Protein AF-0000000073455934 (afdb_homodimer)

Foldseek 3Di:
DDWDKAFFFPRDIDTPVRLVVCLVVLVPDALLVLLVVCVVPDDQEAAEDLFALLSLLSLVSQQVVPVPLQAATHAYEYQCLQQFDPLSVVVQVVSCVPRPVSNVHHHHYFFFPPDPHPVRVCVVQNPPCCVVPVLVSLCRRPAVRVLVCCRVSRHAEYEYSQELQLDDPLVPPTQWDDDRLSRHIYGHSCRHDHQVRSVVSCVVVVGDGRCVVVVQQQDGDGPVQADHDDPPDRSQCRGNPPDPDRDRCNVVVVVCSVVVVVVD/DDWDKAFFFPRDIDTPVRLVVCLVVLVPDALLVLLVVCVVPDDQEAAEDLFALLSLLSLVSQQVVPVPLQAATHAYEYQCLQQFDPLSVVVQVVSCVPRPVSNVHHHHYFFFPPDPHPVRVCVVQNPPCCVVPVLVSLCRRPAVRVLVCCRVSRHAEYEYSQELQLDDPLVPPTQWDDDRLSRHIYGHSCRHDHQVRSVVSCVVVVGDGRCVVVVQQQDGDGPVQADHDDPPDRSQCRGNPPDPDRDRCNVVVVVCSVVVVVVD

InterPro domains:
  IPR002500 Phosphoadenosine phosphosulphate reductase domain [PF01507] (45-228)
  IPR004511 Phosphoadenosine phosphosulphate/adenosine 5'-phosphosulphate reductase [MF_00063] (7-252)
  IPR004511 Phosphoadenosine phosphosulphate/adenosine 5'-phosphosulphate reductase [NF002537] (13-253)
  IPR004511 Phosphoadenosine phosphosulphate/adenosine 5'-phosphosulphate reductase [PIRSF000857] (13-253)
  IPR004511 Phosphoadenosine phosphosulphate/adenosine 5'-phosphosulphate reductase [TIGR00434] (32-252)
  IPR011800 Phosphoadenosine phosphosulphate reductase CysH [TIGR02057] (19-251)
  IPR014729 Rossmann-like alpha/beta/alpha sandwich fold [G3DSA:3.40.50.620] (4-264)

Sequence (528 aa):
MSQQVFQLNNAVTVTQEEIDHWNEKLSELSPEEIIRWAIVTFPHLFQTTAFGLTGLATIDMLSKINQNETEPIVPLIFIDTLHHFPQTLELLKVVETRYYKPRGQNVNVYQPKDCGSEQEFAAKYGDFLWDTDDDKYDFLVKVEPAHRAYKELQVTAVFTGRRKSQGGARSNLKFIELDEFNHIIKINPLANWDFNQVQSYIRDNNVPYNELLDLGYRSIGDYHSTQPVQEGEDERSGRWKGKAKTECGIHETSRFAQYLKQREMSQQVFQLNNAVTVTQEEIDHWNEKLSELSPEEIIRWAIVTFPHLFQTTAFGLTGLATIDMLSKINQNETEPIVPLIFIDTLHHFPQTLELLKVVETRYYKPRGQNVNVYQPKDCGSEQEFAAKYGDFLWDTDDDKYDFLVKVEPAHRAYKELQVTAVFTGRRKSQGGARSNLKFIELDEFNHIIKINPLANWDFNQVQSYIRDNNVPYNELLDLGYRSIGDYHSTQPVQEGEDERSGRWKGKAKTECGIHETSRFAQYLKQRE

Nearest PDB structures (foldseek):
  2oq2-assembly2_C  TM=9.786E-01  e=4.965E-42  Saccharomyces cerevisiae
  2oq2-assembly1_A  TM=9.822E-01  e=1.444E-41  Saccharomyces cerevisiae
  2oq2-assembly1_B  TM=9.790E-01  e=3.946E-41  Saccharomyces cerevisiae
  2oq2-assembly2_D  TM=9.865E-01  e=4.294E-40  Saccharomyces cerevisiae
  4bwv-assembly1_B  TM=8.635E-01  e=5.143E-20  Physcomitrium patens

Structure (mmCIF, N/CA/C/O backbone):
data_AF-0000000073455934-model_v1
#
loop_
_entity.id
_entity.type
_entity.pdbx_description
1 polymer 'phosphoadenylyl-sulfate reductase (thioredoxin)'
#
loop_
_atom_site.group_PDB
_atom_site.id
_atom_site.type_symbol
_atom_site.label_atom_id
_atom_site.label_alt_id
_atom_site.label_comp_id
_atom_site.label_asym_id
_atom_site.label_entity_id
_atom_site.label_seq_id
_atom_site.pdbx_PDB_ins_code
_atom_site.Cartn_x
_atom_site.Cartn_y
_atom_site.Cartn_z
_atom_site.occupancy
_atom_site.B_iso_or_equiv
_atom_site.auth_seq_id
_atom_site.auth_comp_id
_atom_site.auth_asym_id
_atom_site.auth_atom_id
_atom_site.pdbx_PDB_model_num
ATOM 1 N N . MET A 1 1 ? 15.117 14.227 -13.891 1 48.91 1 MET A N 1
ATOM 2 C CA . MET A 1 1 ? 15.062 13.125 -14.852 1 48.91 1 MET A CA 1
ATOM 3 C C . MET A 1 1 ? 13.672 12.5 -14.883 1 48.91 1 MET A C 1
ATOM 5 O O . MET A 1 1 ? 12.969 12.477 -13.875 1 48.91 1 MET A O 1
ATOM 9 N N . SER A 1 2 ? 13.148 12.406 -16.016 1 65.19 2 SER A N 1
ATOM 10 C CA . SER A 1 2 ? 11.781 11.945 -16.219 1 65.19 2 SER A CA 1
ATOM 11 C C . SER A 1 2 ? 11.547 10.594 -15.555 1 65.19 2 SER A C 1
ATOM 13 O O . SER A 1 2 ? 12.359 9.68 -15.703 1 65.19 2 SER A O 1
ATOM 15 N N . GLN A 1 3 ? 10.688 10.5 -14.578 1 81 3 GLN A N 1
ATOM 16 C CA . GLN A 1 3 ? 10.367 9.289 -13.836 1 81 3 GLN A CA 1
ATOM 17 C C . GLN A 1 3 ? 9.781 8.219 -14.758 1 81 3 GLN A C 1
ATOM 19 O O . GLN A 1 3 ? 8.891 8.508 -15.555 1 81 3 GLN A O 1
ATOM 24 N N . GLN A 1 4 ? 10.453 7.023 -14.836 1 90.31 4 GLN A N 1
ATOM 25 C CA . GLN A 1 4 ? 9.922 5.914 -15.617 1 90.31 4 GLN A CA 1
ATOM 26 C C . GLN A 1 4 ? 8.57 5.453 -15.07 1 90.31 4 GLN A C 1
ATOM 28 O O . GLN A 1 4 ? 8.445 5.188 -13.875 1 90.31 4 GLN A O 1
ATOM 33 N N . VAL A 1 5 ? 7.617 5.512 -15.938 1 93.06 5 VAL A N 1
ATOM 34 C CA . VAL A 1 5 ? 6.266 5.102 -15.578 1 93.06 5 VAL A CA 1
ATOM 35 C C . VAL A 1 5 ? 5.883 3.846 -16.359 1 93.06 5 VAL A C 1
ATOM 37 O O . VAL A 1 5 ? 6.145 3.744 -17.562 1 93.06 5 VAL A O 1
ATOM 40 N N . PHE A 1 6 ? 5.297 2.881 -15.672 1 95.44 6 PHE A N 1
ATOM 41 C CA . PHE A 1 6 ? 4.902 1.609 -16.266 1 95.44 6 PHE A CA 1
ATOM 42 C C . PHE A 1 6 ? 3.391 1.424 -16.188 1 95.44 6 PHE A C 1
ATOM 44 O O . PHE A 1 6 ? 2.787 1.631 -15.133 1 95.44 6 PHE A O 1
ATOM 51 N N . GLN A 1 7 ? 2.85 1.037 -17.266 1 94.44 7 GLN A N 1
ATOM 52 C CA . GLN A 1 7 ? 1.412 0.798 -17.328 1 94.44 7 GLN A CA 1
ATOM 53 C C . GLN A 1 7 ? 1.079 -0.652 -17 1 94.44 7 GLN A C 1
ATOM 55 O O . GLN A 1 7 ? 1.661 -1.577 -17.562 1 94.44 7 GLN A O 1
ATOM 60 N N . LEU A 1 8 ? 0.195 -0.833 -16.047 1 95.94 8 LEU A N 1
ATOM 61 C CA . LEU A 1 8 ? -0.326 -2.148 -15.695 1 95.94 8 LEU A CA 1
ATOM 62 C C . LEU A 1 8 ? -1.749 -2.328 -16.219 1 95.94 8 LEU A C 1
ATOM 64 O O . LEU A 1 8 ? -2.295 -1.434 -16.859 1 95.94 8 LEU A O 1
ATOM 68 N N . ASN A 1 9 ? -2.303 -3.512 -15.992 1 93.38 9 ASN A N 1
ATOM 69 C CA . ASN A 1 9 ? -3.703 -3.752 -16.328 1 93.38 9 ASN A CA 1
ATOM 70 C C . ASN A 1 9 ? -4.637 -2.854 -15.523 1 93.38 9 ASN A C 1
ATOM 72 O O . ASN A 1 9 ? -4.258 -2.355 -14.461 1 93.38 9 ASN A O 1
ATOM 76 N N . ASN A 1 10 ? -5.867 -2.521 -16 1 91.75 10 ASN A N 1
ATOM 77 C CA . ASN A 1 10 ? -6.941 -1.788 -15.344 1 91.75 10 ASN A CA 1
ATOM 78 C C . ASN A 1 10 ? -6.559 -0.333 -15.094 1 91.75 10 ASN A C 1
ATOM 80 O O . ASN A 1 10 ? -6.875 0.226 -14.047 1 91.75 10 ASN A O 1
ATOM 84 N N . ALA A 1 11 ? -5.73 0.247 -15.906 1 91.19 11 ALA A N 1
ATOM 85 C CA . ALA A 1 11 ? -5.352 1.658 -15.93 1 91.19 11 ALA A CA 1
ATOM 86 C C . ALA A 1 11 ? -4.43 2.002 -14.766 1 91.19 11 ALA A C 1
ATOM 88 O O . ALA A 1 11 ? -4.195 3.178 -14.477 1 91.19 11 ALA A O 1
ATOM 89 N N . VAL A 1 12 ? -3.971 0.973 -14.109 1 93.62 12 VAL A N 1
ATOM 90 C CA . VAL A 1 12 ? -3.045 1.205 -13.008 1 93.62 12 VAL A CA 1
ATOM 91 C C . VAL A 1 12 ? -1.652 1.506 -13.555 1 93.62 12 VAL A C 1
ATOM 93 O O . VAL A 1 12 ? -1.222 0.901 -14.539 1 93.62 12 VAL A O 1
ATOM 96 N N . THR A 1 13 ? -0.99 2.439 -13.008 1 94.62 13 THR A N 1
ATOM 97 C CA . THR A 1 13 ? 0.393 2.742 -13.352 1 94.62 13 THR A CA 1
ATOM 98 C C . THR A 1 13 ? 1.278 2.74 -12.109 1 94.62 13 THR A C 1
ATOM 100 O O . THR A 1 13 ? 0.795 2.961 -11 1 94.62 13 THR A O 1
ATOM 103 N N . VAL A 1 14 ? 2.486 2.406 -12.312 1 96.62 14 VAL A N 1
ATOM 104 C CA . VAL A 1 14 ? 3.475 2.449 -11.242 1 96.62 14 VAL A CA 1
ATOM 105 C C . VAL A 1 14 ? 4.77 3.078 -11.75 1 96.62 14 VAL A C 1
ATOM 107 O O . VAL A 1 14 ? 5.113 2.934 -12.93 1 96.62 14 VAL A O 1
ATOM 110 N N . THR A 1 15 ? 5.445 3.807 -10.898 1 96.56 15 THR A N 1
ATOM 111 C CA . THR A 1 15 ? 6.727 4.414 -11.25 1 96.56 15 THR A CA 1
ATOM 112 C C . THR A 1 15 ? 7.887 3.58 -10.719 1 96.56 15 THR A C 1
ATOM 114 O O . THR A 1 15 ? 7.711 2.783 -9.797 1 96.56 15 THR A O 1
ATOM 117 N N . GLN A 1 16 ? 9.047 3.75 -11.367 1 96.81 16 GLN A N 1
ATOM 118 C CA . GLN A 1 16 ? 10.242 3.088 -10.844 1 96.81 16 GLN A CA 1
ATOM 119 C C . GLN A 1 16 ? 10.508 3.496 -9.398 1 96.81 16 GLN A C 1
ATOM 121 O O . GLN A 1 16 ? 10.953 2.68 -8.594 1 96.81 16 GLN A O 1
ATOM 126 N N . GLU A 1 17 ? 10.258 4.711 -9.086 1 96.75 17 GLU A N 1
ATOM 127 C CA . GLU A 1 17 ? 10.445 5.195 -7.719 1 96.75 17 GLU A CA 1
ATOM 128 C C . GLU A 1 17 ? 9.555 4.445 -6.734 1 96.75 17 GLU A C 1
ATOM 130 O O . GLU A 1 17 ? 9.992 4.09 -5.637 1 96.75 17 GLU A O 1
ATOM 135 N N . GLU A 1 18 ? 8.32 4.23 -7.086 1 97.44 18 GLU A N 1
ATOM 136 C CA . GLU A 1 18 ? 7.422 3.451 -6.242 1 97.44 18 GLU A CA 1
ATOM 137 C C . GLU A 1 18 ? 7.941 2.029 -6.051 1 97.44 18 GLU A C 1
ATOM 139 O O . GLU A 1 18 ? 7.961 1.517 -4.93 1 97.44 18 GLU A O 1
ATOM 144 N N . ILE A 1 19 ? 8.359 1.441 -7.09 1 98.12 19 ILE A N 1
ATOM 145 C CA . ILE A 1 19 ? 8.852 0.069 -7.047 1 98.12 19 ILE A CA 1
ATOM 146 C C . ILE A 1 19 ? 10.07 -0.013 -6.133 1 98.12 19 ILE A C 1
ATOM 148 O O . ILE A 1 19 ? 10.164 -0.915 -5.297 1 98.12 19 ILE A O 1
ATOM 152 N N . ASP A 1 20 ? 10.984 0.917 -6.324 1 98.12 20 ASP A N 1
ATOM 153 C CA . ASP A 1 20 ? 12.172 0.954 -5.477 1 98.12 20 ASP A CA 1
ATOM 154 C C . ASP A 1 20 ? 11.789 1.156 -4.012 1 98.12 20 ASP A C 1
ATOM 156 O O . ASP A 1 20 ? 12.344 0.5 -3.123 1 98.12 20 ASP A O 1
ATOM 160 N N . HIS A 1 21 ? 10.883 2.041 -3.783 1 97.94 21 HIS A N 1
ATOM 161 C CA . HIS A 1 21 ? 10.398 2.316 -2.436 1 97.94 21 HIS A CA 1
ATOM 162 C C . HIS A 1 21 ? 9.781 1.07 -1.808 1 97.94 21 HIS A C 1
ATOM 164 O O . HIS A 1 21 ? 10.102 0.721 -0.668 1 97.94 21 HIS A O 1
ATOM 170 N N . TRP A 1 22 ? 8.898 0.373 -2.543 1 98.62 22 TRP A N 1
ATOM 171 C CA . TRP A 1 22 ? 8.258 -0.838 -2.043 1 98.62 22 TRP A CA 1
ATOM 172 C C . TRP A 1 22 ? 9.297 -1.894 -1.679 1 98.62 22 TRP A C 1
ATOM 174 O O . TRP A 1 22 ? 9.234 -2.486 -0.598 1 98.62 22 TRP A O 1
ATOM 184 N N . ASN A 1 23 ? 10.227 -2.072 -2.566 1 98.69 23 ASN A N 1
ATOM 185 C CA . ASN A 1 23 ? 11.242 -3.088 -2.311 1 98.69 23 ASN A CA 1
ATOM 186 C C . ASN A 1 23 ? 12.055 -2.766 -1.06 1 98.69 23 ASN A C 1
ATOM 188 O O . ASN A 1 23 ? 12.398 -3.662 -0.288 1 98.69 23 ASN A O 1
ATOM 192 N N . GLU A 1 24 ? 12.398 -1.537 -0.876 1 97.75 24 GLU A N 1
ATOM 193 C CA . GLU A 1 24 ? 13.117 -1.126 0.327 1 97.75 24 GLU A CA 1
ATOM 194 C C . GLU A 1 24 ? 12.289 -1.396 1.581 1 97.75 24 GLU A C 1
ATOM 196 O O . GLU A 1 24 ? 12.773 -2.021 2.527 1 97.75 24 GLU A O 1
ATOM 201 N N . LYS A 1 25 ? 11.07 -1.012 1.615 1 97.5 25 LYS A N 1
ATOM 202 C CA . LYS A 1 25 ? 10.234 -1.114 2.809 1 97.5 25 LYS A CA 1
ATOM 203 C C . LYS A 1 25 ? 9.836 -2.562 3.082 1 97.5 25 LYS A C 1
ATOM 205 O O . LYS A 1 25 ? 9.836 -3.004 4.234 1 97.5 25 LYS A O 1
ATOM 210 N N . LEU A 1 26 ? 9.539 -3.344 2.066 1 98.38 26 LEU A N 1
ATOM 211 C CA . LEU A 1 26 ? 9.086 -4.723 2.227 1 98.38 26 LEU A CA 1
ATOM 212 C C . LEU A 1 26 ? 10.219 -5.602 2.758 1 98.38 26 LEU A C 1
ATOM 214 O O . LEU A 1 26 ? 9.961 -6.637 3.379 1 98.38 26 LEU A O 1
ATOM 218 N N . SER A 1 27 ? 11.438 -5.207 2.5 1 97.19 27 SER A N 1
ATOM 219 C CA . SER A 1 27 ? 12.578 -5.984 2.977 1 97.19 27 SER A CA 1
ATOM 220 C C . SER A 1 27 ? 12.602 -6.051 4.5 1 97.19 27 SER A C 1
ATOM 222 O O . SER A 1 27 ? 13.273 -6.91 5.078 1 97.19 27 SER A O 1
ATOM 224 N N . GLU A 1 28 ? 11.812 -5.188 5.172 1 95.25 28 GLU A N 1
ATOM 225 C CA . GLU A 1 28 ? 11.805 -5.109 6.629 1 95.25 28 GLU A CA 1
ATOM 226 C C . GLU A 1 28 ? 10.594 -5.832 7.211 1 95.25 28 GLU A C 1
ATOM 228 O O . GLU A 1 28 ? 10.406 -5.855 8.43 1 95.25 28 GLU A O 1
ATOM 233 N N . LEU A 1 29 ? 9.805 -6.43 6.402 1 97.62 29 LEU A N 1
ATOM 234 C CA . LEU A 1 29 ? 8.531 -6.992 6.836 1 97.62 29 LEU A CA 1
ATOM 235 C C . LEU A 1 29 ? 8.562 -8.516 6.777 1 97.62 29 LEU A C 1
ATOM 237 O O . LEU A 1 29 ? 9.344 -9.094 6.016 1 97.62 29 LEU A O 1
ATOM 241 N N . SER A 1 30 ? 7.746 -9.172 7.598 1 97.94 30 SER A N 1
ATOM 242 C CA . SER A 1 30 ? 7.516 -10.609 7.5 1 97.94 30 SER A CA 1
ATOM 243 C C . SER A 1 30 ? 6.668 -10.953 6.281 1 97.94 30 SER A C 1
ATOM 245 O O . SER A 1 30 ? 6.004 -10.086 5.719 1 97.94 30 SER A O 1
ATOM 247 N N . PRO A 1 31 ? 6.652 -12.242 5.879 1 98.5 31 PRO A N 1
ATOM 248 C CA . PRO A 1 31 ? 5.801 -12.648 4.762 1 98.5 31 PRO A CA 1
ATOM 249 C C . PRO A 1 31 ? 4.332 -12.289 4.98 1 98.5 31 PRO A C 1
ATOM 251 O O . PRO A 1 31 ? 3.67 -11.789 4.066 1 98.5 31 PRO A O 1
ATOM 254 N N . GLU A 1 32 ? 3.871 -12.531 6.188 1 98.06 32 GLU A N 1
ATOM 255 C CA . GLU A 1 32 ? 2.471 -12.242 6.477 1 98.06 32 GLU A CA 1
ATOM 256 C C . GLU A 1 32 ? 2.176 -10.75 6.348 1 98.06 32 GLU A C 1
ATOM 258 O O . GLU A 1 32 ? 1.114 -10.359 5.855 1 98.06 32 GLU A O 1
ATOM 263 N N . GLU A 1 33 ? 3.115 -9.93 6.809 1 98.12 33 GLU A N 1
ATOM 264 C CA . GLU A 1 33 ? 2.949 -8.484 6.699 1 98.12 33 GLU A CA 1
ATOM 265 C C . GLU A 1 33 ? 2.963 -8.031 5.242 1 98.12 33 GLU A C 1
ATOM 267 O O . GLU A 1 33 ? 2.211 -7.133 4.855 1 98.12 33 GLU A O 1
ATOM 272 N N . ILE A 1 34 ? 3.861 -8.672 4.422 1 98.81 34 ILE A N 1
ATOM 273 C CA . ILE A 1 34 ? 3.934 -8.359 2.998 1 98.81 34 ILE A CA 1
ATOM 274 C C . ILE A 1 34 ? 2.611 -8.719 2.324 1 98.81 34 ILE A C 1
ATOM 276 O O . ILE A 1 34 ? 2.082 -7.945 1.526 1 98.81 34 ILE A O 1
ATOM 280 N N . ILE A 1 35 ? 2.045 -9.844 2.672 1 98.75 35 ILE A N 1
ATOM 281 C CA . ILE A 1 35 ? 0.792 -10.32 2.098 1 98.75 35 ILE A CA 1
ATOM 282 C C . ILE A 1 35 ? -0.345 -9.383 2.486 1 98.75 35 ILE A C 1
ATOM 284 O O . ILE A 1 35 ? -1.146 -8.984 1.637 1 98.75 35 ILE A O 1
ATOM 288 N N . ARG A 1 36 ? -0.442 -8.977 3.74 1 98.12 36 ARG A N 1
ATOM 289 C CA . ARG A 1 36 ? -1.471 -8.047 4.195 1 98.12 36 ARG A CA 1
ATOM 290 C C . ARG A 1 36 ? -1.368 -6.715 3.465 1 98.12 36 ARG A C 1
ATOM 292 O O . ARG A 1 36 ? -2.381 -6.148 3.053 1 98.12 36 ARG A O 1
ATOM 299 N N . TRP A 1 37 ? -0.115 -6.215 3.334 1 98.62 37 TRP A N 1
ATOM 300 C CA . TRP A 1 37 ? 0.111 -4.969 2.611 1 98.62 37 TRP A CA 1
ATOM 301 C C . TRP A 1 37 ? -0.421 -5.062 1.185 1 98.62 37 TRP A C 1
ATOM 303 O O . TRP A 1 37 ? -1.104 -4.152 0.71 1 98.62 37 TRP A O 1
ATOM 313 N N . ALA A 1 38 ? -0.108 -6.168 0.51 1 98.81 38 ALA A N 1
ATOM 314 C CA . ALA A 1 38 ? -0.51 -6.348 -0.883 1 98.81 38 ALA A CA 1
ATOM 315 C C . ALA A 1 38 ? -2.029 -6.391 -1.015 1 98.81 38 ALA A C 1
ATOM 317 O O . ALA A 1 38 ? -2.594 -5.812 -1.948 1 98.81 38 ALA A O 1
ATOM 318 N N . ILE A 1 39 ? -2.713 -7.059 -0.08 1 98.19 39 ILE A N 1
ATOM 319 C CA . ILE A 1 39 ? -4.164 -7.191 -0.087 1 98.19 39 ILE A CA 1
ATOM 320 C C . ILE A 1 39 ? -4.809 -5.809 0.001 1 98.19 39 ILE A C 1
ATOM 322 O O . ILE A 1 39 ? -5.809 -5.539 -0.669 1 98.19 39 ILE A O 1
ATOM 326 N N . VAL A 1 40 ? -4.223 -4.934 0.793 1 98.25 40 VAL A N 1
ATOM 327 C CA . VAL A 1 40 ? -4.773 -3.594 0.979 1 98.25 40 VAL A CA 1
ATOM 328 C C . VAL A 1 40 ? -4.43 -2.723 -0.228 1 98.25 40 VAL A C 1
ATOM 330 O O . VAL A 1 40 ? -5.238 -1.893 -0.651 1 98.25 40 VAL A O 1
ATOM 333 N N . THR A 1 41 ? -3.318 -2.898 -0.853 1 98.44 41 THR A N 1
ATOM 334 C CA . THR A 1 41 ? -2.75 -1.975 -1.828 1 98.44 41 THR A CA 1
ATOM 335 C C . THR A 1 41 ? -3.344 -2.217 -3.213 1 98.44 41 THR A C 1
ATOM 337 O O . THR A 1 41 ? -3.646 -1.267 -3.939 1 98.44 41 THR A O 1
ATOM 340 N N . PHE A 1 42 ? -3.541 -3.514 -3.604 1 98.06 42 PHE A N 1
ATOM 341 C CA . PHE A 1 42 ? -3.838 -3.789 -5.004 1 98.06 42 PHE A CA 1
ATOM 342 C C . PHE A 1 42 ? -5.23 -4.387 -5.156 1 98.06 42 PHE A C 1
ATOM 344 O O . PHE A 1 42 ? -5.52 -5.453 -4.609 1 98.06 42 PHE A O 1
ATOM 351 N N . PRO A 1 43 ? -6.082 -3.666 -5.91 1 96.81 43 PRO A N 1
ATOM 352 C CA . PRO A 1 43 ? -7.219 -4.402 -6.469 1 96.81 43 PRO A CA 1
ATOM 353 C C . PRO A 1 43 ? -6.805 -5.434 -7.512 1 96.81 43 PRO A C 1
ATOM 355 O O . PRO A 1 43 ? -5.691 -5.367 -8.039 1 96.81 43 PRO A O 1
ATOM 358 N N . HIS A 1 44 ? -7.562 -6.465 -7.789 1 97.81 44 HIS A N 1
ATOM 359 C CA . HIS A 1 44 ? -7.285 -7.484 -8.797 1 97.81 44 HIS A CA 1
ATOM 360 C C . HIS A 1 44 ? -5.992 -8.227 -8.484 1 97.81 44 HIS A C 1
ATOM 362 O O . HIS A 1 44 ? -5.121 -8.359 -9.344 1 97.81 44 HIS A O 1
ATOM 368 N N . LEU A 1 45 ? -5.828 -8.508 -7.203 1 98.56 45 LEU A N 1
ATOM 369 C CA . LEU A 1 45 ? -4.723 -9.305 -6.688 1 98.56 45 LEU A CA 1
ATOM 370 C C . LEU A 1 45 ? -5.023 -10.797 -6.805 1 98.56 45 LEU A C 1
ATOM 372 O O . LEU A 1 45 ? -6.129 -11.242 -6.492 1 98.56 45 LEU A O 1
ATOM 376 N N . PHE A 1 46 ? -4.07 -11.609 -7.336 1 98.81 46 PHE A N 1
ATOM 377 C CA . PHE A 1 46 ? -4.188 -13.047 -7.496 1 98.81 46 PHE A CA 1
ATOM 378 C C . PHE A 1 46 ? -2.939 -13.758 -6.984 1 98.81 46 PHE A C 1
ATOM 380 O O . PHE A 1 46 ? -1.965 -13.102 -6.598 1 98.81 46 PHE A O 1
ATOM 387 N N . GLN A 1 47 ? -2.984 -15.008 -6.898 1 98.75 47 GLN A N 1
ATOM 388 C CA . GLN A 1 47 ? -1.803 -15.852 -6.781 1 98.75 47 GLN A CA 1
ATOM 389 C C . GLN A 1 47 ? -1.707 -16.828 -7.945 1 98.75 47 GLN A C 1
ATOM 391 O O . GLN A 1 47 ? -2.723 -17.359 -8.398 1 98.75 47 GLN A O 1
ATOM 396 N N . THR A 1 48 ? -0.541 -17 -8.422 1 98.25 48 THR A N 1
ATOM 397 C CA . THR A 1 48 ? -0.263 -18.078 -9.367 1 98.25 48 THR A CA 1
ATOM 398 C C . THR A 1 48 ? 0.672 -19.109 -8.742 1 98.25 48 THR A C 1
ATOM 400 O O . THR A 1 48 ? 1.684 -18.75 -8.133 1 98.25 48 THR A O 1
ATOM 403 N N . THR A 1 49 ? 0.31 -20.375 -8.844 1 97.56 49 THR A N 1
ATOM 404 C CA . THR A 1 49 ? 1.164 -21.406 -8.273 1 97.56 49 THR A CA 1
ATOM 405 C C . THR A 1 49 ? 0.93 -22.75 -8.977 1 97.56 49 THR A C 1
ATOM 407 O O . THR A 1 49 ? -0.186 -23.031 -9.414 1 97.56 49 THR A O 1
ATOM 410 N N . ALA A 1 50 ? 1.963 -23.453 -9.148 1 95.44 50 ALA A N 1
ATOM 411 C CA . ALA A 1 50 ? 1.868 -24.859 -9.531 1 95.44 50 ALA A CA 1
ATOM 412 C C . ALA A 1 50 ? 1.952 -25.766 -8.305 1 95.44 50 ALA A C 1
ATOM 414 O O . ALA A 1 50 ? 2.357 -26.938 -8.414 1 95.44 50 ALA A O 1
ATOM 415 N N . PHE A 1 51 ? 1.761 -25.219 -7.129 1 97.38 51 PHE A N 1
ATOM 416 C CA . PHE A 1 51 ? 1.618 -25.906 -5.848 1 97.38 51 PHE A CA 1
ATOM 417 C C . PHE A 1 51 ? 2.977 -26.344 -5.32 1 97.38 51 PHE A C 1
ATOM 419 O O . PHE A 1 51 ? 3.084 -27.406 -4.695 1 97.38 51 PHE A O 1
ATOM 426 N N . GLY A 1 52 ? 4.027 -25.594 -5.691 1 96.44 52 GLY A N 1
ATOM 427 C CA . GLY A 1 52 ? 5.227 -25.734 -4.879 1 96.44 52 GLY A CA 1
ATOM 428 C C . GLY A 1 52 ? 5.008 -25.375 -3.424 1 96.44 52 GLY A C 1
ATOM 429 O O . GLY A 1 52 ? 4.02 -24.719 -3.082 1 96.44 52 GLY A O 1
ATOM 430 N N . LEU A 1 53 ? 5.918 -25.75 -2.557 1 97.69 53 LEU A N 1
ATOM 431 C CA . LEU A 1 53 ? 5.746 -25.562 -1.122 1 97.69 53 LEU A CA 1
ATOM 432 C C . LEU A 1 53 ? 5.527 -24.094 -0.797 1 97.69 53 LEU A C 1
ATOM 434 O O . LEU A 1 53 ? 4.695 -23.75 0.049 1 97.69 53 LEU A O 1
ATOM 438 N N . THR A 1 54 ? 6.242 -23.266 -1.461 1 98.25 54 THR A N 1
ATOM 439 C CA . THR A 1 54 ? 6.16 -21.844 -1.184 1 98.25 54 THR A CA 1
ATOM 440 C C . THR A 1 54 ? 4.781 -21.297 -1.546 1 98.25 54 THR A C 1
ATOM 442 O O . THR A 1 54 ? 4.195 -20.531 -0.787 1 98.25 54 THR A O 1
ATOM 445 N N . GLY A 1 55 ? 4.289 -21.672 -2.762 1 98.44 55 GLY A N 1
ATOM 446 C CA . GLY A 1 55 ? 2.945 -21.266 -3.146 1 98.44 55 GLY A CA 1
ATOM 447 C C . GLY A 1 55 ? 1.876 -21.766 -2.193 1 98.44 55 GLY A C 1
ATOM 448 O O . GLY A 1 55 ? 0.92 -21.047 -1.891 1 98.44 55 GLY A O 1
ATOM 449 N N . LEU A 1 56 ? 2.059 -22.969 -1.686 1 98.81 56 LEU A N 1
ATOM 450 C CA . LEU A 1 56 ? 1.113 -23.562 -0.747 1 98.81 56 LEU A CA 1
ATOM 451 C C . LEU A 1 56 ? 1.137 -22.828 0.587 1 98.81 56 LEU A C 1
ATOM 453 O O . LEU A 1 56 ? 0.087 -22.609 1.195 1 98.81 56 LEU A O 1
ATOM 457 N N . ALA A 1 57 ? 2.316 -22.516 1.02 1 98.81 57 ALA A N 1
ATOM 458 C CA . ALA A 1 57 ? 2.428 -21.719 2.244 1 98.81 57 ALA A CA 1
ATOM 459 C C . ALA A 1 57 ? 1.684 -20.406 2.111 1 98.81 57 ALA A C 1
ATOM 461 O O . ALA A 1 57 ? 0.969 -19.984 3.027 1 98.81 57 ALA A O 1
ATOM 462 N N . THR A 1 58 ? 1.823 -19.75 0.986 1 98.81 58 THR A N 1
ATOM 463 C CA . THR A 1 58 ? 1.153 -18.484 0.74 1 98.81 58 THR A CA 1
ATOM 464 C C . THR A 1 58 ? -0.362 -18.656 0.766 1 98.81 58 THR A C 1
ATOM 466 O O . THR A 1 58 ? -1.074 -17.844 1.361 1 98.81 58 THR A O 1
ATOM 469 N N . ILE A 1 59 ? -0.877 -19.719 0.143 1 98.5 59 ILE A N 1
ATOM 470 C CA . ILE A 1 59 ? -2.309 -20 0.151 1 98.5 59 ILE A CA 1
ATOM 471 C C . ILE A 1 59 ? -2.801 -20.125 1.592 1 98.5 59 ILE A C 1
ATOM 473 O O . ILE A 1 59 ? -3.836 -19.562 1.953 1 98.5 59 ILE A O 1
ATOM 477 N N . ASP A 1 60 ? -2.055 -20.844 2.367 1 98.38 60 ASP A N 1
ATOM 478 C CA . ASP A 1 60 ? -2.443 -21.062 3.756 1 98.38 60 ASP A CA 1
ATOM 479 C C . ASP A 1 60 ? -2.432 -19.75 4.547 1 98.38 60 ASP A C 1
ATOM 481 O O . ASP A 1 60 ? -3.35 -19.484 5.328 1 98.38 60 ASP A O 1
ATOM 485 N N . MET A 1 61 ? -1.418 -18.953 4.367 1 98.25 61 MET A N 1
ATOM 486 C CA . MET A 1 61 ? -1.347 -17.656 5.031 1 98.25 61 MET A CA 1
ATOM 487 C C . MET A 1 61 ? -2.533 -16.781 4.641 1 98.25 61 MET A C 1
ATOM 489 O O . MET A 1 61 ? -3.139 -16.125 5.496 1 98.25 61 MET A O 1
ATOM 493 N N . LEU A 1 62 ? -2.859 -16.781 3.348 1 97.81 62 LEU A N 1
ATOM 494 C CA . LEU A 1 62 ? -3.988 -16.016 2.844 1 97.81 62 LEU A CA 1
ATOM 495 C C . LEU A 1 62 ? -5.289 -16.453 3.514 1 97.81 62 LEU A C 1
ATOM 497 O O . LEU A 1 62 ? -6.113 -15.609 3.885 1 97.81 62 LEU A O 1
ATOM 501 N N . SER A 1 63 ? -5.449 -17.703 3.668 1 96.06 63 SER A N 1
ATOM 502 C CA . SER A 1 63 ? -6.668 -18.234 4.27 1 96.06 63 SER A CA 1
ATOM 503 C C . SER A 1 63 ? -6.785 -17.828 5.734 1 96.06 63 SER A C 1
ATOM 505 O O . SER A 1 63 ? -7.891 -17.672 6.25 1 96.06 63 SER A O 1
ATOM 507 N N . LYS A 1 64 ? -5.672 -17.625 6.402 1 95.31 64 LYS A N 1
ATOM 508 C CA . LYS A 1 64 ? -5.652 -17.297 7.82 1 95.31 64 LYS A CA 1
ATOM 509 C C . LYS A 1 64 ? -5.84 -15.797 8.039 1 95.31 64 LYS A C 1
ATOM 511 O O . LYS A 1 64 ? -6.359 -15.375 9.07 1 95.31 64 LYS A O 1
ATOM 516 N N . ILE A 1 65 ? -5.371 -15.016 7.117 1 93 65 ILE A N 1
ATOM 517 C CA . ILE A 1 65 ? -5.52 -13.57 7.199 1 93 65 ILE A CA 1
ATOM 518 C C . ILE A 1 65 ? -6.996 -13.195 7.078 1 93 65 ILE A C 1
ATOM 520 O O . ILE A 1 65 ? -7.477 -12.305 7.781 1 93 65 ILE A O 1
ATOM 524 N N . ASN A 1 66 ? -7.68 -13.766 6.238 1 84.12 66 ASN A N 1
ATOM 525 C CA . ASN A 1 66 ? -9.125 -13.594 6.141 1 84.12 66 ASN A CA 1
ATOM 526 C C . ASN A 1 66 ? -9.867 -14.57 7.051 1 84.12 66 ASN A C 1
ATOM 528 O O . ASN A 1 66 ? -10.203 -15.688 6.633 1 84.12 66 ASN A O 1
ATOM 532 N N . GLN A 1 67 ? -10.242 -14.094 8.195 1 75.75 67 GLN A N 1
ATOM 533 C CA . GLN A 1 67 ? -10.75 -14.992 9.219 1 75.75 67 GLN A CA 1
ATOM 534 C C . GLN A 1 67 ? -12.227 -15.32 8.984 1 75.75 67 GLN A C 1
ATOM 536 O O . GLN A 1 67 ? -12.719 -16.344 9.453 1 75.75 67 GLN A O 1
ATOM 541 N N . ASN A 1 68 ? -12.789 -14.422 8.258 1 80 68 ASN A N 1
ATOM 542 C CA . ASN A 1 68 ? -14.172 -14.727 7.91 1 80 68 ASN A CA 1
ATOM 543 C C . ASN A 1 68 ? -14.258 -15.773 6.809 1 80 68 ASN A C 1
ATOM 545 O O . ASN A 1 68 ? -14.031 -15.469 5.637 1 80 68 ASN A O 1
ATOM 549 N N . GLU A 1 69 ? -14.68 -16.922 7.18 1 78.44 69 GLU A N 1
ATOM 550 C CA . GLU A 1 69 ? -14.625 -18.094 6.312 1 78.44 69 GLU A CA 1
ATOM 551 C C . GLU A 1 69 ? -15.617 -17.969 5.16 1 78.44 69 GLU A C 1
ATOM 553 O O . GLU A 1 69 ? -15.578 -18.766 4.207 1 78.44 69 GLU A O 1
ATOM 558 N N . THR A 1 70 ? -16.391 -16.984 5.273 1 82.56 70 THR A N 1
ATOM 559 C CA . THR A 1 70 ? -17.375 -16.844 4.207 1 82.56 70 THR A CA 1
ATOM 560 C C . THR A 1 70 ? -16.953 -15.773 3.217 1 82.56 70 THR A C 1
ATOM 562 O O . THR A 1 70 ? -17.531 -15.641 2.139 1 82.56 70 THR A O 1
ATOM 565 N N . GLU A 1 71 ? -15.883 -15.094 3.543 1 89.94 71 GLU A N 1
ATOM 566 C CA . GLU A 1 71 ? -15.406 -14.039 2.654 1 89.94 71 GLU A CA 1
ATOM 567 C C . GLU A 1 71 ? -14.359 -14.562 1.679 1 89.94 71 GLU A C 1
ATOM 569 O O . GLU A 1 71 ? -13.531 -15.406 2.043 1 89.94 71 GLU A O 1
ATOM 574 N N . PRO A 1 72 ? -14.445 -14.102 0.556 1 94.19 72 PRO A N 1
ATOM 575 C CA . PRO A 1 72 ? -13.477 -14.562 -0.445 1 94.19 72 PRO A CA 1
ATOM 576 C C . PRO A 1 72 ? -12.039 -14.234 -0.065 1 94.19 72 PRO A C 1
ATOM 578 O O . PRO A 1 72 ? -11.789 -13.25 0.63 1 94.19 72 PRO A O 1
ATOM 581 N N . ILE A 1 73 ? -11.188 -15.156 -0.427 1 95.88 73 ILE A N 1
ATOM 582 C CA . ILE A 1 73 ? -9.758 -14.883 -0.311 1 95.88 73 ILE A CA 1
ATOM 583 C C . ILE A 1 73 ? -9.172 -14.609 -1.693 1 95.88 73 ILE A C 1
ATOM 585 O O . ILE A 1 73 ? -9.875 -14.703 -2.703 1 95.88 73 ILE A O 1
ATOM 589 N N . VAL A 1 74 ? -7.918 -14.156 -1.762 1 98.12 74 VAL A N 1
ATOM 590 C CA . VAL A 1 74 ? -7.234 -13.859 -3.018 1 98.12 74 VAL A CA 1
ATOM 591 C C . VAL A 1 74 ? -7.383 -15.039 -3.977 1 98.12 74 VAL A C 1
ATOM 593 O O . VAL A 1 74 ? -7.039 -16.172 -3.633 1 98.12 74 VAL A O 1
ATOM 596 N N . PRO A 1 75 ? -7.926 -14.812 -5.164 1 98.56 75 PRO A N 1
ATOM 597 C CA . PRO A 1 75 ? -8.148 -15.914 -6.102 1 98.56 75 PRO A CA 1
ATOM 598 C C . PRO A 1 75 ? -6.852 -16.531 -6.613 1 98.56 75 PRO A C 1
ATOM 600 O O . PRO A 1 75 ? -5.805 -15.883 -6.586 1 98.56 75 PRO A O 1
ATOM 603 N N . LEU A 1 76 ? -7.031 -17.797 -7.031 1 98.75 76 LEU A N 1
ATOM 604 C CA . LEU A 1 76 ? -5.879 -18.594 -7.445 1 98.75 76 LEU A CA 1
ATOM 605 C C . LEU A 1 76 ? -5.941 -18.906 -8.938 1 98.75 76 LEU A C 1
ATOM 607 O O . LEU A 1 76 ? -7.004 -19.234 -9.469 1 98.75 76 LEU A O 1
ATOM 611 N N . ILE A 1 77 ? -4.809 -18.734 -9.617 1 98.88 77 ILE A N 1
ATOM 612 C CA . ILE A 1 77 ? -4.633 -19.141 -11 1 98.88 77 ILE A CA 1
ATOM 613 C C . ILE A 1 77 ? -3.703 -20.359 -11.062 1 98.88 77 ILE A C 1
ATOM 615 O O . ILE A 1 77 ? -2.619 -20.344 -10.477 1 98.88 77 ILE A O 1
ATOM 619 N N . PHE A 1 78 ? -4.16 -21.375 -11.648 1 98.81 78 PHE A N 1
ATOM 620 C CA . PHE A 1 78 ? -3.385 -22.578 -11.93 1 98.81 78 PHE A CA 1
ATOM 621 C C . PHE A 1 78 ? -3.254 -22.812 -13.43 1 98.81 78 PHE A C 1
ATOM 623 O O . PHE A 1 78 ? -4.258 -22.891 -14.141 1 98.81 78 PHE A O 1
ATOM 630 N N . ILE A 1 79 ? -2.016 -22.844 -13.906 1 98.31 79 ILE A N 1
ATOM 631 C CA . ILE A 1 79 ? -1.767 -23.156 -15.312 1 98.31 79 ILE A CA 1
ATOM 632 C C . ILE A 1 79 ? -1.593 -24.672 -15.484 1 98.31 79 ILE A C 1
ATOM 634 O O . ILE A 1 79 ? -0.57 -25.234 -15.086 1 98.31 79 ILE A O 1
ATOM 638 N N . ASP A 1 80 ? -2.533 -25.297 -16.031 1 98.38 80 ASP A N 1
ATOM 639 C CA . ASP A 1 80 ? -2.48 -26.719 -16.344 1 98.38 80 ASP A CA 1
ATOM 640 C C . ASP A 1 80 ? -1.809 -26.969 -17.688 1 98.38 80 ASP A C 1
ATOM 642 O O . ASP A 1 80 ? -2.455 -26.875 -18.734 1 98.38 80 ASP A O 1
ATOM 646 N N . THR A 1 81 ? -0.604 -27.359 -17.656 1 97.81 81 THR A N 1
ATOM 647 C CA . THR A 1 81 ? 0.185 -27.547 -18.875 1 97.81 81 THR A CA 1
ATOM 648 C C . THR A 1 81 ? -0.306 -28.766 -19.656 1 97.81 81 THR A C 1
ATOM 650 O O . THR A 1 81 ? 0.062 -28.953 -20.812 1 97.81 81 THR A O 1
ATOM 653 N N . LEU A 1 82 ? -1.098 -29.625 -18.984 1 98 82 LEU A N 1
ATOM 654 C CA . LEU A 1 82 ? -1.582 -30.906 -19.484 1 98 82 LEU A CA 1
ATOM 655 C C . LEU A 1 82 ? -0.502 -31.984 -19.359 1 98 82 LEU A C 1
ATOM 657 O O . LEU A 1 82 ? -0.698 -33.125 -19.797 1 98 82 LEU A O 1
ATOM 661 N N . HIS A 1 83 ? 0.594 -31.656 -18.719 1 97.75 83 HIS A N 1
ATOM 662 C CA . HIS A 1 83 ? 1.705 -32.594 -18.562 1 97.75 83 HIS A CA 1
ATOM 663 C C . HIS A 1 83 ? 2.174 -32.656 -17.109 1 97.75 83 HIS A C 1
ATOM 665 O O . HIS A 1 83 ? 3.336 -32.969 -16.844 1 97.75 83 HIS A O 1
ATOM 671 N N . HIS A 1 84 ? 1.29 -32.25 -16.25 1 97.69 84 HIS A N 1
ATOM 672 C CA . HIS A 1 84 ? 1.586 -32.344 -14.828 1 97.69 84 HIS A CA 1
ATOM 673 C C . HIS A 1 84 ? 1.583 -33.812 -14.367 1 97.69 84 HIS A C 1
ATOM 675 O O . HIS A 1 84 ? 0.943 -34.656 -14.992 1 97.69 84 HIS A O 1
ATOM 681 N N . PHE A 1 85 ? 2.307 -34.094 -13.25 1 97.56 85 PHE A N 1
ATOM 682 C CA . PHE A 1 85 ? 2.117 -35.344 -12.547 1 97.56 85 PHE A CA 1
ATOM 683 C C . PHE A 1 85 ? 0.677 -35.5 -12.07 1 97.56 85 PHE A C 1
ATOM 685 O O . PHE A 1 85 ? 0.042 -34.5 -11.688 1 97.56 85 PHE A O 1
ATOM 692 N N . PRO A 1 86 ? 0.128 -36.75 -12.07 1 97.81 86 PRO A N 1
ATOM 693 C CA . PRO A 1 86 ? -1.205 -36.938 -11.492 1 97.81 86 PRO A CA 1
ATOM 694 C C . PRO A 1 86 ? -1.301 -36.469 -10.055 1 97.81 86 PRO A C 1
ATOM 696 O O . PRO A 1 86 ? -2.355 -35.969 -9.633 1 97.81 86 PRO A O 1
ATOM 699 N N . GLN A 1 87 ? -0.216 -36.562 -9.297 1 98.12 87 GLN A N 1
ATOM 700 C CA . GLN A 1 87 ? -0.172 -36.125 -7.91 1 98.12 87 GLN A CA 1
ATOM 701 C C . GLN A 1 87 ? -0.422 -34.625 -7.805 1 98.12 87 GLN A C 1
ATOM 703 O O . GLN A 1 87 ? -1.04 -34.156 -6.844 1 98.12 87 GLN A O 1
ATOM 708 N N . THR A 1 88 ? 0.052 -33.844 -8.805 1 98.44 88 THR A N 1
ATOM 709 C CA . THR A 1 88 ? -0.177 -32.406 -8.828 1 98.44 88 THR A CA 1
ATOM 710 C C . THR A 1 88 ? -1.654 -32.094 -9.055 1 98.44 88 THR A C 1
ATOM 712 O O . THR A 1 88 ? -2.219 -31.219 -8.391 1 98.44 88 THR A O 1
ATOM 715 N N . LEU A 1 89 ? -2.283 -32.812 -9.945 1 98.44 89 LEU A N 1
ATOM 716 C CA . LEU A 1 89 ? -3.693 -32.594 -10.25 1 98.44 89 LEU A CA 1
ATOM 717 C C . LEU A 1 89 ? -4.574 -33 -9.078 1 98.44 89 LEU A C 1
ATOM 719 O O . LEU A 1 89 ? -5.613 -32.406 -8.828 1 98.44 89 LEU A O 1
ATOM 723 N N . GLU A 1 90 ? -4.148 -34.094 -8.422 1 98.31 90 GLU A N 1
ATOM 724 C CA . GLU A 1 90 ? -4.855 -34.438 -7.199 1 98.31 90 GLU A CA 1
ATOM 725 C C . GLU A 1 90 ? -4.738 -33.375 -6.141 1 98.31 90 GLU A C 1
ATOM 727 O O . GLU A 1 90 ? -5.711 -33.062 -5.449 1 98.31 90 GLU A O 1
ATOM 732 N N . LEU A 1 91 ? -3.559 -32.781 -5.977 1 98.75 91 LEU A N 1
ATOM 733 C CA . LEU A 1 91 ? -3.344 -31.703 -5.016 1 98.75 91 LEU A CA 1
ATOM 734 C C . LEU A 1 91 ? -4.195 -30.484 -5.363 1 98.75 91 LEU A C 1
ATOM 736 O O . LEU A 1 91 ? -4.688 -29.797 -4.469 1 98.75 91 LEU A O 1
ATOM 740 N N . LEU A 1 92 ? -4.371 -30.203 -6.656 1 98.69 92 LEU A N 1
ATOM 741 C CA . LEU A 1 92 ? -5.273 -29.141 -7.09 1 98.69 92 LEU A CA 1
ATOM 742 C C . LEU A 1 92 ? -6.66 -29.328 -6.477 1 98.69 92 LEU A C 1
ATOM 744 O O . LEU A 1 92 ? -7.223 -28.375 -5.922 1 98.69 92 LEU A O 1
ATOM 748 N N . LYS A 1 93 ? -7.156 -30.531 -6.539 1 98.5 93 LYS A N 1
ATOM 749 C CA . LYS A 1 93 ? -8.469 -30.828 -5.984 1 98.5 93 LYS A CA 1
ATOM 750 C C . LYS A 1 93 ? -8.484 -30.625 -4.469 1 98.5 93 LYS A C 1
ATOM 752 O O . LYS A 1 93 ? -9.438 -30.078 -3.92 1 98.5 93 LYS A O 1
ATOM 757 N N . VAL A 1 94 ? -7.484 -31.047 -3.803 1 98.69 94 VAL A N 1
ATOM 758 C CA . VAL A 1 94 ? -7.375 -30.938 -2.352 1 98.69 94 VAL A CA 1
ATOM 759 C C . VAL A 1 94 ? -7.336 -29.469 -1.937 1 98.69 94 VAL A C 1
ATOM 761 O O . VAL A 1 94 ? -8.055 -29.062 -1.026 1 98.69 94 VAL A O 1
ATOM 764 N N . VAL A 1 95 ? -6.508 -28.688 -2.602 1 98.62 95 VAL A N 1
ATOM 765 C CA . VAL A 1 95 ? -6.348 -27.281 -2.301 1 98.62 95 VAL A CA 1
ATOM 766 C C . VAL A 1 95 ? -7.668 -26.547 -2.539 1 98.62 95 VAL A C 1
ATOM 768 O O . VAL A 1 95 ? -8.094 -25.734 -1.715 1 98.62 95 VAL A O 1
ATOM 771 N N . GLU A 1 96 ? -8.289 -26.844 -3.658 1 98.5 96 GLU A N 1
ATOM 772 C CA . GLU A 1 96 ? -9.562 -26.219 -3.977 1 98.5 96 GLU A CA 1
ATOM 773 C C . GLU A 1 96 ? -10.609 -26.516 -2.91 1 98.5 96 GLU A C 1
ATOM 775 O O . GLU A 1 96 ? -11.336 -25.625 -2.463 1 98.5 96 GLU A O 1
ATOM 780 N N . THR A 1 97 ? -10.719 -27.734 -2.514 1 98.06 97 THR A N 1
ATOM 781 C CA . THR A 1 97 ? -11.711 -28.188 -1.546 1 98.06 97 THR A CA 1
ATOM 782 C C . THR A 1 97 ? -11.461 -27.562 -0.177 1 98.06 97 THR A C 1
ATOM 784 O O . THR A 1 97 ? -12.398 -27.188 0.521 1 98.06 97 THR A O 1
ATOM 787 N N . ARG A 1 98 ? -10.266 -27.406 0.142 1 96.94 98 ARG A N 1
ATOM 788 C CA . ARG A 1 98 ? -9.93 -26.953 1.486 1 96.94 98 ARG A CA 1
ATOM 789 C C . ARG A 1 98 ? -10.016 -25.438 1.582 1 96.94 98 ARG A C 1
ATOM 791 O O . ARG A 1 98 ? -10.5 -24.891 2.578 1 96.94 98 ARG A O 1
ATOM 798 N N . TYR A 1 99 ? -9.539 -24.781 0.586 1 97 99 TYR A N 1
ATOM 799 C CA . TYR A 1 99 ? -9.281 -23.359 0.779 1 97 99 TYR A CA 1
ATOM 800 C C . TYR A 1 99 ? -10.266 -22.516 -0.019 1 97 99 TYR A C 1
ATOM 802 O O . TYR A 1 99 ? -10.547 -21.359 0.345 1 97 99 TYR A O 1
ATOM 810 N N . TYR A 1 100 ? -10.852 -23 -1.092 1 97.44 100 TYR A N 1
ATOM 811 C CA . TYR A 1 100 ? -11.57 -22.109 -1.997 1 97.44 100 TYR A CA 1
ATOM 812 C C . TYR A 1 100 ? -13.047 -22.469 -2.055 1 97.44 100 TYR A C 1
ATOM 814 O O . TYR A 1 100 ? -13.914 -21.609 -1.931 1 97.44 100 TYR A O 1
ATOM 822 N N . LYS A 1 101 ? -13.398 -23.734 -2.086 1 96.62 101 LYS A N 1
ATOM 823 C CA . LYS A 1 101 ? -14.789 -24.156 -2.209 1 96.62 101 LYS A CA 1
ATOM 824 C C . LYS A 1 101 ? -15.609 -23.688 -1.011 1 96.62 101 LYS A C 1
ATOM 826 O O . LYS A 1 101 ? -16.75 -23.234 -1.171 1 96.62 101 LYS A O 1
ATOM 831 N N . PRO A 1 102 ? -15.078 -23.781 0.224 1 95 102 PRO A N 1
ATOM 832 C CA . PRO A 1 102 ? -15.852 -23.297 1.37 1 95 102 PRO A CA 1
ATOM 833 C C . PRO A 1 102 ? -16.203 -21.812 1.271 1 95 102 PRO A C 1
ATOM 835 O O . PRO A 1 102 ? -17.125 -21.359 1.941 1 95 102 PRO A O 1
ATOM 838 N N . ARG A 1 103 ? -15.516 -21.125 0.435 1 95 103 ARG A N 1
ATOM 839 C CA . ARG A 1 103 ? -15.734 -19.688 0.282 1 95 103 ARG A CA 1
ATOM 840 C C . ARG A 1 103 ? -16.484 -19.375 -1.005 1 95 103 ARG A C 1
ATOM 842 O O . ARG A 1 103 ? -16.562 -18.219 -1.432 1 95 103 ARG A O 1
ATOM 849 N N . GLY A 1 104 ? -16.953 -20.375 -1.612 1 95.56 104 GLY A N 1
ATOM 850 C CA . GLY A 1 104 ? -17.703 -20.219 -2.85 1 95.56 104 GLY A CA 1
ATOM 851 C C . GLY A 1 104 ? -16.828 -19.875 -4.039 1 95.56 104 GLY A C 1
ATOM 852 O O . GLY A 1 104 ? -17.281 -19.234 -4.988 1 95.56 104 GLY A O 1
ATOM 853 N N . GLN A 1 105 ? -15.578 -20.156 -3.955 1 97 105 GLN A N 1
ATOM 854 C CA . GLN A 1 105 ? -14.625 -19.828 -5.016 1 97 105 GLN A CA 1
ATOM 855 C C . GLN A 1 105 ? -14.094 -21.109 -5.68 1 97 105 GLN A C 1
ATOM 857 O O . GLN A 1 105 ? -14.07 -22.172 -5.059 1 97 105 GLN A O 1
ATOM 862 N N . ASN A 1 106 ? -13.734 -20.984 -6.945 1 97.5 106 ASN A N 1
ATOM 863 C CA . ASN A 1 106 ? -13 -22.016 -7.676 1 97.5 106 ASN A CA 1
ATOM 864 C C . ASN A 1 106 ? -11.602 -21.531 -8.062 1 97.5 106 ASN A C 1
ATOM 866 O O . ASN A 1 106 ? -11.359 -20.328 -8.141 1 97.5 106 ASN A O 1
ATOM 870 N N . VAL A 1 107 ? -10.766 -22.5 -8.227 1 98.5 107 VAL A N 1
ATOM 871 C CA . VAL A 1 107 ? -9.469 -22.172 -8.797 1 98.5 107 VAL A CA 1
ATOM 872 C C . VAL A 1 107 ? -9.617 -21.859 -10.281 1 98.5 107 VAL A C 1
ATOM 874 O O . VAL A 1 107 ? -10.359 -22.531 -11 1 98.5 107 VAL A O 1
ATOM 877 N N . ASN A 1 108 ? -8.992 -20.719 -10.758 1 98.81 108 ASN A N 1
ATOM 878 C CA . ASN A 1 108 ? -8.961 -20.422 -12.188 1 98.81 108 ASN A CA 1
ATOM 879 C C . ASN A 1 108 ? -7.926 -21.266 -12.914 1 98.81 108 ASN A C 1
ATOM 881 O O . ASN A 1 108 ? -6.727 -21.016 -12.812 1 98.81 108 ASN A O 1
ATOM 885 N N . VAL A 1 109 ? -8.414 -22.25 -13.68 1 98.69 109 VAL A N 1
ATOM 886 C CA . VAL A 1 109 ? -7.523 -23.156 -14.383 1 98.69 109 VAL A CA 1
ATOM 887 C C . VAL A 1 109 ? -7.441 -22.766 -15.859 1 98.69 109 VAL A C 1
ATOM 889 O O . VAL A 1 109 ? -8.469 -22.609 -16.516 1 98.69 109 VAL A O 1
ATOM 892 N N . TYR A 1 110 ? -6.281 -22.531 -16.344 1 98.56 110 TYR A N 1
ATOM 893 C CA . TYR A 1 110 ? -6.043 -22.234 -17.75 1 98.56 110 TYR A CA 1
ATOM 894 C C . TYR A 1 110 ? -5.18 -23.312 -18.391 1 98.56 110 TYR A C 1
ATOM 896 O O . TYR A 1 110 ? -4.211 -23.781 -17.797 1 98.56 110 TYR A O 1
ATOM 904 N N . GLN A 1 111 ? -5.477 -23.75 -19.562 1 98.31 111 GLN A N 1
ATOM 905 C CA . GLN A 1 111 ? -4.816 -24.797 -20.344 1 98.31 111 GLN A CA 1
ATOM 906 C C . GLN A 1 111 ? -4.355 -24.281 -21.688 1 98.31 111 GLN A C 1
ATOM 908 O O . GLN A 1 111 ? -4.703 -23.156 -22.078 1 98.31 111 GLN A O 1
ATOM 913 N N . PRO A 1 112 ? -3.475 -25.047 -22.375 1 97.75 112 PRO A N 1
ATOM 914 C CA . PRO A 1 112 ? -3.162 -24.641 -23.734 1 97.75 112 PRO A CA 1
ATOM 915 C C . PRO A 1 112 ? -4.414 -24.406 -24.578 1 97.75 112 PRO A C 1
ATOM 917 O O . PRO A 1 112 ? -5.387 -25.156 -24.453 1 97.75 112 PRO A O 1
ATOM 920 N N . LYS A 1 113 ? -4.328 -23.359 -25.422 1 95.69 113 LYS A N 1
ATOM 921 C CA . LYS A 1 113 ? -5.5 -22.969 -26.203 1 95.69 113 LYS A CA 1
ATOM 922 C C . LYS A 1 113 ? -6.02 -24.141 -27.031 1 95.69 113 LYS A C 1
ATOM 924 O O . LYS A 1 113 ? -5.254 -24.797 -27.75 1 95.69 113 LYS A O 1
ATOM 929 N N . ASP A 1 114 ? -7.254 -24.5 -26.938 1 95.19 114 ASP A N 1
ATOM 930 C CA . ASP A 1 114 ? -7.988 -25.469 -27.734 1 95.19 114 ASP A CA 1
ATOM 931 C C . ASP A 1 114 ? -7.465 -26.891 -27.484 1 95.19 114 ASP A C 1
ATOM 933 O O . ASP A 1 114 ? -7.453 -27.719 -28.391 1 95.19 114 ASP A O 1
ATOM 937 N N . CYS A 1 115 ? -6.84 -27.141 -26.391 1 96.31 115 CYS A N 1
ATOM 938 C CA . CYS A 1 115 ? -6.418 -28.469 -25.953 1 96.31 115 CYS A CA 1
ATOM 939 C C . CYS A 1 115 ? -6.961 -28.797 -24.578 1 96.31 115 CYS A C 1
ATOM 941 O O . CYS A 1 115 ? -6.742 -28.031 -23.625 1 96.31 115 CYS A O 1
ATOM 943 N N . GLY A 1 116 ? -7.672 -29.922 -24.453 1 95.81 116 GLY A N 1
ATOM 944 C CA . GLY A 1 116 ? -8.211 -30.297 -23.172 1 95.81 116 GLY A CA 1
ATOM 945 C C . GLY A 1 116 ? -7.512 -31.516 -22.562 1 95.81 116 GLY A C 1
ATOM 946 O O . GLY A 1 116 ? -7.828 -31.922 -21.453 1 95.81 116 GLY A O 1
ATOM 947 N N . SER A 1 117 ? -6.539 -32.062 -23.375 1 97.25 117 SER A N 1
ATOM 948 C CA . SER A 1 117 ? -5.801 -33.219 -22.922 1 97.25 117 SER A CA 1
ATOM 949 C C . SER A 1 117 ? -4.418 -33.281 -23.547 1 97.25 117 SER A C 1
ATOM 951 O O . SER A 1 117 ? -4.148 -32.594 -24.547 1 97.25 117 SER A O 1
ATOM 953 N N . GLU A 1 118 ? -3.584 -34.094 -22.906 1 96.81 118 GLU A N 1
ATOM 954 C CA . GLU A 1 118 ? -2.254 -34.312 -23.453 1 96.81 118 GLU A CA 1
ATOM 955 C C . GLU A 1 118 ? -2.338 -34.875 -24.875 1 96.81 118 GLU A C 1
ATOM 957 O O . GLU A 1 118 ? -1.546 -34.531 -25.734 1 96.81 118 GLU A O 1
ATOM 962 N N . GLN A 1 119 ? -3.277 -35.75 -25.109 1 96.94 119 GLN A N 1
ATOM 963 C CA . GLN A 1 119 ? -3.469 -36.375 -26.422 1 96.94 119 GLN A CA 1
ATOM 964 C C . GLN A 1 119 ? -3.852 -35.344 -27.469 1 96.94 119 GLN A C 1
ATOM 966 O O . GLN A 1 119 ? -3.32 -35.375 -28.578 1 96.94 119 GLN A O 1
ATOM 971 N N . GLU A 1 120 ? -4.746 -34.5 -27.078 1 97.56 120 GLU A N 1
ATOM 972 C CA . GLU A 1 120 ? -5.16 -33.438 -28 1 97.56 120 GLU A CA 1
ATOM 973 C C . GLU A 1 120 ? -3.992 -32.5 -28.344 1 97.56 120 GLU A C 1
ATOM 975 O O . GLU A 1 120 ? -3.834 -32.094 -29.484 1 97.56 120 GLU A O 1
ATOM 980 N N . PHE A 1 121 ? -3.219 -32.219 -27.359 1 97.81 121 PHE A N 1
ATOM 981 C CA . PHE A 1 121 ? -2.053 -31.375 -27.562 1 97.81 121 PHE A CA 1
ATOM 982 C C . PHE A 1 121 ? -1.066 -32.031 -28.531 1 97.81 121 PHE A C 1
ATOM 984 O O . PHE A 1 121 ? -0.595 -31.375 -29.469 1 97.81 121 PHE A O 1
ATOM 991 N N . ALA A 1 122 ? -0.826 -33.312 -28.266 1 96.62 122 ALA A N 1
ATOM 992 C CA . ALA A 1 122 ? 0.112 -34.031 -29.125 1 96.62 122 ALA A CA 1
ATOM 993 C C . ALA A 1 122 ? -0.406 -34.156 -30.547 1 96.62 122 ALA A C 1
ATOM 995 O O . ALA A 1 122 ? 0.372 -34.062 -31.5 1 96.62 122 ALA A O 1
ATOM 996 N N . ALA A 1 123 ? -1.669 -34.281 -30.703 1 96.94 123 ALA A N 1
ATOM 997 C CA . ALA A 1 123 ? -2.279 -34.375 -32.031 1 96.94 123 ALA A CA 1
ATOM 998 C C . ALA A 1 123 ? -2.102 -33.062 -32.812 1 96.94 123 ALA A C 1
ATOM 1000 O O . ALA A 1 123 ? -1.899 -33.094 -34.031 1 96.94 123 ALA A O 1
ATOM 1001 N N . LYS A 1 124 ? -2.143 -32.031 -32.062 1 96.19 124 LYS A N 1
ATOM 1002 C CA . LYS A 1 124 ? -2.104 -30.703 -32.688 1 96.19 124 LYS A CA 1
ATOM 1003 C C . LYS A 1 124 ? -0.666 -30.266 -32.969 1 96.19 124 LYS A C 1
ATOM 1005 O O . LYS A 1 124 ? -0.382 -29.641 -33.969 1 96.19 124 LYS A O 1
ATOM 1010 N N . TYR A 1 125 ? 0.252 -30.609 -32.062 1 96.06 125 TYR A N 1
ATOM 1011 C CA . TYR A 1 125 ? 1.561 -29.969 -32.125 1 96.06 125 TYR A CA 1
ATOM 1012 C C . TYR A 1 125 ? 2.67 -31.016 -32.25 1 96.06 125 TYR A C 1
ATOM 1014 O O . TYR A 1 125 ? 3.84 -30.656 -32.438 1 96.06 125 TYR A O 1
ATOM 1022 N N . GLY A 1 126 ? 2.318 -32.281 -32.188 1 94.69 126 GLY A N 1
ATOM 1023 C CA . GLY A 1 126 ? 3.293 -33.375 -32.281 1 94.69 126 GLY A CA 1
ATOM 1024 C C . GLY A 1 126 ? 3.666 -33.969 -30.953 1 94.69 126 GLY A C 1
ATOM 1025 O O . GLY A 1 126 ? 3.465 -33.344 -29.906 1 94.69 126 GLY A O 1
ATOM 1026 N N . ASP A 1 127 ? 4.168 -35.156 -31 1 93.25 127 ASP A N 1
ATOM 1027 C CA . ASP A 1 127 ? 4.594 -35.875 -29.797 1 93.25 127 ASP A CA 1
ATOM 1028 C C . ASP A 1 127 ? 5.879 -35.25 -29.234 1 93.25 127 ASP A C 1
ATOM 1030 O O . ASP A 1 127 ? 6.766 -34.875 -30 1 93.25 127 ASP A O 1
ATOM 1034 N N . PHE A 1 128 ? 5.957 -35.156 -27.922 1 93.75 128 PHE A N 1
ATOM 1035 C CA . PHE A 1 128 ? 7.156 -34.812 -27.188 1 93.75 128 PHE A CA 1
ATOM 1036 C C . PHE A 1 128 ? 7.715 -33.469 -27.688 1 93.75 128 PHE A C 1
ATOM 1038 O O . PHE A 1 128 ? 8.906 -33.375 -27.984 1 93.75 128 PHE A O 1
ATOM 1045 N N . LEU A 1 129 ? 6.77 -32.531 -27.828 1 94 129 LEU A N 1
ATOM 1046 C CA . LEU A 1 129 ? 7.176 -31.203 -28.312 1 94 129 LEU A CA 1
ATOM 1047 C C . LEU A 1 129 ? 8.242 -30.594 -27.406 1 94 129 LEU A C 1
ATOM 1049 O O . LEU A 1 129 ? 9.094 -29.844 -27.859 1 94 129 LEU A O 1
ATOM 1053 N N . TRP A 1 130 ? 8.289 -30.984 -26.109 1 92.62 130 TRP A N 1
ATOM 1054 C CA . TRP A 1 130 ? 9.266 -30.469 -25.172 1 92.62 130 TRP A CA 1
ATOM 1055 C C . TRP A 1 130 ? 10.672 -30.922 -25.531 1 92.62 130 TRP A C 1
ATOM 1057 O O . TRP A 1 130 ? 11.664 -30.344 -25.062 1 92.62 130 TRP A O 1
ATOM 1067 N N . ASP A 1 131 ? 10.773 -31.922 -26.297 1 90.88 131 ASP A N 1
ATOM 1068 C CA . ASP A 1 131 ? 12.07 -32.406 -26.766 1 90.88 131 ASP A CA 1
ATOM 1069 C C . ASP A 1 131 ? 12.438 -31.812 -28.109 1 90.88 131 ASP A C 1
ATOM 1071 O O . ASP A 1 131 ? 13.594 -31.453 -28.344 1 90.88 131 ASP A O 1
ATOM 1075 N N . THR A 1 132 ? 11.469 -31.609 -29 1 92.81 132 THR A N 1
ATOM 1076 C CA . THR A 1 132 ? 11.742 -31.219 -30.375 1 92.81 132 THR A CA 1
ATOM 1077 C C . THR A 1 132 ? 11.797 -29.703 -30.5 1 92.81 132 THR A C 1
ATOM 1079 O O . THR A 1 132 ? 12.492 -29.172 -31.375 1 92.81 132 THR A O 1
ATOM 1082 N N . ASP A 1 133 ? 11.008 -29.016 -29.719 1 91.94 133 ASP A N 1
ATOM 1083 C CA . ASP A 1 133 ? 10.953 -27.562 -29.703 1 91.94 133 ASP A CA 1
ATOM 1084 C C . ASP A 1 133 ? 10.562 -27.031 -28.328 1 91.94 133 ASP A C 1
ATOM 1086 O O . ASP A 1 133 ? 9.398 -26.672 -28.094 1 91.94 133 ASP A O 1
ATOM 1090 N N . ASP A 1 134 ? 11.461 -26.906 -27.5 1 90.38 134 ASP A N 1
ATOM 1091 C CA . ASP A 1 134 ? 11.273 -26.578 -26.094 1 90.38 134 ASP A CA 1
ATOM 1092 C C . ASP A 1 134 ? 10.672 -25.172 -25.922 1 90.38 134 ASP A C 1
ATOM 1094 O O . ASP A 1 134 ? 9.789 -24.969 -25.094 1 90.38 134 ASP A O 1
ATOM 1098 N N . ASP A 1 135 ? 11.125 -24.219 -26.703 1 89.75 135 ASP A N 1
ATOM 1099 C CA . ASP A 1 135 ? 10.617 -22.859 -26.609 1 89.75 135 ASP A CA 1
ATOM 1100 C C . ASP A 1 135 ? 9.141 -22.781 -27.016 1 89.75 135 ASP A C 1
ATOM 1102 O O . ASP A 1 135 ? 8.344 -22.125 -26.344 1 89.75 135 ASP A O 1
ATOM 1106 N N . LYS A 1 136 ? 8.852 -23.469 -28.094 1 92.38 136 LYS A N 1
ATOM 1107 C CA . LYS A 1 136 ? 7.461 -23.5 -28.531 1 92.38 136 LYS A CA 1
ATOM 1108 C C . LYS A 1 136 ? 6.582 -24.203 -27.5 1 92.38 136 LYS A C 1
ATOM 1110 O O . LYS A 1 136 ? 5.461 -23.766 -27.219 1 92.38 136 LYS A O 1
ATOM 1115 N N . TYR A 1 137 ? 7.102 -25.297 -26.938 1 94.19 137 TYR A N 1
ATOM 1116 C CA . TYR A 1 137 ? 6.379 -26 -25.891 1 94.19 137 TYR A CA 1
ATOM 1117 C C . TYR A 1 137 ? 6.078 -25.078 -24.719 1 94.19 137 TYR A C 1
ATOM 1119 O O . TYR A 1 137 ? 4.922 -24.922 -24.328 1 94.19 137 TYR A O 1
ATOM 1127 N N . ASP A 1 138 ? 7.066 -24.406 -24.219 1 93.81 138 ASP A N 1
ATOM 1128 C CA . ASP A 1 138 ? 6.902 -23.531 -23.062 1 93.81 138 ASP A CA 1
ATOM 1129 C C . ASP A 1 138 ? 5.914 -22.406 -23.375 1 93.81 138 ASP A C 1
ATOM 1131 O O . ASP A 1 138 ? 5.105 -22.031 -22.516 1 93.81 138 ASP A O 1
ATOM 1135 N N . PHE A 1 139 ? 6.039 -21.906 -24.516 1 94.31 139 PHE A N 1
ATOM 1136 C CA . PHE A 1 139 ? 5.141 -20.828 -24.922 1 94.31 139 PHE A CA 1
ATOM 1137 C C . PHE A 1 139 ? 3.691 -21.297 -24.891 1 94.31 139 PHE A C 1
ATOM 1139 O O . PHE A 1 139 ? 2.832 -20.641 -24.297 1 94.31 139 PHE A O 1
ATOM 1146 N N . LEU A 1 140 ? 3.424 -22.438 -25.453 1 95.5 140 LEU A N 1
ATOM 1147 C CA . LEU A 1 140 ? 2.059 -22.906 -25.656 1 95.5 140 LEU A CA 1
ATOM 1148 C C . LEU A 1 140 ? 1.435 -23.375 -24.344 1 95.5 140 LEU A C 1
ATOM 1150 O O . LEU A 1 140 ? 0.232 -23.203 -24.141 1 95.5 140 LEU A O 1
ATOM 1154 N N . VAL A 1 141 ? 2.26 -23.922 -23.5 1 96.06 141 VAL A N 1
ATOM 1155 C CA . VAL A 1 141 ? 1.662 -24.609 -22.359 1 96.06 141 VAL A CA 1
ATOM 1156 C C . VAL A 1 141 ? 1.751 -23.719 -21.109 1 96.06 141 VAL A C 1
ATOM 1158 O O . VAL A 1 141 ? 1.012 -23.922 -20.141 1 96.06 141 VAL A O 1
ATOM 1161 N N . LYS A 1 142 ? 2.594 -22.734 -21.109 1 95.69 142 LYS A N 1
ATOM 1162 C CA . LYS A 1 142 ? 2.797 -21.953 -19.891 1 95.69 142 LYS A CA 1
ATOM 1163 C C . LYS A 1 142 ? 2.602 -20.453 -20.156 1 95.69 142 LYS A C 1
ATOM 1165 O O . LYS A 1 142 ? 1.767 -19.812 -19.531 1 95.69 142 LYS A O 1
ATOM 1170 N N . VAL A 1 143 ? 3.326 -19.922 -21.109 1 95.62 143 VAL A N 1
ATOM 1171 C CA . VAL A 1 143 ? 3.416 -18.484 -21.281 1 95.62 143 VAL A CA 1
ATOM 1172 C C . VAL A 1 143 ? 2.088 -17.953 -21.812 1 95.62 143 VAL A C 1
ATOM 1174 O O . VAL A 1 143 ? 1.503 -17.031 -21.219 1 95.62 143 VAL A O 1
ATOM 1177 N N . GLU A 1 144 ? 1.623 -18.562 -22.922 1 96.19 144 GLU A N 1
ATOM 1178 C CA . GLU A 1 144 ? 0.379 -18.078 -23.516 1 96.19 144 GLU A CA 1
ATOM 1179 C C . GLU A 1 144 ? -0.791 -18.234 -22.547 1 96.19 144 GLU A C 1
ATOM 1181 O O . GLU A 1 144 ? -1.581 -17.297 -22.375 1 96.19 144 GLU A O 1
ATOM 1186 N N . PRO A 1 145 ? -0.957 -19.406 -21.906 1 97.56 145 PRO A N 1
ATOM 1187 C CA . PRO A 1 145 ? -2.078 -19.516 -20.969 1 97.56 145 PRO A CA 1
ATOM 1188 C C . PRO A 1 145 ? -1.982 -18.516 -19.812 1 97.56 145 PRO A C 1
ATOM 1190 O O . PRO A 1 145 ? -3.002 -17.984 -19.375 1 97.56 145 PRO A O 1
ATOM 1193 N N . ALA A 1 146 ? -0.838 -18.281 -19.312 1 97.31 146 ALA A N 1
ATOM 1194 C CA . ALA A 1 146 ? -0.666 -17.297 -18.25 1 97.31 146 ALA A CA 1
ATOM 1195 C C . ALA A 1 146 ? -1.051 -15.898 -18.719 1 97.31 146 ALA A C 1
ATOM 1197 O O . ALA A 1 146 ? -1.758 -15.164 -18.031 1 97.31 146 ALA A O 1
ATOM 1198 N N . HIS A 1 147 ? -0.528 -15.57 -19.891 1 96.38 147 HIS A N 1
ATOM 1199 C CA . HIS A 1 147 ? -0.855 -14.281 -20.484 1 96.38 147 HIS A CA 1
ATOM 1200 C C . HIS A 1 147 ? -2.363 -14.109 -20.641 1 96.38 147 HIS A C 1
ATOM 1202 O O . HIS A 1 147 ? -2.914 -13.07 -20.281 1 96.38 147 HIS A O 1
ATOM 1208 N N . ARG A 1 148 ? -2.984 -15.133 -21.156 1 97.06 148 ARG A N 1
ATOM 1209 C CA . ARG A 1 148 ? -4.434 -15.125 -21.344 1 97.06 148 ARG A CA 1
ATOM 1210 C C . ARG A 1 148 ? -5.148 -14.992 -20 1 97.06 148 ARG A C 1
ATOM 1212 O O . ARG A 1 148 ? -6.113 -14.234 -19.875 1 97.06 148 ARG A O 1
ATOM 1219 N N . ALA A 1 149 ? -4.723 -15.672 -18.984 1 98.19 149 ALA A N 1
ATOM 1220 C CA . ALA A 1 149 ? -5.297 -15.586 -17.641 1 98.19 149 ALA A CA 1
ATOM 1221 C C . ALA A 1 149 ? -5.211 -14.164 -17.109 1 98.19 149 ALA A C 1
ATOM 1223 O O . ALA A 1 149 ? -6.207 -13.617 -16.625 1 98.19 149 ALA A O 1
ATOM 1224 N N . TYR A 1 150 ? -4.02 -13.57 -17.219 1 97.94 150 TYR A N 1
ATOM 1225 C CA . TYR A 1 150 ? -3.789 -12.242 -16.672 1 97.94 150 TYR A CA 1
ATOM 1226 C C . TYR A 1 150 ? -4.684 -11.211 -17.344 1 97.94 150 TYR A C 1
ATOM 1228 O O . TYR A 1 150 ? -5.203 -10.305 -16.688 1 97.94 150 TYR A O 1
ATOM 1236 N N . LYS A 1 151 ? -4.871 -11.383 -18.609 1 96.38 151 LYS A N 1
ATOM 1237 C CA . LYS A 1 151 ? -5.707 -10.453 -19.359 1 96.38 151 LYS A CA 1
ATOM 1238 C C . LYS A 1 151 ? -7.184 -10.656 -19.047 1 96.38 151 LYS A C 1
ATOM 1240 O O . LYS A 1 151 ? -7.887 -9.711 -18.688 1 96.38 151 LYS A O 1
ATOM 1245 N N . GLU A 1 152 ? -7.637 -11.867 -19.156 1 97.81 152 GLU A N 1
ATOM 1246 C CA . GLU A 1 152 ? -9.055 -12.172 -18.984 1 97.81 152 GLU A CA 1
ATOM 1247 C C . GLU A 1 152 ? -9.523 -11.859 -17.562 1 97.81 152 GLU A C 1
ATOM 1249 O O . GLU A 1 152 ? -10.648 -11.398 -17.359 1 97.81 152 GLU A O 1
ATOM 1254 N N . LEU A 1 153 ? -8.68 -12.102 -16.641 1 98.31 153 LEU A N 1
ATOM 1255 C CA . LEU A 1 153 ? -9.055 -11.898 -15.242 1 98.31 153 LEU A CA 1
ATOM 1256 C C . LEU A 1 153 ? -8.695 -10.492 -14.789 1 98.31 153 LEU A C 1
ATOM 1258 O O . LEU A 1 153 ? -8.93 -10.125 -13.633 1 98.31 153 LEU A O 1
ATOM 1262 N N . GLN A 1 154 ? -8.047 -9.727 -15.648 1 97.25 154 GLN A N 1
ATOM 1263 C CA . GLN A 1 154 ? -7.672 -8.344 -15.367 1 97.25 154 GLN A CA 1
ATOM 1264 C C . GLN A 1 154 ? -6.777 -8.258 -14.141 1 97.25 154 GLN A C 1
ATOM 1266 O O . GLN A 1 154 ? -7.031 -7.457 -13.234 1 97.25 154 GLN A O 1
ATOM 1271 N N . VAL A 1 155 ? -5.758 -9.047 -14.18 1 98.38 155 VAL A N 1
ATOM 1272 C CA . VAL A 1 155 ? -4.832 -9.125 -13.055 1 98.38 155 VAL A CA 1
ATOM 1273 C C . VAL A 1 155 ? -3.961 -7.875 -13.008 1 98.38 155 VAL A C 1
ATOM 1275 O O . VAL A 1 155 ? -3.406 -7.461 -14.031 1 98.38 155 VAL A O 1
ATOM 1278 N N . THR A 1 156 ? -3.848 -7.246 -11.812 1 98.06 156 THR A N 1
ATOM 1279 C CA . THR A 1 156 ? -2.934 -6.129 -11.602 1 98.06 156 THR A CA 1
ATOM 1280 C C . THR A 1 156 ? -1.645 -6.605 -10.938 1 98.06 156 THR A C 1
ATOM 1282 O O . THR A 1 156 ? -0.552 -6.172 -11.305 1 98.06 156 THR A O 1
ATOM 1285 N N . ALA A 1 157 ? -1.791 -7.484 -9.953 1 98.62 157 ALA A N 1
ATOM 1286 C CA . ALA A 1 157 ? -0.662 -8.008 -9.195 1 98.62 157 ALA A CA 1
ATOM 1287 C C . ALA A 1 157 ? -0.861 -9.492 -8.867 1 98.62 157 ALA A C 1
ATOM 1289 O O . ALA A 1 157 ? -1.994 -9.945 -8.703 1 98.62 157 ALA A O 1
ATOM 1290 N N . VAL A 1 158 ? 0.264 -10.219 -8.781 1 98.69 158 VAL A N 1
ATOM 1291 C CA . VAL A 1 158 ? 0.159 -11.648 -8.508 1 98.69 158 VAL A CA 1
ATOM 1292 C C . VAL A 1 158 ? 1.244 -12.07 -7.516 1 98.69 158 VAL A C 1
ATOM 1294 O O . VAL A 1 158 ? 2.387 -11.609 -7.609 1 98.69 158 VAL A O 1
ATOM 1297 N N . PHE A 1 159 ? 0.808 -12.867 -6.516 1 98.81 159 PHE A N 1
ATOM 1298 C CA . PHE A 1 159 ? 1.784 -13.539 -5.668 1 98.81 159 PHE A CA 1
ATOM 1299 C C . PHE A 1 159 ? 2.432 -14.703 -6.406 1 98.81 159 PHE A C 1
ATOM 1301 O O . PHE A 1 159 ? 1.753 -15.453 -7.117 1 98.81 159 PHE A O 1
ATOM 1308 N N . THR A 1 160 ? 3.73 -14.797 -6.266 1 97.94 160 THR A N 1
ATOM 1309 C CA . THR A 1 160 ? 4.449 -15.969 -6.77 1 97.94 160 THR A CA 1
ATOM 1310 C C . THR A 1 160 ? 5.074 -16.75 -5.621 1 97.94 160 THR A C 1
ATOM 1312 O O . THR A 1 160 ? 5.105 -16.281 -4.484 1 97.94 160 THR A O 1
ATOM 1315 N N . GLY A 1 161 ? 5.555 -17.969 -5.945 1 97.12 161 GLY A N 1
ATOM 1316 C CA . GLY A 1 161 ? 6.199 -18.797 -4.941 1 97.12 161 GLY A CA 1
ATOM 1317 C C . GLY A 1 161 ? 7.711 -18.797 -5.051 1 97.12 161 GLY A C 1
ATOM 1318 O O . GLY A 1 161 ? 8.367 -19.75 -4.617 1 97.12 161 GLY A O 1
ATOM 1319 N N . ARG A 1 162 ? 8.266 -17.719 -5.613 1 96.38 162 ARG A N 1
ATOM 1320 C CA . ARG A 1 162 ? 9.703 -17.703 -5.867 1 96.38 162 ARG A CA 1
ATOM 1321 C C . ARG A 1 162 ? 10.469 -17.234 -4.633 1 96.38 162 ARG A C 1
ATOM 1323 O O . ARG A 1 162 ? 9.984 -16.391 -3.871 1 96.38 162 ARG A O 1
ATOM 1330 N N . ARG A 1 163 ? 11.641 -17.859 -4.445 1 97.06 163 ARG A N 1
ATOM 1331 C CA . ARG A 1 163 ? 12.539 -17.516 -3.35 1 97.06 163 ARG A CA 1
ATOM 1332 C C . ARG A 1 163 ? 13.961 -17.312 -3.855 1 97.06 163 ARG A C 1
ATOM 1334 O O . ARG A 1 163 ? 14.391 -17.969 -4.809 1 97.06 163 ARG A O 1
ATOM 1341 N N . LYS A 1 164 ? 14.695 -16.484 -3.186 1 95.88 164 LYS A N 1
ATOM 1342 C CA . LYS A 1 164 ? 16.094 -16.266 -3.506 1 95.88 164 LYS A CA 1
ATOM 1343 C C . LYS A 1 164 ? 16.906 -17.547 -3.344 1 95.88 164 LYS A C 1
ATOM 1345 O O . LYS A 1 164 ? 17.812 -17.828 -4.133 1 95.88 164 LYS A O 1
ATOM 1350 N N . SER A 1 165 ? 16.578 -18.359 -2.393 1 94.25 165 SER A N 1
ATOM 1351 C CA . SER A 1 165 ? 17.328 -19.562 -2.031 1 94.25 165 SER A CA 1
ATOM 1352 C C . SER A 1 165 ? 17.234 -20.625 -3.119 1 94.25 165 SER A C 1
ATOM 1354 O O . SER A 1 165 ? 17.984 -21.609 -3.105 1 94.25 165 SER A O 1
ATOM 1356 N N . GLN A 1 166 ? 16.359 -20.453 -4.121 1 89.94 166 GLN A N 1
ATOM 1357 C CA . GLN A 1 166 ? 16.172 -21.438 -5.188 1 89.94 166 GLN A CA 1
ATOM 1358 C C . GLN A 1 166 ? 17.266 -21.297 -6.25 1 89.94 166 GLN A C 1
ATOM 1360 O O . GLN A 1 166 ? 17.359 -22.125 -7.16 1 89.94 166 GLN A O 1
ATOM 1365 N N . GLY A 1 167 ? 18.094 -20.25 -6.199 1 85.25 167 GLY A N 1
ATOM 1366 C CA . GLY A 1 167 ? 19.312 -20.125 -6.988 1 85.25 167 GLY A CA 1
ATOM 1367 C C . GLY A 1 167 ? 19.047 -19.672 -8.414 1 85.25 167 GLY A C 1
ATOM 1368 O O . GLY A 1 167 ? 17.984 -19.141 -8.719 1 85.25 167 GLY A O 1
ATOM 1369 N N . GLY A 1 168 ? 20.125 -19.719 -9.172 1 82.5 168 GLY A N 1
ATOM 1370 C CA . GLY A 1 168 ? 20.047 -19.297 -10.562 1 82.5 168 GLY A CA 1
ATOM 1371 C C . GLY A 1 168 ? 19.641 -17.844 -10.734 1 82.5 168 GLY A C 1
ATOM 1372 O O . GLY A 1 168 ? 20.234 -16.969 -10.109 1 82.5 168 GLY A O 1
ATOM 1373 N N . ALA A 1 169 ? 18.625 -17.688 -11.648 1 80.38 169 ALA A N 1
ATOM 1374 C CA . ALA A 1 169 ? 18.156 -16.344 -11.961 1 80.38 169 ALA A CA 1
ATOM 1375 C C . ALA A 1 169 ? 17.391 -15.75 -10.781 1 80.38 169 ALA A C 1
ATOM 1377 O O . ALA A 1 169 ? 17.156 -14.539 -10.734 1 80.38 169 ALA A O 1
ATOM 1378 N N . ARG A 1 170 ? 17.062 -16.578 -9.766 1 86.75 170 ARG A N 1
ATOM 1379 C CA . ARG A 1 170 ? 16.234 -16.125 -8.656 1 86.75 170 ARG A CA 1
ATOM 1380 C C . ARG A 1 170 ? 17.094 -15.562 -7.527 1 86.75 170 ARG A C 1
ATOM 1382 O O . ARG A 1 170 ? 16.578 -14.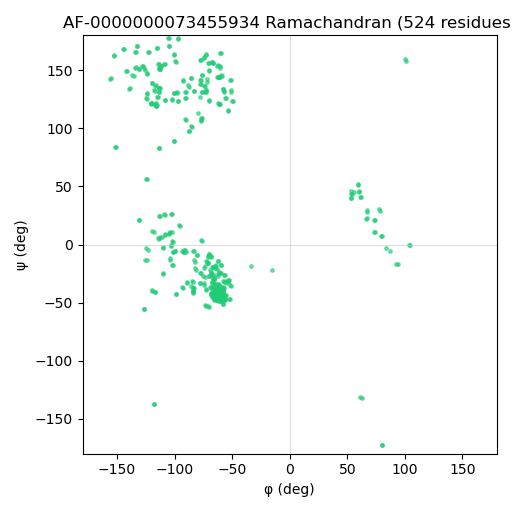977 -6.574 1 86.75 170 ARG A O 1
ATOM 1389 N N . SER A 1 171 ? 18.391 -15.641 -7.578 1 88.94 171 SER A N 1
ATOM 1390 C CA . SER A 1 171 ? 19.281 -15.211 -6.504 1 88.94 171 SER A CA 1
ATOM 1391 C C . SER A 1 171 ? 19.125 -13.719 -6.234 1 88.94 171 SER A C 1
ATOM 1393 O O . SER A 1 171 ? 19.359 -13.258 -5.113 1 88.94 171 SER A O 1
ATOM 1395 N N . ASN A 1 172 ? 18.672 -12.984 -7.23 1 91.75 172 ASN A N 1
ATOM 1396 C CA . ASN A 1 172 ? 18.531 -11.539 -7.082 1 91.75 172 ASN A CA 1
ATOM 1397 C C . ASN A 1 172 ? 17.062 -11.125 -7.113 1 91.75 172 ASN A C 1
ATOM 1399 O O . ASN A 1 172 ? 16.75 -9.977 -7.449 1 91.75 172 ASN A O 1
ATOM 1403 N N . LEU A 1 173 ? 16.344 -12.062 -6.766 1 94.5 173 LEU A N 1
ATOM 1404 C CA . LEU A 1 173 ? 14.891 -11.852 -6.738 1 94.5 173 LEU A CA 1
ATOM 1405 C C . LEU A 1 173 ? 14.531 -10.695 -5.816 1 94.5 173 LEU A C 1
ATOM 1407 O O . LEU A 1 173 ? 15.086 -10.57 -4.719 1 94.5 173 LEU A O 1
ATOM 1411 N N . LYS A 1 174 ? 13.656 -9.797 -6.277 1 97.62 174 LYS A N 1
ATOM 1412 C CA . LYS A 1 174 ? 13.125 -8.727 -5.438 1 97.62 174 LYS A CA 1
ATOM 1413 C C . LYS A 1 174 ? 11.719 -9.062 -4.938 1 97.62 174 LYS A C 1
ATOM 1415 O O . LYS A 1 174 ? 11.078 -9.984 -5.445 1 97.62 174 LYS A O 1
ATOM 1420 N N . PHE A 1 175 ? 11.297 -8.375 -3.953 1 98.69 175 PHE A N 1
ATOM 1421 C CA . PHE A 1 175 ? 9.953 -8.594 -3.432 1 98.69 175 PHE A CA 1
ATOM 1422 C C . PHE A 1 175 ? 8.906 -8.164 -4.449 1 98.69 175 PHE A C 1
ATOM 1424 O O . PHE A 1 175 ? 7.836 -8.766 -4.535 1 98.69 175 PHE A O 1
ATOM 1431 N N . ILE A 1 176 ? 9.211 -7.094 -5.156 1 98.69 176 ILE A N 1
ATOM 1432 C CA . ILE A 1 176 ? 8.344 -6.555 -6.199 1 98.69 176 ILE A CA 1
ATOM 1433 C C . ILE A 1 176 ? 9.086 -6.555 -7.531 1 98.69 176 ILE A C 1
ATOM 1435 O O . ILE A 1 176 ? 10.164 -5.957 -7.652 1 98.69 176 ILE A O 1
ATOM 1439 N N . GLU A 1 177 ? 8.492 -7.25 -8.516 1 97.44 177 GLU A N 1
ATOM 1440 C CA . GLU A 1 177 ? 9.031 -7.262 -9.875 1 97.44 177 GLU A CA 1
ATOM 1441 C C . GLU A 1 177 ? 7.977 -6.812 -10.883 1 97.44 177 GLU A C 1
ATOM 1443 O O . GLU A 1 177 ? 6.785 -7.074 -10.711 1 97.44 177 GLU A O 1
ATOM 1448 N N . LEU A 1 178 ? 8.5 -6.16 -11.922 1 96.06 178 LEU A N 1
ATOM 1449 C CA . LEU A 1 178 ? 7.629 -5.719 -13 1 96.06 178 LEU A CA 1
ATOM 1450 C C . LEU A 1 178 ? 7.656 -6.711 -14.156 1 96.06 178 LEU A C 1
ATOM 1452 O O . LEU A 1 178 ? 8.727 -7.121 -14.602 1 96.06 178 LEU A O 1
ATOM 1456 N N . ASP A 1 179 ? 6.543 -7.18 -14.508 1 95.62 179 ASP A N 1
ATOM 1457 C CA . ASP A 1 179 ? 6.352 -7.922 -15.75 1 95.62 179 ASP A CA 1
ATOM 1458 C C . ASP A 1 179 ? 5.73 -7.035 -16.828 1 95.62 179 ASP A C 1
ATOM 1460 O O . ASP A 1 179 ? 4.508 -6.973 -16.969 1 95.62 179 ASP A O 1
ATOM 1464 N N . GLU A 1 180 ? 6.535 -6.375 -17.562 1 92.19 180 GLU A N 1
ATOM 1465 C CA . GLU A 1 180 ? 6.094 -5.379 -18.531 1 92.19 180 GLU A CA 1
ATOM 1466 C C . GLU A 1 180 ? 5.309 -6.023 -19.672 1 92.19 180 GLU A C 1
ATOM 1468 O O . GLU A 1 180 ? 4.445 -5.391 -20.281 1 92.19 180 GLU A O 1
ATOM 1473 N N . PHE A 1 181 ? 5.656 -7.23 -19.906 1 91.5 181 PHE A N 1
ATOM 1474 C CA . PHE A 1 181 ? 5 -7.938 -21 1 91.5 181 PHE A CA 1
ATOM 1475 C C . PHE A 1 181 ? 3.529 -8.18 -20.672 1 91.5 181 PHE A C 1
ATOM 1477 O O . PHE A 1 181 ? 2.66 -7.98 -21.531 1 91.5 181 PHE A O 1
ATOM 1484 N N . ASN A 1 182 ? 3.309 -8.609 -19.469 1 95.62 182 ASN A N 1
ATOM 1485 C CA . ASN A 1 182 ? 1.945 -8.93 -19.062 1 95.62 182 ASN A CA 1
ATOM 1486 C C . ASN A 1 182 ? 1.269 -7.75 -18.375 1 95.62 182 ASN A C 1
ATOM 1488 O O . ASN A 1 182 ? 0.084 -7.816 -18.047 1 95.62 182 ASN A O 1
ATOM 1492 N N . HIS A 1 183 ? 2.002 -6.664 -18.141 1 96.31 183 HIS A N 1
ATOM 1493 C CA . HIS A 1 183 ? 1.489 -5.461 -17.5 1 96.31 183 HIS A CA 1
ATOM 1494 C C . HIS A 1 183 ? 0.978 -5.762 -16.094 1 96.31 183 HIS A C 1
ATOM 1496 O O . HIS A 1 183 ? -0.12 -5.34 -15.727 1 96.31 183 HIS A O 1
ATOM 1502 N N . ILE A 1 184 ? 1.799 -6.535 -15.359 1 97.69 184 ILE A N 1
ATOM 1503 C CA . ILE A 1 184 ? 1.438 -6.863 -13.984 1 97.69 184 ILE A CA 1
ATOM 1504 C C . ILE A 1 184 ? 2.646 -6.664 -13.078 1 97.69 184 ILE A C 1
ATOM 1506 O O . ILE A 1 184 ? 3.783 -6.582 -13.547 1 97.69 184 ILE A O 1
ATOM 1510 N N . ILE A 1 185 ? 2.322 -6.648 -11.75 1 97.62 185 ILE A N 1
ATOM 1511 C CA . ILE A 1 185 ? 3.318 -6.723 -10.688 1 97.62 185 ILE A CA 1
ATOM 1512 C C . ILE A 1 185 ? 3.379 -8.141 -10.133 1 97.62 185 ILE A C 1
ATOM 1514 O O . ILE A 1 185 ? 2.344 -8.766 -9.883 1 97.62 185 ILE A O 1
ATOM 1518 N N . LYS A 1 186 ? 4.559 -8.664 -10.047 1 98.19 186 LYS A N 1
ATOM 1519 C CA . LYS A 1 186 ? 4.773 -9.914 -9.328 1 98.19 186 LYS A CA 1
ATOM 1520 C C . LYS A 1 186 ? 5.281 -9.656 -7.918 1 98.19 186 LYS A C 1
ATOM 1522 O O . LYS A 1 186 ? 6.203 -8.867 -7.719 1 98.19 186 LYS A O 1
ATOM 1527 N N . ILE A 1 187 ? 4.68 -10.281 -6.977 1 98.88 187 ILE A N 1
ATOM 1528 C CA . ILE A 1 187 ? 5.023 -10.133 -5.566 1 98.88 187 ILE A CA 1
ATOM 1529 C C . ILE A 1 187 ? 5.555 -11.453 -5.02 1 98.88 187 ILE A C 1
ATOM 1531 O O . ILE A 1 187 ? 4.906 -12.5 -5.156 1 98.88 187 ILE A O 1
ATOM 1535 N N . ASN A 1 188 ? 6.723 -11.406 -4.422 1 98.75 188 ASN A N 1
ATOM 1536 C CA . ASN A 1 188 ? 7.359 -12.578 -3.836 1 98.75 188 ASN A CA 1
ATOM 1537 C C . ASN A 1 188 ? 7.461 -12.461 -2.316 1 98.75 188 ASN A C 1
ATOM 1539 O O . ASN A 1 188 ? 8.531 -12.18 -1.779 1 98.75 188 ASN A O 1
ATOM 1543 N N . PRO A 1 189 ? 6.387 -12.812 -1.633 1 98.75 189 PRO A N 1
ATOM 1544 C CA . PRO A 1 189 ? 6.332 -12.531 -0.197 1 98.75 189 PRO A CA 1
ATOM 1545 C C . PRO A 1 189 ? 7.34 -13.352 0.605 1 98.75 189 PRO A C 1
ATOM 1547 O O . PRO A 1 189 ? 7.777 -12.922 1.676 1 98.75 189 PRO A O 1
ATOM 1550 N N . LEU A 1 190 ? 7.754 -14.5 0.118 1 98.62 190 LEU A N 1
ATOM 1551 C CA . LEU A 1 190 ? 8.656 -15.383 0.857 1 98.62 190 LEU A CA 1
ATOM 1552 C C . LEU A 1 190 ? 10.039 -15.391 0.225 1 98.62 190 LEU A C 1
ATOM 1554 O O . LEU A 1 190 ? 10.789 -16.359 0.375 1 98.62 190 LEU A O 1
ATOM 1558 N N . ALA A 1 191 ? 10.391 -14.305 -0.468 1 98.19 191 ALA A N 1
ATOM 1559 C CA . ALA A 1 191 ? 11.641 -14.219 -1.213 1 98.19 191 ALA A CA 1
ATOM 1560 C C . ALA A 1 191 ? 12.836 -14.555 -0.322 1 98.19 191 ALA A C 1
ATOM 1562 O O . ALA A 1 191 ? 13.82 -15.141 -0.784 1 98.19 191 ALA A O 1
ATOM 1563 N N . ASN A 1 192 ? 12.758 -14.273 0.962 1 97.75 192 ASN A N 1
ATOM 1564 C CA . ASN A 1 192 ? 13.922 -14.398 1.829 1 97.75 192 ASN A CA 1
ATOM 1565 C C . ASN A 1 192 ? 13.906 -15.703 2.615 1 97.75 192 ASN A C 1
ATOM 1567 O O . ASN A 1 192 ? 14.836 -16 3.363 1 97.75 192 ASN A O 1
ATOM 1571 N N . TRP A 1 193 ? 12.859 -16.5 2.533 1 98 193 TRP A N 1
ATOM 1572 C CA . TRP A 1 193 ? 12.82 -17.781 3.215 1 98 193 TRP A CA 1
ATOM 1573 C C . TRP A 1 193 ? 13.664 -18.812 2.477 1 98 193 TRP A C 1
ATOM 1575 O O . TRP A 1 193 ? 13.742 -18.797 1.246 1 98 193 TRP A O 1
ATOM 1585 N N . ASP A 1 194 ? 14.219 -19.625 3.191 1 96.44 194 ASP A N 1
ATOM 1586 C CA . ASP A 1 194 ? 14.875 -20.766 2.553 1 96.44 194 ASP A CA 1
ATOM 1587 C C . ASP A 1 194 ? 13.969 -22 2.57 1 96.44 194 ASP A C 1
ATOM 1589 O O . ASP A 1 194 ? 12.852 -21.953 3.092 1 96.44 194 ASP A O 1
ATOM 1593 N N . PHE A 1 195 ? 14.461 -23.047 1.969 1 94.88 195 PHE A N 1
ATOM 1594 C CA . PHE A 1 195 ? 13.664 -24.25 1.786 1 94.88 195 PHE A CA 1
ATOM 1595 C C . PHE A 1 195 ? 13.227 -24.812 3.131 1 94.88 195 PHE A C 1
ATOM 1597 O O . PHE A 1 195 ? 12.07 -25.219 3.297 1 94.88 195 PHE A O 1
ATOM 1604 N N . ASN A 1 196 ? 14.062 -24.844 4.105 1 95.88 196 ASN A N 1
ATOM 1605 C CA . ASN A 1 196 ? 13.766 -25.406 5.418 1 95.88 196 ASN A CA 1
ATOM 1606 C C . ASN A 1 196 ? 12.672 -24.609 6.129 1 95.88 196 ASN A C 1
ATOM 1608 O O . ASN A 1 196 ? 11.812 -25.188 6.793 1 95.88 196 ASN A O 1
ATOM 1612 N N . GLN A 1 197 ? 12.758 -23.328 5.984 1 98 197 GLN A N 1
ATOM 1613 C CA . GLN A 1 197 ? 11.742 -22.484 6.594 1 98 197 GLN A CA 1
ATOM 1614 C C . GLN A 1 197 ? 10.359 -22.766 6.008 1 98 197 GLN A C 1
ATOM 1616 O O . GLN A 1 197 ? 9.375 -22.844 6.746 1 98 197 GLN A O 1
ATOM 1621 N N . VAL A 1 198 ? 10.305 -22.922 4.738 1 98.19 198 VAL A N 1
ATOM 1622 C CA . VAL A 1 198 ? 9.031 -23.203 4.086 1 98.19 198 VAL A CA 1
ATOM 1623 C C . VAL A 1 198 ? 8.516 -24.578 4.5 1 98.19 198 VAL A C 1
ATOM 1625 O O . VAL A 1 198 ? 7.34 -24.734 4.828 1 98.19 198 VAL A O 1
ATOM 1628 N N . GLN A 1 199 ? 9.406 -25.531 4.527 1 96.88 199 GLN A N 1
ATOM 1629 C CA . GLN A 1 199 ? 9.023 -26.875 4.922 1 96.88 199 GLN A CA 1
ATOM 1630 C C . GLN A 1 199 ? 8.484 -26.906 6.352 1 96.88 199 GLN A C 1
ATOM 1632 O O . GLN A 1 199 ? 7.496 -27.578 6.633 1 96.88 199 GLN A O 1
ATOM 1637 N N . SER A 1 200 ? 9.172 -26.203 7.203 1 98.38 200 SER A N 1
ATOM 1638 C CA . SER A 1 200 ? 8.727 -26.125 8.594 1 98.38 200 SER A CA 1
ATOM 1639 C C . SER A 1 200 ? 7.324 -25.531 8.695 1 98.38 200 SER A C 1
ATOM 1641 O O . SER A 1 200 ? 6.484 -26.031 9.445 1 98.38 200 SER A O 1
ATOM 1643 N N . TYR A 1 201 ? 7.109 -24.516 7.953 1 98.69 201 TYR A N 1
ATOM 1644 C CA . TYR A 1 201 ? 5.781 -23.906 7.961 1 98.69 201 TYR A CA 1
ATOM 1645 C C . TYR A 1 201 ? 4.723 -24.906 7.516 1 98.69 201 TYR A C 1
ATOM 1647 O O . TYR A 1 201 ? 3.664 -25.016 8.141 1 98.69 201 TYR A O 1
ATOM 1655 N N . ILE A 1 202 ? 4.973 -25.578 6.438 1 98.62 202 ILE A N 1
ATOM 1656 C CA . ILE A 1 202 ? 4.047 -26.547 5.867 1 98.62 202 ILE A CA 1
ATOM 1657 C C . ILE A 1 202 ? 3.713 -27.609 6.91 1 98.62 202 ILE A C 1
ATOM 1659 O O . ILE A 1 202 ? 2.541 -27.922 7.133 1 98.62 202 ILE A O 1
ATOM 1663 N N . ARG A 1 203 ? 4.746 -28.109 7.523 1 97.94 203 ARG A N 1
ATOM 1664 C CA . ARG A 1 203 ? 4.578 -29.141 8.531 1 97.94 203 ARG A CA 1
ATOM 1665 C C . ARG A 1 203 ? 3.814 -28.625 9.742 1 97.94 203 ARG A C 1
ATOM 1667 O O . ARG A 1 203 ? 2.824 -29.219 10.164 1 97.94 203 ARG A O 1
ATOM 1674 N N . ASP A 1 204 ? 4.199 -27.469 10.227 1 98.5 204 ASP A N 1
ATOM 1675 C CA . ASP A 1 204 ? 3.654 -26.922 11.469 1 98.5 204 ASP A CA 1
ATOM 1676 C C . ASP A 1 204 ? 2.191 -26.516 11.289 1 98.5 204 ASP A C 1
ATOM 1678 O O . ASP A 1 204 ? 1.429 -26.5 12.258 1 98.5 204 ASP A O 1
ATOM 1682 N N . ASN A 1 205 ? 1.819 -26.297 10.086 1 98.44 205 ASN A N 1
ATOM 1683 C CA . ASN A 1 205 ? 0.458 -25.828 9.844 1 98.44 205 ASN A CA 1
ATOM 1684 C C . ASN A 1 205 ? -0.375 -26.875 9.117 1 98.44 205 ASN A C 1
ATOM 1686 O O . ASN A 1 205 ? -1.487 -26.594 8.672 1 98.44 205 ASN A O 1
ATOM 1690 N N . ASN A 1 206 ? 0.144 -28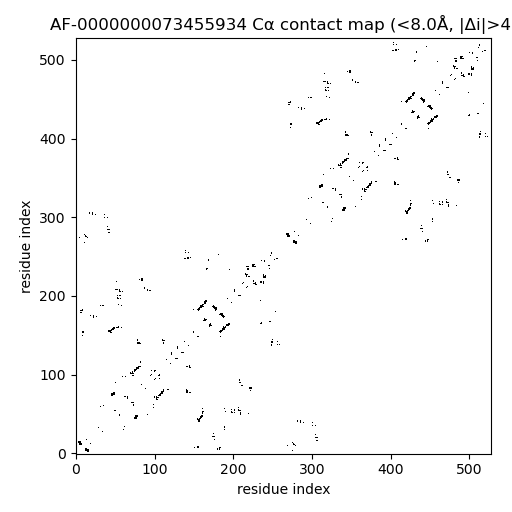.031 8.938 1 98.38 206 ASN A N 1
ATOM 1691 C CA . ASN A 1 206 ? -0.532 -29.156 8.297 1 98.38 206 ASN A CA 1
ATOM 1692 C C . ASN A 1 206 ? -1.073 -28.781 6.926 1 98.38 206 ASN A C 1
ATOM 1694 O O . ASN A 1 206 ? -2.238 -29.047 6.617 1 98.38 206 ASN A O 1
ATOM 1698 N N . VAL A 1 207 ? -0.294 -28.094 6.195 1 98.81 207 VAL A N 1
ATOM 1699 C CA . VAL A 1 207 ? -0.668 -27.688 4.84 1 98.81 207 VAL A CA 1
ATOM 1700 C C . VAL A 1 207 ? -0.538 -28.875 3.896 1 98.81 207 VAL A C 1
ATOM 1702 O O . VAL A 1 207 ? 0.48 -29.578 3.9 1 98.81 207 VAL A O 1
ATOM 1705 N N . PRO A 1 208 ? -1.561 -29.141 3.074 1 98.69 208 PRO A N 1
ATOM 1706 C CA . PRO A 1 208 ? -1.399 -30.219 2.092 1 98.69 208 PRO A CA 1
ATOM 1707 C C . PRO A 1 208 ? -0.26 -29.953 1.109 1 98.69 208 PRO A C 1
ATOM 1709 O O . PRO A 1 208 ? -0.016 -28.812 0.737 1 98.69 208 PRO A O 1
ATOM 1712 N N . TYR A 1 209 ? 0.423 -30.953 0.726 1 98.44 209 TYR A N 1
ATOM 1713 C CA . TYR A 1 209 ? 1.507 -30.797 -0.239 1 98.44 209 TYR A CA 1
ATOM 1714 C C . TYR A 1 209 ? 1.584 -32 -1.169 1 98.44 209 TYR A C 1
ATOM 1716 O O . TYR A 1 209 ? 0.856 -33 -0.989 1 98.44 209 TYR A O 1
ATOM 1724 N N . ASN A 1 210 ? 2.359 -31.891 -2.238 1 98.06 210 ASN A N 1
ATOM 1725 C CA . ASN A 1 210 ? 2.539 -32.938 -3.23 1 98.06 210 ASN A CA 1
ATOM 1726 C C . ASN A 1 210 ? 3.334 -34.125 -2.668 1 98.06 210 ASN A C 1
ATOM 1728 O O . ASN A 1 210 ? 4.473 -33.938 -2.23 1 98.06 210 ASN A O 1
ATOM 1732 N N . GLU A 1 211 ? 2.838 -35.281 -2.707 1 96.81 211 GLU A N 1
ATOM 1733 C CA . GLU A 1 211 ? 3.443 -36.469 -2.088 1 96.81 211 GLU A CA 1
ATOM 1734 C C . GLU A 1 211 ? 4.777 -36.812 -2.746 1 96.81 211 GLU A C 1
ATOM 1736 O O . GLU A 1 211 ? 5.586 -37.562 -2.178 1 96.81 211 GLU A O 1
ATOM 1741 N N . LEU A 1 212 ? 5.023 -36.281 -3.977 1 96.94 212 LEU A N 1
ATOM 1742 C CA . LEU A 1 212 ? 6.297 -36.5 -4.656 1 96.94 212 LEU A CA 1
ATOM 1743 C C . LEU A 1 212 ? 7.457 -35.969 -3.828 1 96.94 212 LEU A C 1
ATOM 1745 O O . LEU A 1 212 ? 8.594 -36.406 -3.984 1 96.94 212 LEU A O 1
ATOM 1749 N N . LEU A 1 213 ? 7.145 -35 -2.969 1 95.19 213 LEU A N 1
ATOM 1750 C CA . LEU A 1 213 ? 8.18 -34.469 -2.088 1 95.19 213 LEU A CA 1
ATOM 1751 C C . LEU A 1 213 ? 8.719 -35.562 -1.167 1 95.19 213 LEU A C 1
ATOM 1753 O O . LEU A 1 213 ? 9.914 -35.562 -0.847 1 95.19 213 LEU A O 1
ATOM 1757 N N . ASP A 1 214 ? 7.867 -36.438 -0.782 1 94.94 214 ASP A N 1
ATOM 1758 C CA . ASP A 1 214 ? 8.258 -37.531 0.091 1 94.94 214 ASP A CA 1
ATOM 1759 C C . ASP A 1 214 ? 9.109 -38.562 -0.661 1 94.94 214 ASP A C 1
ATOM 1761 O O . ASP A 1 214 ? 9.742 -39.406 -0.047 1 94.94 214 ASP A O 1
ATOM 1765 N N . LEU A 1 215 ? 9.094 -38.469 -1.985 1 94.25 215 LEU A N 1
ATOM 1766 C CA . LEU A 1 215 ? 9.828 -39.406 -2.824 1 94.25 215 LEU A CA 1
ATOM 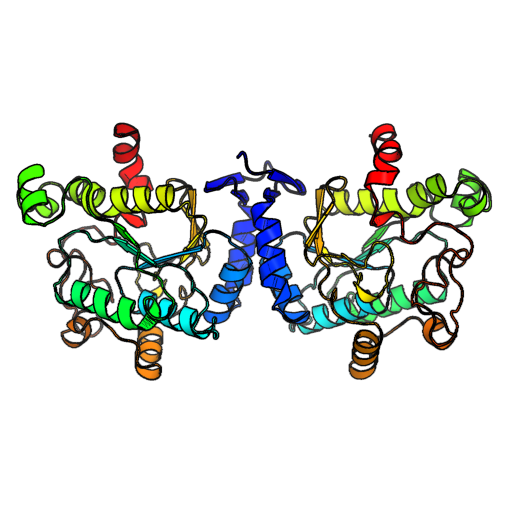1767 C C . LEU A 1 215 ? 11.117 -38.781 -3.35 1 94.25 215 LEU A C 1
ATOM 1769 O O . LEU A 1 215 ? 11.719 -39.312 -4.293 1 94.25 215 LEU A O 1
ATOM 1773 N N . GLY A 1 216 ? 11.461 -37.625 -2.805 1 92.88 216 GLY A N 1
ATOM 1774 C CA . GLY A 1 216 ? 12.758 -37.031 -3.102 1 92.88 216 GLY A CA 1
ATOM 1775 C C . GLY A 1 216 ? 12.68 -35.875 -4.078 1 92.88 216 GLY A C 1
ATOM 1776 O O . GLY A 1 216 ? 13.703 -35.281 -4.406 1 92.88 216 GLY A O 1
ATOM 1777 N N . TYR A 1 217 ? 11.469 -35.562 -4.527 1 93.94 217 TYR A N 1
ATOM 1778 C CA . TYR A 1 217 ? 11.32 -34.375 -5.363 1 93.94 217 TYR A CA 1
ATOM 1779 C C . TYR A 1 217 ? 11.352 -33.094 -4.52 1 93.94 217 TYR A C 1
ATOM 1781 O O . TYR A 1 217 ? 10.828 -33.094 -3.404 1 93.94 217 TYR A O 1
ATOM 1789 N N . ARG A 1 218 ? 11.977 -32.031 -5.02 1 90.62 218 ARG A N 1
ATOM 1790 C CA . ARG A 1 218 ? 12.039 -30.812 -4.246 1 90.62 218 ARG A CA 1
ATOM 1791 C C . ARG A 1 218 ? 11.367 -29.656 -5 1 90.62 218 ARG A C 1
ATOM 1793 O O . ARG A 1 218 ? 10.781 -28.766 -4.383 1 90.62 218 ARG A O 1
ATOM 1800 N N . SER A 1 219 ? 11.57 -29.609 -6.289 1 91.75 219 SER A N 1
ATOM 1801 C CA . SER A 1 219 ? 10.859 -28.719 -7.207 1 91.75 219 SER A CA 1
ATOM 1802 C C . SER A 1 219 ? 10.117 -29.516 -8.273 1 91.75 219 SER A C 1
ATOM 1804 O O . SER A 1 219 ? 10.727 -30.297 -9.008 1 91.75 219 SER A O 1
ATOM 1806 N N . ILE A 1 220 ? 8.828 -29.297 -8.281 1 94.5 220 ILE A N 1
ATOM 1807 C CA . ILE A 1 220 ? 8.008 -30.156 -9.125 1 94.5 220 ILE A CA 1
ATOM 1808 C C . ILE A 1 220 ? 7.359 -29.328 -10.227 1 94.5 220 ILE A C 1
ATOM 1810 O O . ILE A 1 220 ? 6.684 -28.328 -9.953 1 94.5 220 ILE A O 1
ATOM 1814 N N . GLY A 1 221 ? 7.613 -29.609 -11.484 1 94.25 221 GLY A N 1
ATOM 1815 C CA . GLY A 1 221 ? 6.953 -29.125 -12.68 1 94.25 221 GLY A CA 1
ATOM 1816 C C . GLY A 1 221 ? 6.301 -30.219 -13.5 1 94.25 221 GLY A C 1
ATOM 1817 O O . GLY A 1 221 ? 5.637 -31.094 -12.945 1 94.25 221 GLY A O 1
ATOM 1818 N N . ASP A 1 222 ? 6.438 -30.188 -14.766 1 96.19 222 ASP A N 1
ATOM 1819 C CA . ASP A 1 222 ? 5.922 -31.25 -15.633 1 96.19 222 ASP A CA 1
ATOM 1820 C C . ASP A 1 222 ? 6.715 -32.531 -15.453 1 96.19 222 ASP A C 1
ATOM 1822 O O . ASP A 1 222 ? 7.91 -32.5 -15.156 1 96.19 222 ASP A O 1
ATOM 1826 N N . TYR A 1 223 ? 6.02 -33.656 -15.664 1 95.69 223 TYR A N 1
ATOM 1827 C CA . TYR A 1 223 ? 6.617 -34.938 -15.32 1 95.69 223 TYR A CA 1
ATOM 1828 C C . TYR A 1 223 ? 7.855 -35.219 -16.172 1 95.69 223 TYR A C 1
ATOM 1830 O O . TYR A 1 223 ? 8.781 -35.906 -15.719 1 95.69 223 TYR A O 1
ATOM 1838 N N . HIS A 1 224 ? 7.953 -34.656 -17.391 1 94.44 224 HIS A N 1
ATOM 1839 C CA . HIS A 1 224 ? 9.055 -34.969 -18.297 1 94.44 224 HIS A CA 1
ATOM 1840 C C . HIS A 1 224 ? 10.289 -34.125 -17.969 1 94.44 224 HIS A C 1
ATOM 1842 O O . HIS A 1 224 ? 11.391 -34.438 -18.422 1 94.44 224 HIS A O 1
ATOM 1848 N N . SER A 1 225 ? 10.156 -33.094 -17.172 1 93.25 225 SER A N 1
ATOM 1849 C CA . SER A 1 225 ? 11.266 -32.188 -16.906 1 93.25 225 SER A CA 1
ATOM 1850 C C . SER A 1 225 ? 11.609 -32.156 -15.422 1 93.25 225 SER A C 1
ATOM 1852 O O . SER A 1 225 ? 12.281 -31.25 -14.953 1 93.25 225 SER A O 1
ATOM 1854 N N . THR A 1 226 ? 11.07 -33.094 -14.594 1 95.12 226 THR A N 1
ATOM 1855 C CA . THR A 1 226 ? 11.25 -33.125 -13.148 1 95.12 226 THR A CA 1
ATOM 1856 C C . THR A 1 226 ? 11.82 -34.469 -12.703 1 95.12 226 THR A C 1
ATOM 1858 O O . THR A 1 226 ? 11.344 -35.531 -13.125 1 95.12 226 THR A O 1
ATOM 1861 N N . GLN A 1 227 ? 12.875 -34.406 -11.906 1 93.81 227 GLN A N 1
ATOM 1862 C CA . GLN A 1 227 ? 13.5 -35.594 -11.328 1 93.81 227 GLN A CA 1
ATOM 1863 C C . GLN A 1 227 ? 13.789 -35.406 -9.844 1 93.81 227 GLN A C 1
ATOM 1865 O O . GLN A 1 227 ? 13.891 -34.25 -9.367 1 93.81 227 GLN A O 1
ATOM 1870 N N . PRO A 1 228 ? 13.805 -36.5 -9.109 1 93.19 228 PRO A N 1
ATOM 1871 C CA . PRO A 1 228 ? 14.219 -36.375 -7.707 1 93.19 228 PRO A CA 1
ATOM 1872 C C . PRO A 1 228 ? 15.641 -35.844 -7.562 1 93.19 228 PRO A C 1
ATOM 1874 O O . PRO A 1 228 ? 16.453 -35.969 -8.492 1 93.19 228 PRO A O 1
ATOM 1877 N N . VAL A 1 229 ? 15.898 -35.188 -6.469 1 90.38 229 VAL A N 1
ATOM 1878 C CA . VAL A 1 229 ? 17.234 -34.656 -6.215 1 90.38 229 VAL A CA 1
ATOM 1879 C C . VAL A 1 229 ? 17.875 -35.375 -5.039 1 90.38 229 VAL A C 1
ATOM 1881 O O . VAL A 1 229 ? 17.172 -35.906 -4.18 1 90.38 229 VAL A O 1
ATOM 1884 N N . GLN A 1 230 ? 19.156 -35.438 -5.043 1 86.56 230 GLN A N 1
ATOM 1885 C CA . GLN A 1 230 ? 19.891 -36.031 -3.93 1 86.56 230 GLN A CA 1
ATOM 1886 C C . GLN A 1 230 ? 19.953 -35.062 -2.742 1 86.56 230 GLN A C 1
ATOM 1888 O O . GLN A 1 230 ? 19.766 -33.875 -2.9 1 86.56 230 GLN A O 1
ATOM 1893 N N . GLU A 1 231 ? 20.188 -35.719 -1.609 1 83.56 231 GLU A N 1
ATOM 1894 C CA . GLU A 1 231 ? 20.359 -34.906 -0.419 1 83.56 231 GLU A CA 1
ATOM 1895 C C . GLU A 1 231 ? 21.5 -33.906 -0.608 1 83.56 231 GLU A C 1
ATOM 1897 O O . GLU A 1 231 ? 22.562 -34.25 -1.123 1 83.56 231 GLU A O 1
ATOM 1902 N N . GLY A 1 232 ? 21.25 -32.656 -0.271 1 81.31 232 GLY A N 1
ATOM 1903 C CA . GLY A 1 232 ? 22.297 -31.625 -0.355 1 81.31 232 GLY A CA 1
ATOM 1904 C C . GLY A 1 232 ? 22.297 -30.891 -1.675 1 81.31 232 GLY A C 1
ATOM 1905 O O . GLY A 1 232 ? 22.938 -29.844 -1.804 1 81.31 232 GLY A O 1
ATOM 1906 N N . GLU A 1 233 ? 21.641 -31.453 -2.656 1 85.25 233 GLU A N 1
ATOM 1907 C CA . GLU A 1 233 ? 21.578 -30.766 -3.945 1 85.25 233 GLU A CA 1
ATOM 1908 C C . GLU A 1 233 ? 20.609 -29.578 -3.896 1 85.25 233 GLU A C 1
ATOM 1910 O O . GLU A 1 233 ? 19.734 -29.531 -3.039 1 85.25 233 GLU A O 1
ATOM 1915 N N . ASP A 1 234 ? 20.844 -28.766 -4.855 1 86.19 234 ASP A N 1
ATOM 1916 C CA . ASP A 1 234 ? 20 -27.578 -4.965 1 86.19 234 ASP A CA 1
ATOM 1917 C C . ASP A 1 234 ? 18.531 -27.969 -5.203 1 86.19 234 ASP A C 1
ATOM 1919 O O . ASP A 1 234 ? 18.25 -28.922 -5.934 1 86.19 234 ASP A O 1
ATOM 1923 N N . GLU A 1 235 ? 17.656 -27.203 -4.629 1 89.25 235 GLU A N 1
ATOM 1924 C CA . GLU A 1 235 ? 16.219 -27.469 -4.668 1 89.25 235 GLU A CA 1
ATOM 1925 C C . GLU A 1 235 ? 15.727 -27.641 -6.102 1 89.25 235 GLU A C 1
ATOM 1927 O O . GLU A 1 235 ? 14.836 -28.453 -6.371 1 89.25 235 GLU A O 1
ATOM 1932 N N . ARG A 1 236 ? 16.359 -26.938 -7.031 1 88.44 236 ARG A N 1
ATOM 1933 C CA . ARG A 1 236 ? 15.82 -26.922 -8.383 1 88.44 236 ARG A CA 1
ATOM 1934 C C . ARG A 1 236 ? 16.703 -27.734 -9.336 1 88.44 236 ARG A C 1
ATOM 1936 O O . ARG A 1 236 ? 16.469 -27.75 -10.547 1 88.44 236 ARG A O 1
ATOM 1943 N N . SER A 1 237 ? 17.672 -28.453 -8.82 1 87.19 237 SER A N 1
ATOM 1944 C CA . SER A 1 237 ? 18.609 -29.203 -9.641 1 87.19 237 SER A CA 1
ATOM 1945 C C . SER A 1 237 ? 17.938 -30.359 -10.359 1 87.19 237 SER A C 1
ATOM 1947 O O . SER A 1 237 ? 18.469 -30.891 -11.336 1 87.19 237 SER A O 1
ATOM 1949 N N . GLY A 1 238 ? 16.797 -30.766 -9.883 1 86.69 238 GLY A N 1
ATOM 1950 C CA . GLY A 1 238 ? 16.062 -31.844 -10.516 1 86.69 238 GLY A CA 1
ATOM 1951 C C . GLY A 1 238 ? 15.211 -31.391 -11.68 1 86.69 238 GLY A C 1
ATOM 1952 O O . GLY A 1 238 ? 14.555 -32.188 -12.344 1 86.69 238 GLY A O 1
ATOM 1953 N N . ARG A 1 239 ? 15.195 -30.047 -11.836 1 88.69 239 ARG A N 1
ATOM 1954 C CA . ARG A 1 239 ? 14.398 -29.484 -12.922 1 88.69 239 ARG A CA 1
ATOM 1955 C C . ARG A 1 239 ? 15.234 -29.359 -14.195 1 88.69 239 ARG A C 1
ATOM 1957 O O . ARG A 1 239 ? 16.344 -28.828 -14.172 1 88.69 239 ARG A O 1
ATOM 1964 N N . TRP A 1 240 ? 14.719 -29.844 -15.406 1 85.12 240 TRP A N 1
ATOM 1965 C CA . TRP A 1 240 ? 15.336 -29.734 -16.719 1 85.12 240 TRP A CA 1
ATOM 1966 C C . TRP A 1 240 ? 16.766 -30.266 -16.703 1 85.12 240 TRP A C 1
ATOM 1968 O O . TRP A 1 240 ? 17.688 -29.625 -17.203 1 85.12 240 TRP A O 1
ATOM 1978 N N . LYS A 1 241 ? 16.953 -31.312 -16.016 1 77.5 241 LYS A N 1
ATOM 1979 C CA . LYS A 1 241 ? 18.297 -31.891 -15.938 1 77.5 241 LYS A CA 1
ATOM 1980 C C . LYS A 1 241 ? 18.906 -32.094 -17.328 1 77.5 241 LYS A C 1
ATOM 1982 O O . LYS A 1 241 ? 18.25 -32.625 -18.219 1 77.5 241 LYS A O 1
ATOM 1987 N N . GLY A 1 242 ? 20.141 -31.594 -17.359 1 71.94 242 GLY A N 1
ATOM 1988 C CA . GLY A 1 242 ? 20.859 -31.734 -18.609 1 71.94 242 GLY A CA 1
ATOM 1989 C C . GLY A 1 242 ? 20.594 -30.609 -19.594 1 71.94 242 GLY A C 1
ATOM 1990 O O . GLY A 1 242 ? 21.141 -30.594 -20.688 1 71.94 242 GLY A O 1
ATOM 1991 N N . LYS A 1 243 ? 19.719 -29.75 -19.266 1 77.56 243 LYS A N 1
ATOM 1992 C CA . LYS A 1 243 ? 19.406 -28.594 -20.109 1 77.56 243 LYS A CA 1
ATOM 1993 C C . LYS A 1 243 ? 19.922 -27.297 -19.484 1 77.56 243 LYS A C 1
ATOM 1995 O O . LYS A 1 243 ? 20.188 -27.25 -18.281 1 77.56 243 LYS A O 1
ATOM 2000 N N . ALA A 1 244 ? 20.188 -26.234 -20.266 1 68.12 244 ALA A N 1
ATOM 2001 C CA . ALA A 1 244 ? 20.688 -24.938 -19.828 1 68.12 244 ALA A CA 1
ATOM 2002 C C . ALA A 1 244 ? 19.594 -24.094 -19.172 1 68.12 244 ALA A C 1
ATOM 2004 O O . ALA A 1 244 ? 19.859 -23.031 -18.609 1 68.12 244 ALA A O 1
ATOM 2005 N N . LYS A 1 245 ? 18.406 -24.703 -19.047 1 77.19 245 LYS A N 1
ATOM 2006 C CA . LYS A 1 245 ? 17.219 -24 -18.562 1 77.19 245 LYS A CA 1
ATOM 2007 C C . LYS A 1 245 ? 17.125 -24.062 -17.047 1 77.19 245 LYS A C 1
ATOM 2009 O O . LYS A 1 245 ? 17.359 -25.109 -16.453 1 77.19 245 LYS A O 1
ATOM 2014 N N . THR A 1 246 ? 16.75 -22.828 -16.391 1 71.75 246 THR A N 1
ATOM 2015 C CA . THR A 1 246 ? 16.641 -22.844 -14.938 1 71.75 246 THR A CA 1
ATOM 2016 C C . THR A 1 246 ? 15.273 -22.328 -14.492 1 71.75 246 THR A C 1
ATOM 2018 O O . THR A 1 246 ? 14.906 -22.438 -13.328 1 71.75 246 THR A O 1
ATOM 2021 N N . GLU A 1 247 ? 14.469 -21.672 -15.414 1 80.69 247 GLU A N 1
ATOM 2022 C CA . GLU A 1 247 ? 13.188 -21.078 -15.047 1 80.69 247 GLU A CA 1
ATOM 2023 C C . GLU A 1 247 ? 12.07 -21.562 -15.969 1 80.69 247 GLU A C 1
ATOM 2025 O O . GLU A 1 247 ? 12.312 -21.828 -17.156 1 80.69 247 GLU A O 1
ATOM 2030 N N . CYS A 1 248 ? 10.93 -21.484 -15.273 1 76.06 248 CYS A N 1
ATOM 2031 C CA . CYS A 1 248 ? 9.742 -21.828 -16.047 1 76.06 248 CYS A CA 1
ATOM 2032 C C . CYS A 1 248 ? 9.297 -20.656 -16.922 1 76.06 248 CYS A C 1
ATOM 2034 O O . CYS A 1 248 ? 9.391 -19.5 -16.5 1 76.06 248 CYS A O 1
ATOM 2036 N N . GLY A 1 249 ? 9.305 -20.594 -18.109 1 79.69 249 GLY A N 1
ATOM 2037 C CA . GLY A 1 249 ? 8.922 -19.672 -19.172 1 79.69 249 GLY A CA 1
ATOM 2038 C C . GLY A 1 249 ? 8.008 -18.562 -18.703 1 79.69 249 GLY A C 1
ATOM 2039 O O . GLY A 1 249 ? 8.039 -17.453 -19.234 1 79.69 249 GLY A O 1
ATOM 2040 N N . ILE A 1 250 ? 7.238 -18.672 -17.547 1 80.62 250 ILE A N 1
ATOM 2041 C CA . ILE A 1 250 ? 6.23 -17.734 -17.078 1 80.62 250 ILE A CA 1
ATOM 2042 C C . ILE A 1 250 ? 6.91 -16.516 -16.453 1 80.62 250 ILE A C 1
ATOM 2044 O O . ILE A 1 250 ? 6.344 -15.422 -16.422 1 80.62 250 ILE A O 1
ATOM 2048 N N . HIS A 1 251 ? 8.094 -16.688 -16 1 81.25 251 HIS A N 1
ATOM 2049 C CA . HIS A 1 251 ? 8.789 -15.609 -15.312 1 81.25 251 HIS A CA 1
ATOM 2050 C C . HIS A 1 251 ? 9.828 -14.961 -16.203 1 81.25 251 HIS A C 1
ATOM 2052 O O . HIS A 1 251 ? 10.531 -14.039 -15.789 1 81.25 251 HIS A O 1
ATOM 2058 N N . GLU A 1 252 ? 9.953 -15.43 -17.375 1 77.69 252 GLU A N 1
ATOM 2059 C CA . GLU A 1 252 ? 10.836 -14.867 -18.391 1 77.69 252 GLU A CA 1
ATOM 2060 C C . GLU A 1 252 ? 10.07 -14.531 -19.656 1 77.69 252 GLU A C 1
ATOM 2062 O O . GLU A 1 252 ? 10.477 -14.914 -20.75 1 77.69 252 GLU A O 1
ATOM 2067 N N . THR A 1 253 ? 9.125 -13.766 -19.531 1 76.44 253 THR A N 1
ATOM 2068 C CA . THR A 1 253 ? 8.18 -13.547 -20.625 1 76.44 253 THR A CA 1
ATOM 2069 C C . THR A 1 253 ? 8.844 -12.758 -21.75 1 76.44 253 THR A C 1
ATOM 2071 O O . THR A 1 253 ? 8.422 -12.859 -22.906 1 76.44 253 THR A O 1
ATOM 2074 N N . SER A 1 254 ? 9.773 -12.023 -21.375 1 72.62 254 SER A N 1
ATOM 2075 C CA . SER A 1 254 ? 10.453 -11.242 -22.406 1 72.62 254 SER A CA 1
ATOM 2076 C C . SER A 1 254 ? 11.047 -12.141 -23.484 1 72.62 254 SER A C 1
ATOM 2078 O O . SER A 1 254 ? 11.062 -11.781 -24.656 1 72.62 254 SER A O 1
ATOM 2080 N N . ARG A 1 255 ? 11.453 -13.352 -23.078 1 77.44 255 ARG A N 1
ATOM 2081 C CA . ARG A 1 255 ? 12.039 -14.336 -23.984 1 77.44 255 ARG A CA 1
ATOM 2082 C C . ARG A 1 255 ? 11.031 -14.773 -25.031 1 77.44 255 ARG A C 1
ATOM 2084 O O . ARG A 1 255 ? 11.414 -15.172 -26.141 1 77.44 255 ARG A O 1
ATOM 2091 N N . PHE A 1 256 ? 9.812 -14.57 -24.734 1 81.62 256 PHE A N 1
ATOM 2092 C CA . PHE A 1 256 ? 8.766 -15.117 -25.594 1 81.62 256 PHE A CA 1
ATOM 2093 C C . PHE A 1 256 ? 7.98 -14.008 -26.266 1 81.62 256 PHE A C 1
ATOM 2095 O O . PHE A 1 256 ? 6.953 -14.258 -26.906 1 81.62 256 PHE A O 1
ATOM 2102 N N . ALA A 1 257 ? 8.414 -12.781 -26.078 1 74.31 257 ALA A N 1
ATOM 2103 C CA . ALA A 1 257 ? 7.715 -11.609 -26.609 1 74.31 257 ALA A CA 1
ATOM 2104 C C . ALA A 1 257 ? 7.426 -11.758 -28.094 1 74.31 257 ALA A C 1
ATOM 2106 O O . ALA A 1 257 ? 6.359 -11.359 -28.562 1 74.31 257 ALA A O 1
ATOM 2107 N N . GLN A 1 258 ? 8.383 -12.414 -28.797 1 69.69 258 GLN A N 1
ATOM 2108 C CA . GLN A 1 258 ? 8.234 -12.586 -30.234 1 69.69 258 GLN A CA 1
ATOM 2109 C C . GLN A 1 258 ? 7.066 -13.516 -30.562 1 69.69 258 GLN A C 1
ATOM 2111 O O . GLN A 1 258 ? 6.359 -13.305 -31.547 1 69.69 258 GLN A O 1
ATOM 2116 N N . TYR A 1 259 ? 6.867 -14.469 -29.688 1 77 259 TYR A N 1
ATOM 2117 C CA . TYR A 1 259 ? 5.777 -15.422 -29.891 1 77 259 TYR A CA 1
ATOM 2118 C C . TYR A 1 259 ? 4.43 -14.773 -29.609 1 77 259 TYR A C 1
ATOM 2120 O O . TYR A 1 259 ? 3.432 -15.094 -30.266 1 77 259 TYR A O 1
ATOM 2128 N N . LEU A 1 260 ? 4.414 -13.859 -28.812 1 72.31 260 LEU A N 1
ATOM 2129 C CA . LEU A 1 260 ? 3.182 -13.211 -28.391 1 72.31 260 LEU A CA 1
ATOM 2130 C C . LEU A 1 260 ? 2.76 -12.133 -29.391 1 72.31 260 LEU A C 1
ATOM 2132 O O . LEU A 1 260 ? 1.566 -11.93 -29.609 1 72.31 260 LEU A O 1
ATOM 2136 N N . LYS A 1 261 ? 3.65 -11.352 -30.016 1 68.25 261 LYS A N 1
ATOM 2137 C CA . LYS A 1 261 ? 3.373 -10.305 -31 1 68.25 261 LYS A CA 1
ATOM 2138 C C . LYS A 1 261 ? 2.799 -10.891 -32.281 1 68.25 261 LYS A C 1
ATOM 2140 O O . LYS A 1 261 ? 2.012 -10.234 -32.969 1 68.25 261 LYS A O 1
ATOM 2145 N N . GLN A 1 262 ? 3.186 -12.055 -32.594 1 57.28 262 GLN A N 1
ATOM 2146 C CA . GLN A 1 262 ? 2.725 -12.719 -33.812 1 57.28 262 GLN A CA 1
ATOM 2147 C C . GLN A 1 262 ? 1.275 -13.18 -33.656 1 57.28 262 GLN A C 1
ATOM 2149 O O . GLN A 1 262 ? 0.584 -13.391 -34.656 1 57.28 262 GLN A O 1
ATOM 2154 N N . ARG A 1 263 ? 0.785 -13.281 -32.469 1 57.97 263 ARG A N 1
ATOM 2155 C CA . ARG A 1 263 ? -0.57 -13.797 -32.281 1 57.97 263 ARG A CA 1
ATOM 2156 C C . ARG A 1 263 ? -1.543 -12.664 -31.969 1 57.97 263 ARG A C 1
ATOM 2158 O O . ARG A 1 263 ? -2.752 -12.883 -31.875 1 57.97 263 ARG A O 1
ATOM 2165 N N . GLU A 1 264 ? -1.13 -11.422 -31.625 1 48.22 264 GLU A N 1
ATOM 2166 C CA . GLU A 1 264 ? -2.059 -10.305 -31.516 1 48.22 264 GLU A CA 1
ATOM 2167 C C . GLU A 1 264 ? -2.514 -9.82 -32.875 1 48.22 264 GLU A C 1
ATOM 2169 O O . GLU A 1 264 ? -1.734 -9.82 -33.844 1 48.22 264 GLU A O 1
ATOM 2174 N N . MET B 1 1 ? -16.297 0.936 -18.984 1 48.75 1 MET B N 1
ATOM 2175 C CA . MET B 1 1 ? -16.266 2.373 -18.734 1 48.75 1 MET B CA 1
ATOM 2176 C C . MET B 1 1 ? -14.852 2.822 -18.359 1 48.75 1 MET B C 1
ATOM 2178 O O . MET B 1 1 ? -14.094 2.068 -17.75 1 48.75 1 MET B O 1
ATOM 2182 N N . SER B 1 2 ? -14.383 3.744 -19.031 1 65.31 2 SER B N 1
ATOM 2183 C CA . SER B 1 2 ? -13.008 4.223 -18.906 1 65.31 2 SER B CA 1
ATOM 2184 C C . SER B 1 2 ? -12.688 4.574 -17.453 1 65.31 2 SER B C 1
ATOM 2186 O O . SER B 1 2 ? -13.477 5.242 -16.781 1 65.31 2 SER B O 1
ATOM 2188 N N . GLN B 1 3 ? -11.781 3.871 -16.812 1 80.75 3 GLN B N 1
ATOM 2189 C CA . GLN B 1 3 ? -11.383 4.074 -15.422 1 80.75 3 GLN B CA 1
ATOM 2190 C C . GLN B 1 3 ? -10.812 5.477 -15.219 1 80.75 3 GLN B C 1
ATOM 2192 O O . GLN B 1 3 ? -9.984 5.941 -16 1 80.75 3 GLN B O 1
ATOM 2197 N N . GLN B 1 4 ? -11.453 6.285 -14.297 1 90.12 4 GLN B N 1
ATOM 2198 C CA . GLN B 1 4 ? -10.938 7.609 -13.961 1 90.12 4 GLN B CA 1
ATOM 2199 C C . GLN B 1 4 ? -9.539 7.516 -13.352 1 90.12 4 GLN B C 1
ATOM 2201 O O . GLN B 1 4 ? -9.328 6.766 -12.391 1 90.12 4 GLN B O 1
ATOM 2206 N N . VAL B 1 5 ? -8.648 8.164 -14.016 1 92.88 5 VAL B N 1
ATOM 2207 C CA . VAL B 1 5 ? -7.262 8.188 -13.555 1 92.88 5 VAL B CA 1
ATOM 2208 C C . VAL B 1 5 ? -6.895 9.594 -13.102 1 92.88 5 VAL B C 1
ATOM 2210 O O . VAL B 1 5 ? -7.234 10.578 -13.766 1 92.88 5 VAL B O 1
ATOM 2213 N N . PHE B 1 6 ? -6.242 9.703 -11.945 1 95.38 6 PHE B N 1
ATOM 2214 C CA . PHE B 1 6 ? -5.844 10.977 -11.367 1 95.38 6 PHE B CA 1
ATOM 2215 C C . PHE B 1 6 ? -4.328 11.078 -11.266 1 95.38 6 PHE B C 1
ATOM 2217 O O . PHE B 1 6 ? -3.666 10.156 -10.797 1 95.38 6 PHE B O 1
ATOM 2224 N N . GLN B 1 7 ? -3.842 12.164 -11.695 1 94.31 7 GLN B N 1
ATOM 2225 C CA . GLN B 1 7 ? -2.404 12.414 -11.648 1 94.31 7 GLN B CA 1
ATOM 2226 C C . GLN B 1 7 ? -2 13.078 -10.336 1 94.31 7 GLN B C 1
ATOM 2228 O O . GLN B 1 7 ? -2.584 14.094 -9.945 1 94.31 7 GLN B O 1
ATOM 2233 N N . LEU B 1 8 ? -1.048 12.492 -9.656 1 95.81 8 LEU B N 1
ATOM 2234 C CA . LEU B 1 8 ? -0.461 13.062 -8.453 1 95.81 8 LEU B CA 1
ATOM 2235 C C . LEU B 1 8 ? 0.932 13.617 -8.734 1 95.81 8 LEU B C 1
ATOM 2237 O O . LEU B 1 8 ? 1.408 13.562 -9.867 1 95.81 8 LEU B O 1
ATOM 2241 N N . ASN B 1 9 ? 1.539 14.211 -7.715 1 93 9 ASN B N 1
ATOM 2242 C CA . ASN B 1 9 ? 2.918 14.672 -7.844 1 93 9 ASN B CA 1
ATOM 2243 C C . ASN B 1 9 ? 3.875 13.508 -8.086 1 93 9 ASN B C 1
ATOM 2245 O O . ASN B 1 9 ? 3.553 12.352 -7.781 1 93 9 ASN B O 1
ATOM 2249 N N . ASN B 1 10 ? 5.066 13.703 -8.742 1 91.44 10 ASN B N 1
ATOM 2250 C CA . ASN B 1 10 ? 6.152 12.758 -8.969 1 91.44 10 ASN B CA 1
ATOM 2251 C C . ASN B 1 10 ? 5.73 11.641 -9.914 1 91.44 10 ASN B C 1
ATOM 2253 O O . ASN B 1 10 ? 6.094 10.477 -9.711 1 91.44 10 ASN B O 1
ATOM 2257 N N . ALA B 1 11 ? 4.812 11.891 -10.797 1 91.06 11 ALA B N 1
ATOM 2258 C CA . ALA B 1 11 ? 4.375 11.016 -11.883 1 91.06 11 ALA B CA 1
ATOM 2259 C C . ALA B 1 11 ? 3.521 9.867 -11.344 1 91.06 11 ALA B C 1
ATOM 2261 O O . ALA B 1 11 ? 3.246 8.906 -12.07 1 91.06 11 ALA B O 1
ATOM 2262 N N . VAL B 1 12 ? 3.162 9.977 -10.117 1 93.56 12 VAL B N 1
ATOM 2263 C CA . VAL B 1 12 ? 2.305 8.945 -9.539 1 93.56 12 VAL B CA 1
ATOM 2264 C C . VAL B 1 12 ? 0.868 9.133 -10.016 1 93.56 12 VAL B C 1
ATOM 2266 O O . VAL B 1 12 ? 0.396 10.266 -10.148 1 93.56 12 VAL B O 1
ATOM 2269 N N . THR B 1 13 ? 0.21 8.109 -10.336 1 94.62 13 THR B N 1
ATOM 2270 C CA . THR B 1 13 ? -1.203 8.148 -10.695 1 94.62 13 THR B CA 1
ATOM 2271 C C . THR B 1 13 ? -2.004 7.164 -9.852 1 94.62 13 THR B C 1
ATOM 2273 O O . THR B 1 13 ? -1.456 6.18 -9.352 1 94.62 13 THR B O 1
ATOM 2276 N N . VAL B 1 14 ? -3.213 7.48 -9.656 1 96.69 14 VAL B N 1
ATOM 2277 C CA . VAL B 1 14 ? -4.129 6.594 -8.945 1 96.69 14 VAL B CA 1
ATOM 2278 C C . VAL B 1 14 ? -5.473 6.551 -9.672 1 96.69 14 VAL B C 1
ATOM 2280 O O . VAL B 1 14 ? -5.887 7.539 -10.281 1 96.69 14 VAL B O 1
ATOM 2283 N N . THR B 1 15 ? -6.121 5.41 -9.641 1 96.56 15 THR B N 1
ATOM 2284 C CA . THR B 1 15 ? -7.438 5.262 -10.25 1 96.56 15 THR B CA 1
ATOM 2285 C C . THR B 1 15 ? -8.531 5.344 -9.188 1 96.56 15 THR B C 1
ATOM 2287 O O . THR B 1 15 ? -8.273 5.141 -8 1 96.56 15 THR B O 1
ATOM 2290 N N . GLN B 1 16 ? -9.75 5.691 -9.656 1 96.81 16 GLN B N 1
ATOM 2291 C CA . GLN B 1 16 ? -10.875 5.668 -8.734 1 96.81 16 GLN B CA 1
ATOM 2292 C C . GLN B 1 16 ? -11.062 4.285 -8.117 1 96.81 16 GLN B C 1
ATOM 2294 O O . GLN B 1 16 ? -11.422 4.164 -6.945 1 96.81 16 GLN B O 1
ATOM 2299 N N . GLU B 1 17 ? -10.828 3.281 -8.875 1 96.75 17 GLU B N 1
ATOM 2300 C CA . GLU B 1 17 ? -10.945 1.914 -8.375 1 96.75 17 GLU B CA 1
ATOM 2301 C C . GLU B 1 17 ? -9.961 1.657 -7.234 1 96.75 17 GLU B C 1
ATOM 2303 O O . GLU B 1 17 ? -10.312 1.021 -6.242 1 96.75 17 GLU B O 1
ATOM 2308 N N . GLU B 1 18 ? -8.742 2.098 -7.383 1 97.44 18 GLU B N 1
ATOM 2309 C CA . GLU B 1 18 ? -7.766 1.969 -6.309 1 97.44 18 GLU B CA 1
ATOM 2310 C C . GLU B 1 18 ? -8.227 2.703 -5.051 1 97.44 18 GLU B C 1
ATOM 2312 O O . GLU B 1 18 ? -8.148 2.158 -3.947 1 97.44 18 GLU B O 1
ATOM 2317 N N . ILE B 1 19 ? -8.695 3.871 -5.223 1 98.06 19 ILE B N 1
ATOM 2318 C CA . ILE B 1 19 ? -9.141 4.691 -4.098 1 98.06 19 ILE B CA 1
ATOM 2319 C C . ILE B 1 19 ? -10.289 3.996 -3.373 1 98.06 19 ILE B C 1
ATOM 2321 O O . ILE B 1 19 ? -10.297 3.916 -2.143 1 98.06 19 ILE B O 1
ATOM 2325 N N . ASP B 1 20 ? -11.242 3.525 -4.152 1 98.06 20 ASP B N 1
ATOM 2326 C CA . ASP B 1 20 ? -12.367 2.807 -3.564 1 98.06 20 ASP B 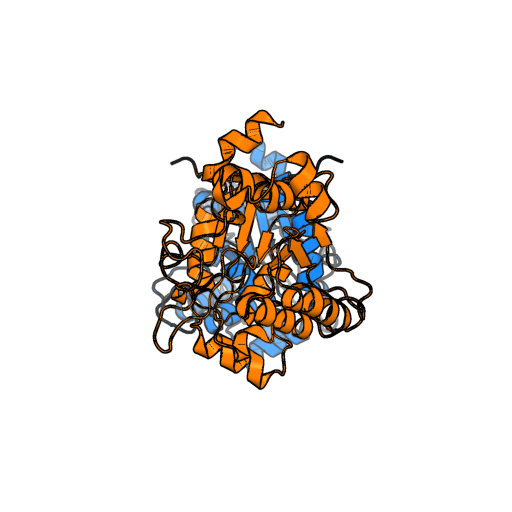CA 1
ATOM 2327 C C . ASP B 1 20 ? -11.898 1.559 -2.824 1 98.06 20 ASP B C 1
ATOM 2329 O O . ASP B 1 20 ? -12.367 1.271 -1.719 1 98.06 20 ASP B O 1
ATOM 2333 N N . HIS B 1 21 ? -11.008 0.853 -3.424 1 97.94 21 HIS B N 1
ATOM 2334 C CA . HIS B 1 21 ? -10.438 -0.347 -2.82 1 97.94 21 HIS B CA 1
ATOM 2335 C C . HIS B 1 21 ? -9.742 -0.024 -1.504 1 97.94 21 HIS B C 1
ATOM 2337 O O . HIS B 1 21 ? -9.969 -0.692 -0.494 1 97.94 21 HIS B O 1
ATOM 2343 N N . TRP B 1 22 ? -8.883 1.012 -1.492 1 98.62 22 TRP B N 1
ATOM 2344 C CA . TRP B 1 22 ? -8.172 1.411 -0.284 1 98.62 22 TRP B CA 1
ATOM 2345 C C . TRP B 1 22 ? -9.141 1.766 0.833 1 98.62 22 TRP B C 1
ATOM 2347 O O . TRP B 1 22 ? -8.992 1.309 1.969 1 98.62 22 TRP B O 1
ATOM 2357 N N . ASN B 1 23 ? -10.133 2.539 0.476 1 98.62 23 ASN B N 1
ATOM 2358 C CA . ASN B 1 23 ? -11.094 2.951 1.494 1 98.62 23 ASN B CA 1
ATOM 2359 C C . ASN B 1 23 ? -11.828 1.753 2.088 1 98.62 23 ASN B C 1
ATOM 2361 O O . ASN B 1 23 ? -12.086 1.712 3.293 1 98.62 23 ASN B O 1
ATOM 2365 N N . GLU B 1 24 ? -12.195 0.82 1.28 1 97.69 24 GLU B N 1
ATOM 2366 C CA . GLU B 1 24 ? -12.844 -0.394 1.771 1 97.69 24 GLU B CA 1
ATOM 2367 C C . GLU B 1 24 ? -11.922 -1.167 2.711 1 97.69 24 GLU B C 1
ATOM 2369 O O . GLU B 1 24 ? -12.312 -1.52 3.824 1 97.69 24 GLU B O 1
ATOM 2374 N N . LYS B 1 25 ? -10.711 -1.396 2.346 1 97.44 25 LYS B N 1
ATOM 2375 C CA . LYS B 1 25 ? -9.797 -2.225 3.119 1 97.44 25 LYS B CA 1
ATOM 2376 C C . LYS B 1 25 ? -9.336 -1.507 4.387 1 97.44 25 LYS B C 1
ATOM 2378 O O . LYS B 1 25 ? -9.242 -2.119 5.449 1 97.44 25 LYS B O 1
ATOM 2383 N N . LEU B 1 26 ? -9.086 -0.21 4.332 1 98.38 26 LEU B N 1
ATOM 2384 C CA . LEU B 1 26 ? -8.594 0.556 5.469 1 98.38 26 LEU B CA 1
ATOM 2385 C C . LEU B 1 26 ? -9.656 0.664 6.559 1 98.38 26 LEU B C 1
ATOM 2387 O O . LEU B 1 26 ? -9.328 0.851 7.734 1 98.38 26 LEU B O 1
ATOM 2391 N N . SER B 1 27 ? -10.898 0.562 6.172 1 97.12 27 SER B N 1
ATOM 2392 C CA . SER B 1 27 ? -11.984 0.647 7.148 1 97.12 27 SER B CA 1
ATOM 2393 C C . SER B 1 27 ? -11.898 -0.487 8.164 1 97.12 27 SER B C 1
ATOM 2395 O O . SER B 1 27 ? -12.5 -0.412 9.234 1 97.12 27 SER B O 1
ATOM 2397 N N . GLU B 1 28 ? -11.078 -1.523 7.875 1 95.19 28 GLU B N 1
ATOM 2398 C CA . GLU B 1 28 ? -10.969 -2.701 8.734 1 95.19 28 GLU B CA 1
ATOM 2399 C C . GLU B 1 28 ? -9.695 -2.652 9.578 1 95.19 28 GLU B C 1
ATOM 2401 O O . GLU B 1 28 ? -9.422 -3.576 10.344 1 95.19 28 GLU B O 1
ATOM 2406 N N . LEU B 1 29 ? -8.961 -1.627 9.477 1 97.62 29 LEU B N 1
ATOM 2407 C CA . LEU B 1 29 ? -7.645 -1.563 10.094 1 97.62 29 LEU B CA 1
ATOM 2408 C C . LEU B 1 29 ? -7.629 -0.555 11.242 1 97.62 29 LEU B C 1
ATOM 2410 O O . LEU B 1 29 ? -8.438 0.378 11.258 1 97.62 29 LEU B O 1
ATOM 2414 N N . SER B 1 30 ? -6.73 -0.747 12.211 1 97.94 30 SER B N 1
ATOM 2415 C CA . SER B 1 30 ? -6.465 0.248 13.242 1 97.94 30 SER B CA 1
ATOM 2416 C C . SER B 1 30 ? -5.688 1.436 12.68 1 97.94 30 SER B C 1
ATOM 2418 O O . SER B 1 30 ? -5.09 1.339 11.609 1 97.94 30 SER B O 1
ATOM 2420 N N . PRO B 1 31 ? -5.668 2.559 13.406 1 98.5 31 PRO B N 1
ATOM 2421 C CA . PRO B 1 31 ? -4.879 3.709 12.961 1 98.5 31 PRO B CA 1
ATOM 2422 C C . PRO B 1 31 ? -3.41 3.359 12.727 1 98.5 31 PRO B C 1
ATOM 2424 O O . PRO B 1 31 ? -2.828 3.768 11.711 1 98.5 31 PRO B O 1
ATOM 2427 N N . GLU B 1 32 ? -2.854 2.596 13.648 1 98.06 32 GLU B N 1
ATOM 2428 C CA . GLU B 1 32 ? -1.445 2.232 13.516 1 98.06 32 GLU B CA 1
ATOM 2429 C C . GLU B 1 32 ? -1.209 1.394 12.258 1 98.06 32 GLU B C 1
ATOM 2431 O O . GLU B 1 32 ? -0.198 1.562 11.578 1 98.06 32 GLU B O 1
ATOM 2436 N N . GLU B 1 33 ? -2.143 0.487 11.977 1 98.12 33 GLU B N 1
ATOM 2437 C CA . GLU B 1 33 ? -2.031 -0.341 10.781 1 98.12 33 GLU B CA 1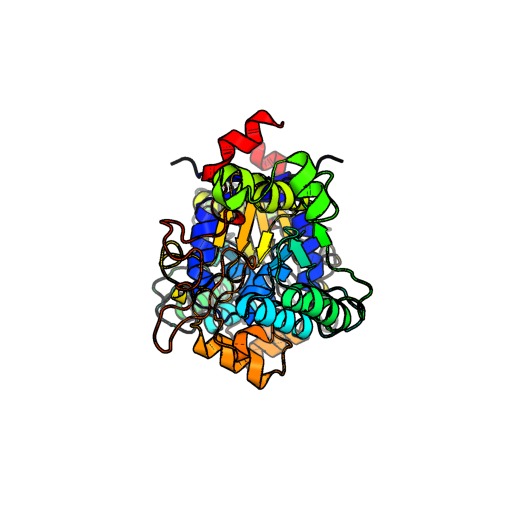
ATOM 2438 C C . GLU B 1 33 ? -2.16 0.501 9.516 1 98.12 33 GLU B C 1
ATOM 2440 O O . GLU B 1 33 ? -1.465 0.256 8.531 1 98.12 33 GLU B O 1
ATOM 2445 N N . ILE B 1 34 ? -3.088 1.512 9.547 1 98.81 34 ILE B N 1
ATOM 2446 C CA . ILE B 1 34 ? -3.266 2.414 8.414 1 98.81 34 ILE B CA 1
ATOM 2447 C C . ILE B 1 34 ? -1.981 3.205 8.18 1 98.81 34 ILE B C 1
ATOM 2449 O O . ILE B 1 34 ? -1.532 3.348 7.039 1 98.81 34 ILE B O 1
ATOM 2453 N N . ILE B 1 35 ? -1.356 3.678 9.234 1 98.75 35 ILE B N 1
ATOM 2454 C CA . ILE B 1 35 ? -0.129 4.461 9.156 1 98.75 35 ILE B CA 1
ATOM 2455 C C . ILE B 1 35 ? 0.999 3.6 8.594 1 98.75 35 ILE B C 1
ATOM 2457 O O . ILE B 1 35 ? 1.727 4.027 7.691 1 98.75 35 ILE B O 1
ATOM 2461 N N . ARG B 1 36 ? 1.163 2.371 9.062 1 98.19 36 ARG B N 1
ATOM 2462 C CA . ARG B 1 36 ? 2.189 1.463 8.562 1 98.19 36 ARG B CA 1
ATOM 2463 C C . ARG B 1 36 ? 1.994 1.179 7.078 1 98.19 36 ARG B C 1
ATOM 2465 O O . ARG B 1 36 ? 2.959 1.175 6.309 1 98.19 36 ARG B O 1
ATOM 2472 N N . TRP B 1 37 ? 0.723 0.929 6.695 1 98.62 37 TRP B N 1
ATOM 2473 C CA . TRP B 1 37 ? 0.407 0.688 5.289 1 98.62 37 TRP B CA 1
ATOM 2474 C C . TRP B 1 37 ? 0.843 1.865 4.422 1 98.62 37 TRP B C 1
ATOM 2476 O O . TRP B 1 37 ? 1.463 1.677 3.375 1 98.62 37 TRP B O 1
ATOM 2486 N N . ALA B 1 38 ? 0.524 3.08 4.875 1 98.81 38 ALA B N 1
ATOM 2487 C CA . ALA B 1 38 ? 0.836 4.281 4.109 1 98.81 38 ALA B CA 1
ATOM 2488 C C . ALA B 1 38 ? 2.344 4.457 3.951 1 98.81 38 ALA B C 1
ATOM 2490 O O . ALA B 1 38 ? 2.824 4.836 2.879 1 98.81 38 ALA B O 1
ATOM 2491 N N . ILE B 1 39 ? 3.111 4.176 5.012 1 98.19 39 ILE B N 1
ATOM 2492 C CA . ILE B 1 39 ? 4.562 4.312 5.012 1 98.19 39 ILE B CA 1
ATOM 2493 C C . ILE B 1 39 ? 5.164 3.391 3.951 1 98.19 39 ILE B C 1
ATOM 2495 O O . ILE B 1 39 ? 6.105 3.771 3.252 1 98.19 39 ILE B O 1
ATOM 2499 N N . VAL B 1 40 ? 4.605 2.209 3.811 1 98.25 40 VAL B N 1
ATOM 2500 C CA . VAL B 1 40 ? 5.121 1.236 2.854 1 98.25 40 VAL B CA 1
ATOM 2501 C C . VAL B 1 40 ? 4.664 1.606 1.443 1 98.25 40 VAL B C 1
ATOM 2503 O O . VAL B 1 40 ? 5.41 1.432 0.477 1 98.25 40 VAL B O 1
ATOM 2506 N N . THR B 1 41 ? 3.514 2.164 1.263 1 98.44 41 THR B N 1
ATOM 2507 C CA . THR B 1 41 ? 2.846 2.314 -0.026 1 98.44 41 THR B CA 1
ATOM 2508 C C . THR B 1 41 ? 3.35 3.557 -0.755 1 98.44 41 THR B C 1
ATOM 2510 O O . THR B 1 41 ? 3.564 3.525 -1.969 1 98.44 41 THR B O 1
ATOM 2513 N N . PHE B 1 42 ? 3.566 4.691 -0.011 1 98.06 42 PHE B N 1
ATOM 2514 C CA . PHE B 1 42 ? 3.773 5.961 -0.704 1 98.06 42 PHE B CA 1
ATOM 2515 C C . PHE B 1 42 ? 5.172 6.5 -0.436 1 98.06 42 PHE B C 1
ATOM 2517 O O . PHE B 1 42 ? 5.535 6.758 0.714 1 98.06 42 PHE B O 1
ATOM 2524 N N . PRO B 1 43 ? 5.941 6.656 -1.528 1 96.81 43 PRO B N 1
ATOM 2525 C CA . PRO B 1 43 ? 7.066 7.586 -1.391 1 96.81 43 PRO B CA 1
ATOM 2526 C C . PRO B 1 43 ? 6.617 9.031 -1.221 1 96.81 43 PRO B C 1
ATOM 2528 O O . PRO B 1 43 ? 5.465 9.367 -1.52 1 96.81 43 PRO B O 1
ATOM 2531 N N . HIS B 1 44 ? 7.406 9.922 -0.647 1 97.75 44 HIS B N 1
ATOM 2532 C CA . HIS B 1 44 ? 7.102 11.336 -0.471 1 97.75 44 HIS B CA 1
ATOM 2533 C C . HIS B 1 44 ? 5.859 11.531 0.393 1 97.75 44 HIS B C 1
ATOM 2535 O O . HIS B 1 44 ? 4.938 12.25 0.01 1 97.75 44 HIS B O 1
ATOM 2541 N N . LEU B 1 45 ? 5.793 10.711 1.427 1 98.5 45 LEU B N 1
ATOM 2542 C CA . LEU B 1 45 ? 4.75 10.781 2.445 1 98.5 45 LEU B CA 1
ATOM 2543 C C . LEU B 1 45 ? 5.09 11.828 3.502 1 98.5 45 LEU B C 1
ATOM 2545 O O . LEU B 1 45 ? 6.23 11.898 3.965 1 98.5 45 LEU B O 1
ATOM 2549 N N . PHE B 1 46 ? 4.133 12.719 3.859 1 98.81 46 PHE B N 1
ATOM 2550 C CA . PHE B 1 46 ? 4.285 13.766 4.867 1 98.81 46 PHE B CA 1
ATOM 2551 C C . PHE B 1 46 ? 3.098 13.773 5.82 1 98.81 46 PHE B C 1
ATOM 2553 O O . PHE B 1 46 ? 2.137 13.023 5.633 1 98.81 46 PHE B O 1
ATOM 2560 N N . GLN B 1 47 ? 3.182 14.5 6.836 1 98.75 47 GLN B N 1
ATOM 2561 C CA . GLN B 1 47 ? 2.039 14.906 7.645 1 98.75 47 GLN B CA 1
ATOM 2562 C C . GLN B 1 47 ? 1.897 16.422 7.672 1 98.75 47 GLN B C 1
ATOM 2564 O O . GLN B 1 47 ? 2.896 17.156 7.715 1 98.75 47 GLN B O 1
ATOM 2569 N N . THR B 1 48 ? 0.709 16.859 7.586 1 98.25 48 THR B N 1
ATOM 2570 C CA . THR B 1 48 ? 0.405 18.266 7.848 1 98.25 48 THR B CA 1
ATOM 2571 C C . THR B 1 48 ? -0.454 18.406 9.102 1 98.25 48 THR B C 1
ATOM 2573 O O . THR B 1 48 ? -1.438 17.688 9.273 1 98.25 48 THR B O 1
ATOM 2576 N N . THR B 1 49 ? -0.059 19.297 9.992 1 97.5 49 THR B N 1
ATOM 2577 C CA . THR B 1 49 ? -0.84 19.5 11.203 1 97.5 49 THR B CA 1
ATOM 2578 C C . THR B 1 49 ? -0.612 20.891 11.773 1 97.5 49 THR B C 1
ATOM 2580 O O . THR B 1 49 ? 0.478 21.453 11.641 1 97.5 49 THR B O 1
ATOM 2583 N N . ALA B 1 50 ? -1.629 21.453 12.297 1 95.38 50 ALA B N 1
ATOM 2584 C CA . ALA B 1 50 ? -1.514 22.641 13.141 1 95.38 50 ALA B CA 1
ATOM 2585 C C . ALA B 1 50 ? -1.478 22.25 14.617 1 95.38 50 ALA B C 1
ATOM 2587 O O . ALA B 1 50 ? -1.84 23.062 15.477 1 95.38 50 ALA B O 1
ATOM 2588 N N . PHE B 1 51 ? -1.227 21 14.914 1 97.38 51 PHE B N 1
ATOM 2589 C CA . PHE B 1 51 ? -0.973 20.438 16.234 1 97.38 51 PHE B CA 1
ATOM 2590 C C . PHE B 1 51 ? -2.273 20.281 17.016 1 97.38 51 PHE B C 1
ATOM 2592 O O . PHE B 1 51 ? -2.303 20.453 18.234 1 97.38 51 PHE B O 1
ATOM 2599 N N . GLY B 1 52 ? -3.367 20.047 16.266 1 96.38 52 GLY B N 1
ATOM 2600 C CA . GLY B 1 52 ? -4.504 19.469 16.969 1 96.38 52 GLY B CA 1
ATOM 2601 C C . GLY B 1 52 ? -4.199 18.125 17.594 1 96.38 52 GLY B C 1
ATOM 2602 O O . GLY B 1 52 ? -3.209 17.484 17.234 1 96.38 52 GLY B O 1
ATOM 2603 N N . LEU B 1 53 ? -5.047 17.672 18.5 1 97.69 53 LEU B N 1
ATOM 2604 C CA . LEU B 1 53 ? -4.781 16.438 19.25 1 97.69 53 LEU B CA 1
ATOM 2605 C C . LEU B 1 53 ? -4.594 15.266 18.297 1 97.69 53 LEU B C 1
ATOM 2607 O O . LEU B 1 53 ? -3.719 14.422 18.516 1 97.69 53 LEU B O 1
ATOM 2611 N N . THR B 1 54 ? -5.371 15.242 17.297 1 98.25 54 THR B N 1
ATOM 2612 C CA . THR B 1 54 ? -5.316 14.125 16.359 1 98.25 54 THR B CA 1
ATOM 2613 C C . THR B 1 54 ? -3.984 14.102 15.625 1 98.25 54 THR B C 1
ATOM 2615 O O . THR B 1 54 ? -3.373 13.047 15.461 1 98.25 54 THR B O 1
ATOM 2618 N N . GLY B 1 55 ? -3.57 15.289 15.102 1 98.44 55 GLY B N 1
ATOM 2619 C CA . GLY B 1 55 ? -2.27 15.383 14.453 1 98.44 55 GLY B CA 1
ATOM 2620 C C . GLY B 1 55 ? -1.123 14.992 15.367 1 98.44 55 GLY B C 1
ATOM 2621 O O . GLY B 1 55 ? -0.174 14.336 14.938 1 98.44 55 GLY B O 1
ATOM 2622 N N . LEU B 1 56 ? -1.228 15.359 16.641 1 98.81 56 LEU B N 1
ATOM 2623 C CA . LEU B 1 56 ? -0.201 15.039 17.625 1 98.81 56 LEU B CA 1
ATOM 2624 C C . LEU B 1 56 ? -0.157 13.539 17.906 1 98.81 56 LEU B C 1
ATOM 2626 O O . LEU B 1 56 ? 0.923 12.961 18.031 1 98.81 56 LEU B O 1
ATOM 2630 N N . ALA B 1 57 ? -1.316 12.969 18 1 98.81 57 ALA B N 1
ATOM 2631 C CA . ALA B 1 57 ? -1.37 11.516 18.172 1 98.81 57 ALA B CA 1
ATOM 2632 C C . ALA B 1 57 ? -0.681 10.805 17.016 1 98.81 57 ALA B C 1
ATOM 2634 O O . ALA B 1 57 ? 0.082 9.859 17.234 1 98.81 57 ALA B O 1
ATOM 2635 N N . THR B 1 58 ? -0.917 11.258 15.82 1 98.81 58 THR B N 1
ATOM 2636 C CA . THR B 1 58 ? -0.31 10.664 14.633 1 98.81 58 THR B CA 1
ATOM 2637 C C . THR B 1 58 ? 1.209 10.805 14.672 1 98.81 58 THR B C 1
ATOM 2639 O O . THR B 1 58 ? 1.934 9.852 14.375 1 98.81 58 THR B O 1
ATOM 2642 N N . ILE B 1 59 ? 1.721 11.977 15.07 1 98.5 59 ILE B N 1
ATOM 2643 C CA . ILE B 1 59 ? 3.158 12.195 15.188 1 98.5 59 ILE B CA 1
ATOM 2644 C C . ILE B 1 59 ? 3.752 11.172 16.156 1 98.5 59 ILE B C 1
ATOM 2646 O O . ILE B 1 59 ? 4.789 10.57 15.875 1 98.5 59 ILE B O 1
ATOM 2650 N N . ASP B 1 60 ? 3.088 11 17.25 1 98.38 60 ASP B N 1
ATOM 2651 C CA . ASP B 1 60 ? 3.58 10.078 18.281 1 98.38 60 ASP B CA 1
ATOM 2652 C C . ASP B 1 60 ? 3.582 8.641 17.766 1 98.38 60 ASP B C 1
ATOM 2654 O O . ASP B 1 60 ? 4.539 7.898 17.984 1 98.38 60 ASP B O 1
ATOM 2658 N N . MET B 1 61 ? 2.525 8.242 17.094 1 98.25 61 MET B N 1
ATOM 2659 C CA . MET B 1 61 ? 2.457 6.902 16.516 1 98.25 61 MET B CA 1
ATOM 2660 C C . MET B 1 61 ? 3.586 6.691 15.508 1 98.25 61 MET B C 1
ATOM 2662 O O . MET B 1 61 ? 4.227 5.637 15.508 1 98.25 61 MET B O 1
ATOM 2666 N N . LEU B 1 62 ? 3.82 7.707 14.672 1 97.88 62 LEU B N 1
ATOM 2667 C CA . LEU B 1 62 ? 4.887 7.641 13.68 1 97.88 62 LEU B CA 1
ATOM 2668 C C . LEU B 1 62 ? 6.242 7.441 14.352 1 97.88 62 LEU B C 1
ATOM 2670 O O . LEU B 1 62 ? 7.062 6.652 13.875 1 97.88 62 LEU B O 1
ATOM 2674 N N . SER B 1 63 ? 6.457 8.125 15.414 1 96.12 63 SER B N 1
ATOM 2675 C CA . SER B 1 63 ? 7.73 8.039 16.125 1 96.12 63 SER B CA 1
ATOM 2676 C C . SER B 1 63 ? 7.934 6.656 16.719 1 96.12 63 SER B C 1
ATOM 2678 O O . SER B 1 63 ? 9.07 6.184 16.844 1 96.12 63 SER B O 1
ATOM 2680 N N . LYS B 1 64 ? 6.859 5.984 17.062 1 95.31 64 LYS B N 1
ATOM 2681 C CA . LYS B 1 64 ? 6.926 4.672 17.703 1 95.31 64 LYS B CA 1
ATOM 2682 C C . LYS B 1 64 ? 7.078 3.562 16.672 1 95.31 64 LYS B C 1
ATOM 2684 O O . LYS B 1 64 ? 7.652 2.51 16.969 1 95.31 64 LYS B O 1
ATOM 2689 N N . ILE B 1 65 ? 6.523 3.754 15.531 1 93.06 65 ILE B N 1
ATOM 2690 C CA . ILE B 1 65 ? 6.629 2.779 14.445 1 93.06 65 ILE B CA 1
ATOM 2691 C C . ILE B 1 65 ? 8.078 2.684 13.977 1 93.06 65 ILE B C 1
ATOM 2693 O O . ILE B 1 65 ? 8.578 1.59 13.703 1 93.06 65 ILE B O 1
ATOM 2697 N N . ASN B 1 66 ? 8.727 3.719 13.836 1 84.56 66 ASN B N 1
ATOM 2698 C CA . ASN B 1 66 ? 10.156 3.729 13.547 1 84.56 66 ASN B CA 1
ATOM 2699 C C . ASN B 1 66 ? 10.984 3.686 14.828 1 84.56 66 ASN B C 1
ATOM 2701 O O . ASN B 1 66 ? 11.336 4.73 15.383 1 84.56 66 ASN B O 1
ATOM 2705 N N . GLN B 1 67 ? 11.414 2.514 15.18 1 75.94 67 GLN B N 1
ATOM 2706 C CA . GLN B 1 67 ? 12.016 2.322 16.5 1 75.94 67 GLN B CA 1
ATOM 2707 C C . GLN B 1 67 ? 13.484 2.746 16.5 1 75.94 67 GLN B C 1
ATOM 2709 O O . GLN B 1 67 ? 14.047 3.055 17.547 1 75.94 67 GLN B O 1
ATOM 2714 N N . ASN B 1 68 ? 13.961 2.76 15.305 1 79.75 68 ASN B N 1
ATOM 2715 C CA . ASN B 1 68 ? 15.336 3.254 15.219 1 79.75 68 ASN B CA 1
ATOM 2716 C C . ASN B 1 68 ? 15.391 4.773 15.32 1 79.75 68 ASN B C 1
ATOM 2718 O O . ASN B 1 68 ? 15.062 5.477 14.367 1 79.75 68 ASN B O 1
ATOM 2722 N N . GLU B 1 69 ? 15.891 5.238 16.422 1 78.56 69 GLU B N 1
ATOM 2723 C CA . GLU B 1 69 ? 15.828 6.652 16.781 1 78.56 69 GLU B CA 1
ATOM 2724 C C . GLU B 1 69 ? 16.734 7.484 15.875 1 78.56 69 GLU B C 1
ATOM 2726 O O . GLU B 1 69 ? 16.656 8.719 15.875 1 78.56 69 GLU B O 1
ATOM 2731 N N . THR B 1 70 ? 17.469 6.793 15.133 1 82.56 70 THR B N 1
ATOM 2732 C CA . THR B 1 70 ? 18.375 7.547 14.266 1 82.56 70 THR B CA 1
ATOM 2733 C C . THR B 1 70 ? 17.828 7.609 12.844 1 82.56 70 THR B C 1
ATOM 2735 O O . THR B 1 70 ? 18.344 8.367 12.008 1 82.56 70 THR B O 1
ATOM 2738 N N . GLU B 1 71 ? 16.766 6.898 12.609 1 90.06 71 GLU B N 1
ATOM 2739 C CA . GLU B 1 71 ? 16.188 6.895 11.266 1 90.06 71 GLU B CA 1
ATOM 2740 C C . GLU B 1 71 ? 15.094 7.957 11.133 1 90.06 71 GLU B C 1
ATOM 2742 O O . GLU B 1 71 ? 14.328 8.18 12.07 1 90.06 71 GLU B O 1
ATOM 2747 N N . PRO B 1 72 ? 15.086 8.531 10.07 1 94.31 72 PRO B N 1
ATOM 2748 C CA . PRO B 1 72 ? 14.07 9.57 9.859 1 94.31 72 PRO B CA 1
ATOM 2749 C C . PRO B 1 72 ? 12.648 9.023 9.945 1 94.31 72 PRO B C 1
ATOM 2751 O O . PRO B 1 72 ? 12.414 7.855 9.625 1 94.31 72 PRO B O 1
ATOM 2754 N N . ILE B 1 73 ? 11.82 9.852 10.477 1 95.94 73 ILE B N 1
ATOM 2755 C CA . ILE B 1 73 ? 10.391 9.547 10.438 1 95.94 73 ILE B CA 1
ATOM 2756 C C . ILE B 1 73 ? 9.711 10.422 9.391 1 95.94 73 ILE B C 1
ATOM 2758 O O . ILE B 1 73 ? 10.344 11.281 8.781 1 95.94 73 ILE B O 1
ATOM 2762 N N . VAL B 1 74 ? 8.438 10.148 9.094 1 98.12 74 VAL B N 1
ATOM 2763 C CA . VAL B 1 74 ? 7.664 10.906 8.117 1 98.12 74 VAL B CA 1
ATOM 2764 C C . VAL B 1 74 ? 7.781 12.398 8.414 1 98.12 74 VAL B C 1
ATOM 2766 O O . VAL B 1 74 ? 7.504 12.844 9.531 1 98.12 74 VAL B O 1
ATOM 2769 N N . PRO B 1 75 ? 8.234 13.203 7.449 1 98.56 75 PRO B N 1
ATOM 2770 C CA . PRO B 1 75 ? 8.43 14.633 7.691 1 98.56 75 PRO B CA 1
ATOM 2771 C C . PRO B 1 75 ? 7.117 15.375 7.934 1 98.56 75 PRO B C 1
ATOM 2773 O O . PRO B 1 75 ? 6.055 14.906 7.52 1 98.56 75 PRO B O 1
ATOM 2776 N N . LEU B 1 76 ? 7.309 16.516 8.633 1 98.75 76 LEU B N 1
ATOM 2777 C CA . LEU B 1 76 ? 6.16 17.297 9.062 1 98.75 76 LEU B CA 1
ATOM 2778 C C . LEU B 1 76 ? 6.129 18.641 8.359 1 98.75 76 LEU B C 1
ATOM 2780 O O . LEU B 1 76 ? 7.164 19.297 8.195 1 98.75 76 LEU B O 1
ATOM 2784 N N . ILE B 1 77 ? 4.941 19.016 7.879 1 98.88 77 ILE B N 1
ATOM 2785 C CA . ILE B 1 77 ? 4.684 20.344 7.336 1 98.88 77 ILE B CA 1
ATOM 2786 C C . ILE B 1 77 ? 3.795 21.141 8.297 1 98.88 77 ILE B C 1
ATOM 2788 O O . ILE B 1 77 ? 2.754 20.641 8.734 1 98.88 77 ILE B O 1
ATOM 2792 N N . PHE B 1 78 ? 4.25 22.25 8.68 1 98.81 78 PHE B N 1
ATOM 2793 C CA . PHE B 1 78 ? 3.498 23.203 9.484 1 98.81 78 PHE B CA 1
ATOM 2794 C C . PHE B 1 78 ? 3.273 24.5 8.719 1 98.81 78 PHE B C 1
ATOM 2796 O O . PHE B 1 78 ? 4.23 25.141 8.266 1 98.81 78 PHE B O 1
ATOM 2803 N N . ILE B 1 79 ? 2.006 24.859 8.547 1 98.31 79 ILE B N 1
ATOM 2804 C CA . ILE B 1 79 ? 1.674 26.141 7.918 1 98.31 79 ILE B CA 1
ATOM 2805 C C . ILE B 1 79 ? 1.537 27.219 8.984 1 98.31 79 ILE B C 1
ATOM 2807 O O . ILE B 1 79 ? 0.563 27.234 9.742 1 98.31 79 ILE B O 1
ATOM 2811 N N . ASP B 1 80 ? 2.451 28.078 9.055 1 98.31 80 ASP B N 1
ATOM 2812 C CA . ASP B 1 80 ? 2.426 29.219 9.969 1 98.31 80 ASP B CA 1
ATOM 2813 C C . ASP B 1 80 ? 1.674 30.391 9.359 1 98.31 80 ASP B C 1
ATOM 2815 O O . ASP B 1 80 ? 2.244 31.172 8.586 1 98.31 80 ASP B O 1
ATOM 2819 N N . THR B 1 81 ? 0.494 30.578 9.758 1 97.75 81 THR B N 1
ATOM 2820 C CA . THR B 1 81 ? -0.367 31.609 9.195 1 97.75 81 THR B CA 1
ATOM 2821 C C . THR B 1 81 ? 0.112 33 9.617 1 97.75 81 THR B C 1
ATOM 2823 O O . THR B 1 81 ? -0.325 34 9.055 1 97.75 81 THR B O 1
ATOM 2826 N N . LEU B 1 82 ? 0.974 33.062 10.641 1 97.94 82 LEU B N 1
ATOM 2827 C CA . LEU B 1 82 ? 1.466 34.281 11.297 1 97.94 82 LEU B CA 1
ATOM 2828 C C . LEU B 1 82 ? 0.431 34.812 12.266 1 97.94 82 LEU B C 1
ATOM 2830 O O . LEU B 1 82 ? 0.629 35.906 12.852 1 97.94 82 LEU B O 1
ATOM 2834 N N . HIS B 1 83 ? -0.634 34.094 12.5 1 97.69 83 HIS B N 1
ATOM 2835 C CA . HIS B 1 83 ? -1.702 34.531 13.391 1 97.69 83 HIS B CA 1
ATOM 2836 C C . HIS B 1 83 ? -2.068 33.438 14.383 1 97.69 83 HIS B C 1
ATOM 2838 O O . HIS B 1 83 ? -3.201 33.375 14.867 1 97.69 83 HIS B O 1
ATOM 2844 N N . HIS B 1 84 ? -1.139 32.531 14.562 1 97.62 84 HIS B N 1
ATOM 2845 C CA . HIS B 1 84 ? -1.334 31.484 15.555 1 97.62 84 HIS B CA 1
ATOM 2846 C C . HIS B 1 84 ? -1.246 32.031 16.969 1 97.62 84 HIS B C 1
ATOM 2848 O O . HIS B 1 84 ? -0.622 33.094 17.188 1 97.62 84 HIS B O 1
ATOM 2854 N N . PHE B 1 85 ? -1.877 31.328 17.938 1 97.5 85 PHE B N 1
ATOM 2855 C CA . PHE B 1 85 ? -1.6 31.594 19.359 1 97.5 85 PHE B CA 1
ATOM 2856 C C . PHE B 1 85 ? -0.126 31.375 19.672 1 97.5 85 PHE B C 1
ATOM 2858 O O . PHE B 1 85 ? 0.503 30.469 19.094 1 97.5 85 PHE B O 1
ATOM 2865 N N . PRO B 1 86 ? 0.461 32.188 20.609 1 97.75 86 PRO B N 1
ATOM 2866 C CA . PRO B 1 86 ? 1.835 31.906 21.031 1 97.75 86 PRO B CA 1
ATOM 2867 C C . PRO B 1 86 ? 2.012 30.484 21.547 1 97.75 86 PRO B C 1
ATOM 2869 O O . PRO B 1 86 ? 3.076 29.875 21.375 1 97.75 86 PRO B O 1
ATOM 2872 N N . GLN B 1 87 ? 0.978 29.938 22.172 1 98.06 87 GLN B N 1
ATOM 2873 C CA . GLN B 1 87 ? 1.014 28.578 22.719 1 98.06 87 GLN B CA 1
ATOM 2874 C C . GLN B 1 87 ? 1.221 27.547 21.609 1 98.06 87 GLN B C 1
ATOM 2876 O O . GLN B 1 87 ? 1.888 26.531 21.812 1 98.06 87 GLN B O 1
ATOM 2881 N N . THR B 1 88 ? 0.658 27.812 20.406 1 98.44 88 THR B N 1
ATOM 2882 C CA . THR B 1 88 ? 0.835 26.922 19.25 1 98.44 88 THR B CA 1
ATOM 2883 C C . THR B 1 88 ? 2.283 26.953 18.781 1 98.44 88 THR B C 1
ATOM 2885 O O . THR B 1 88 ? 2.861 25.906 18.484 1 98.44 88 THR B O 1
ATOM 2888 N N . LEU B 1 89 ? 2.873 28.125 18.734 1 98.38 89 LEU B N 1
ATOM 2889 C CA . LEU B 1 89 ? 4.25 28.266 18.266 1 98.38 89 LEU B CA 1
ATOM 2890 C C . LEU B 1 89 ? 5.223 27.641 19.266 1 98.38 89 LEU B C 1
ATOM 2892 O O . LEU B 1 89 ? 6.258 27.094 18.891 1 98.38 89 LEU B O 1
ATOM 2896 N N . GLU B 1 90 ? 4.883 27.797 20.547 1 98.31 90 GLU B N 1
ATOM 2897 C CA . GLU B 1 90 ? 5.68 27.109 21.562 1 98.31 90 GLU B CA 1
ATOM 2898 C C . GLU B 1 90 ? 5.598 25.594 21.391 1 98.31 90 GLU B C 1
ATOM 2900 O O . GLU B 1 90 ? 6.605 24.891 21.516 1 98.31 90 GLU B O 1
ATOM 2905 N N . LEU B 1 91 ? 4.422 25.062 21.109 1 98.75 91 LEU B N 1
ATOM 2906 C CA . LEU B 1 91 ? 4.234 23.641 20.906 1 98.75 91 LEU B CA 1
ATOM 2907 C C . LEU B 1 91 ? 5.02 23.156 19.688 1 98.75 91 LEU B C 1
ATOM 2909 O O . LEU B 1 91 ? 5.543 22.047 19.672 1 98.75 91 LEU B O 1
ATOM 2913 N N . LEU B 1 92 ? 5.086 23.984 18.641 1 98.69 92 LEU B N 1
ATOM 2914 C CA . LEU B 1 92 ? 5.922 23.688 17.484 1 98.69 92 LEU B CA 1
ATOM 2915 C C . LEU B 1 92 ? 7.348 23.359 17.906 1 98.69 92 LEU B C 1
ATOM 2917 O O . LEU B 1 92 ? 7.918 22.359 17.484 1 98.69 92 LEU B O 1
ATOM 2921 N N . LYS B 1 93 ? 7.883 24.203 18.781 1 98.5 93 LYS B N 1
ATOM 2922 C CA . LYS B 1 93 ? 9.242 24 19.266 1 98.5 93 LYS B CA 1
ATOM 2923 C C . LYS B 1 93 ? 9.352 22.703 20.062 1 98.5 93 LYS B C 1
ATOM 2925 O O . LYS B 1 93 ? 10.32 21.953 19.922 1 98.5 93 LYS B O 1
ATOM 2930 N N . VAL B 1 94 ? 8.406 22.422 20.875 1 98.69 94 VAL B N 1
ATOM 2931 C CA . VAL B 1 94 ? 8.391 21.234 21.719 1 98.69 94 VAL B CA 1
ATOM 2932 C C . VAL B 1 94 ? 8.336 19.984 20.844 1 98.69 94 VAL B C 1
ATOM 2934 O O . VAL B 1 94 ? 9.102 19.031 21.047 1 98.69 94 VAL B O 1
ATOM 2937 N N . VAL B 1 95 ? 7.445 19.969 19.875 1 98.62 95 VAL B N 1
ATOM 2938 C CA . VAL B 1 95 ? 7.262 18.828 18.984 1 98.62 95 VAL B CA 1
ATOM 2939 C C . VAL B 1 95 ? 8.539 18.594 18.188 1 98.62 95 VAL B C 1
ATOM 2941 O O . VAL B 1 95 ? 8.992 17.453 18.047 1 98.62 95 VAL B O 1
ATOM 2944 N N . GLU B 1 96 ? 9.078 19.672 17.672 1 98.5 96 GLU B N 1
ATOM 2945 C CA . GLU B 1 96 ? 10.312 19.562 16.891 1 98.5 96 GLU B CA 1
ATOM 2946 C C . GLU B 1 96 ? 11.438 18.969 17.734 1 98.5 96 GLU B C 1
ATOM 2948 O O . GLU B 1 96 ? 12.164 18.078 17.266 1 98.5 96 GLU B O 1
ATOM 2953 N N . THR B 1 97 ? 11.625 19.438 18.906 1 98.06 97 THR B N 1
ATOM 2954 C CA . THR B 1 97 ? 12.695 19 19.812 1 98.06 97 THR B CA 1
ATOM 2955 C C . THR B 1 97 ? 12.516 17.547 20.203 1 98.06 97 THR B C 1
ATOM 2957 O O . THR B 1 97 ? 13.492 16.797 20.281 1 98.06 97 THR B O 1
ATOM 2960 N N . ARG B 1 98 ? 11.336 17.156 20.359 1 96.94 98 ARG B N 1
ATOM 2961 C CA . ARG B 1 98 ? 11.078 15.812 20.875 1 96.94 98 ARG B CA 1
ATOM 2962 C C . ARG B 1 98 ? 11.117 14.781 19.766 1 96.94 98 ARG B C 1
ATOM 2964 O O . ARG B 1 98 ? 11.656 13.688 19.938 1 96.94 98 ARG B O 1
ATOM 2971 N N . TYR B 1 99 ? 10.562 15.125 18.656 1 97.06 99 TYR B N 1
ATOM 2972 C CA . TYR B 1 99 ? 10.273 14.07 17.688 1 97.06 99 TYR B CA 1
ATOM 2973 C C . TYR B 1 99 ? 11.172 14.18 16.469 1 97.06 99 TYR B C 1
ATOM 2975 O O . TYR B 1 99 ? 11.445 13.18 15.797 1 97.06 99 TYR B O 1
ATOM 2983 N N . TYR B 1 100 ? 11.695 15.344 16.141 1 97.44 100 TYR B N 1
ATOM 2984 C CA . TYR B 1 100 ? 12.32 15.5 14.836 1 97.44 100 TYR B CA 1
ATOM 2985 C C . TYR B 1 100 ? 13.805 15.82 14.977 1 97.44 100 TYR B C 1
ATOM 2987 O O . TYR B 1 100 ? 14.641 15.195 14.32 1 97.44 100 TYR B O 1
ATOM 2995 N N . LYS B 1 101 ? 14.188 16.656 15.898 1 96.69 101 LYS B N 1
ATOM 2996 C CA . LYS B 1 101 ? 15.578 17.062 16.047 1 96.69 101 LYS B CA 1
ATOM 2997 C C . LYS B 1 101 ? 16.469 15.867 16.391 1 96.69 101 LYS B C 1
ATOM 2999 O O . LYS B 1 101 ? 17.562 15.734 15.859 1 96.69 101 LYS B O 1
ATOM 3004 N N . PRO B 1 102 ? 16.016 14.953 17.281 1 95.06 102 PRO B N 1
ATOM 3005 C CA . PRO B 1 102 ? 16.844 13.789 17.578 1 95.06 102 PRO B CA 1
ATOM 3006 C C . PRO B 1 102 ? 17.141 12.938 16.344 1 95.06 102 PRO B C 1
ATOM 3008 O O . PRO B 1 102 ? 18.094 12.156 16.344 1 95.06 102 PRO B O 1
ATOM 3011 N N . ARG B 1 103 ? 16.375 13.125 15.328 1 95.06 103 ARG B N 1
ATOM 3012 C CA . ARG B 1 103 ? 16.531 12.336 14.109 1 95.06 103 ARG B CA 1
ATOM 3013 C C . ARG B 1 103 ? 17.188 13.156 13.008 1 95.06 103 ARG B C 1
ATOM 3015 O O . ARG B 1 103 ? 17.188 12.75 11.844 1 95.06 103 ARG B O 1
ATOM 3022 N N . GLY B 1 104 ? 17.641 14.266 13.367 1 95.56 104 GLY B N 1
ATOM 3023 C CA . GLY B 1 104 ? 18.297 15.148 12.414 1 95.56 104 GLY B CA 1
ATOM 3024 C C . GLY B 1 104 ? 17.344 15.82 11.453 1 95.56 104 GLY B C 1
ATOM 3025 O O . GLY B 1 104 ? 17.719 16.156 10.328 1 95.56 104 GLY B O 1
ATOM 3026 N N . GLN B 1 105 ? 16.125 15.898 11.805 1 97 105 GLN B N 1
ATOM 3027 C CA . GLN B 1 105 ? 15.086 16.484 10.953 1 97 105 GLN B CA 1
ATOM 3028 C C . GLN B 1 105 ? 14.555 17.781 11.547 1 97 105 GLN B C 1
ATOM 3030 O O . GLN B 1 105 ? 14.617 17.984 12.766 1 97 105 GLN B O 1
ATOM 3035 N N . ASN B 1 106 ? 14.102 18.672 10.68 1 97.5 106 ASN B N 1
ATOM 3036 C CA . ASN B 1 106 ? 13.352 19.875 11.062 1 97.5 106 ASN B CA 1
ATOM 3037 C C . ASN B 1 106 ? 11.914 19.812 10.547 1 97.5 106 ASN B C 1
ATOM 3039 O O . ASN B 1 106 ? 11.625 19.109 9.586 1 97.5 106 ASN B O 1
ATOM 3043 N N . VAL B 1 107 ? 11.102 20.531 11.242 1 98.5 107 VAL B N 1
ATOM 3044 C CA . VAL B 1 107 ? 9.758 20.719 10.719 1 98.5 107 VAL B CA 1
ATOM 3045 C C . VAL B 1 107 ? 9.797 21.672 9.531 1 98.5 107 VAL B C 1
ATOM 3047 O O . VAL B 1 107 ? 10.508 22.672 9.555 1 98.5 107 VAL B O 1
ATOM 3050 N N . ASN B 1 108 ? 9.109 21.297 8.406 1 98.81 108 ASN B N 1
ATOM 3051 C CA . ASN B 1 108 ? 8.969 22.203 7.273 1 98.81 108 ASN B CA 1
ATOM 3052 C C . ASN B 1 108 ? 7.918 23.281 7.539 1 98.81 108 ASN B C 1
ATOM 3054 O O . ASN B 1 108 ? 6.719 23 7.488 1 98.81 108 ASN B O 1
ATOM 3058 N N . VAL B 1 109 ? 8.383 24.5 7.777 1 98.69 109 VAL B N 1
ATOM 3059 C CA . VAL B 1 109 ? 7.473 25.594 8.094 1 98.69 109 VAL B CA 1
ATOM 3060 C C . VAL B 1 109 ? 7.281 26.484 6.867 1 98.69 109 VAL B C 1
ATOM 3062 O O . VAL B 1 109 ? 8.258 26.938 6.258 1 98.69 109 VAL B O 1
ATOM 3065 N N . TYR B 1 110 ? 6.082 26.688 6.469 1 98.56 110 TYR B N 1
ATOM 3066 C CA . TYR B 1 110 ? 5.738 27.578 5.371 1 98.56 110 TYR B CA 1
ATOM 3067 C C . TYR B 1 110 ? 4.867 28.734 5.855 1 98.56 110 TYR B C 1
ATOM 3069 O O . TYR B 1 110 ? 3.953 28.531 6.656 1 98.56 110 TYR B O 1
ATOM 3077 N N . GLN B 1 111 ? 5.094 29.938 5.453 1 98.25 111 GLN B N 1
ATOM 3078 C CA . GLN B 1 111 ? 4.418 31.172 5.816 1 98.25 111 GLN B CA 1
ATOM 3079 C C . GLN B 1 111 ? 3.852 31.875 4.586 1 98.25 111 GLN B C 1
ATOM 3081 O O . GLN B 1 111 ? 4.141 31.484 3.453 1 98.25 111 GLN B O 1
ATOM 3086 N N . PRO B 1 112 ? 2.959 32.844 4.816 1 97.69 112 PRO B N 1
ATOM 3087 C CA . PRO B 1 112 ? 2.545 33.625 3.652 1 97.69 112 PRO B CA 1
ATOM 3088 C C . PRO B 1 112 ? 3.729 34.188 2.859 1 97.69 112 PRO B C 1
ATOM 3090 O O . PRO B 1 112 ? 4.734 34.594 3.447 1 97.69 112 PRO B O 1
ATOM 3093 N N . LYS B 1 113 ? 3.551 34.156 1.531 1 95.69 113 LYS B N 1
ATOM 3094 C CA . LYS B 1 113 ? 4.652 34.562 0.656 1 95.69 113 LYS B CA 1
ATOM 3095 C C . LYS B 1 113 ? 5.152 35.969 0.992 1 95.69 113 LYS B C 1
ATOM 3097 O O . LYS B 1 113 ? 4.359 36.906 1.109 1 95.69 113 LYS B O 1
ATOM 3102 N N . ASP B 1 114 ? 6.395 36.156 1.23 1 95.12 114 ASP B N 1
ATOM 3103 C CA . ASP B 1 114 ? 7.102 37.406 1.433 1 95.12 114 ASP B CA 1
ATOM 3104 C C . ASP B 1 114 ? 6.652 38.094 2.723 1 95.12 114 ASP B C 1
ATOM 3106 O O . ASP B 1 114 ? 6.605 39.312 2.797 1 95.12 114 ASP B O 1
ATOM 3110 N N . CYS B 1 115 ? 6.109 37.406 3.652 1 96.12 115 CYS B N 1
ATOM 3111 C CA . CYS B 1 115 ? 5.766 37.906 4.98 1 96.12 115 CYS B CA 1
ATOM 3112 C C . CYS B 1 115 ? 6.414 37.031 6.066 1 96.12 115 CYS B C 1
ATOM 3114 O O . CYS B 1 115 ? 6.23 35.812 6.094 1 96.12 115 CYS B O 1
ATOM 3116 N N . GLY B 1 116 ? 7.164 37.688 6.965 1 95.75 116 GLY B N 1
ATOM 3117 C CA . GLY B 1 116 ? 7.801 36.938 8.039 1 95.75 116 GLY B CA 1
ATOM 3118 C C . GLY B 1 116 ? 7.195 37.219 9.398 1 95.75 116 GLY B C 1
ATOM 3119 O O . GLY B 1 116 ? 7.598 36.625 10.398 1 95.75 116 GLY B O 1
ATOM 3120 N N . SER B 1 117 ? 6.191 38.156 9.383 1 97.19 117 SER B N 1
ATOM 3121 C CA . SER B 1 117 ? 5.527 38.531 10.633 1 97.19 117 SER B CA 1
ATOM 3122 C C . SER B 1 117 ? 4.105 39 10.375 1 97.19 117 SER B C 1
ATOM 3124 O O . SER B 1 117 ? 3.748 39.344 9.242 1 97.19 117 SER B O 1
ATOM 3126 N N . GLU B 1 118 ? 3.352 39 11.461 1 96.81 118 GLU B N 1
ATOM 3127 C CA . GLU B 1 118 ? 1.995 39.531 11.383 1 96.81 118 GLU B CA 1
ATOM 3128 C C . GLU B 1 118 ? 2.002 40.969 10.922 1 96.81 118 GLU B C 1
ATOM 3130 O O . GLU B 1 118 ? 1.135 41.406 10.156 1 96.81 118 GLU B O 1
ATOM 3135 N N . GLN B 1 119 ? 2.951 41.75 11.391 1 96.88 119 GLN B N 1
ATOM 3136 C CA . GLN B 1 119 ? 3.074 43.156 11.039 1 96.88 119 GLN B CA 1
ATOM 3137 C C . GLN B 1 119 ? 3.348 43.344 9.547 1 96.88 119 GLN B C 1
ATOM 3139 O O . GLN B 1 119 ? 2.744 44.188 8.898 1 96.88 119 GLN B O 1
ATOM 3144 N N . GLU B 1 120 ? 4.23 42.5 9.055 1 97.5 120 GLU B N 1
ATOM 3145 C CA . GLU B 1 120 ? 4.539 42.562 7.633 1 97.5 120 GLU B CA 1
ATOM 3146 C C . GLU B 1 120 ? 3.322 42.219 6.789 1 97.5 120 GLU B C 1
ATOM 3148 O O . GLU B 1 120 ? 3.07 42.812 5.754 1 97.5 120 GLU B O 1
ATOM 3153 N N . PHE B 1 121 ? 2.602 41.25 7.238 1 97.75 121 PHE B N 1
ATOM 3154 C CA . PHE B 1 121 ? 1.396 40.812 6.535 1 97.75 121 PHE B CA 1
ATOM 3155 C C . PHE B 1 121 ? 0.368 41.938 6.5 1 97.75 121 PHE B C 1
ATOM 3157 O O . PHE B 1 121 ? -0.193 42.25 5.445 1 97.75 121 PHE B O 1
ATOM 3164 N N . ALA B 1 122 ? 0.193 42.562 7.668 1 96.56 122 ALA B N 1
ATOM 3165 C CA . ALA B 1 122 ? -0.775 43.656 7.77 1 96.56 122 ALA B CA 1
ATOM 3166 C C . ALA B 1 122 ? -0.354 44.844 6.91 1 96.56 122 ALA B C 1
ATOM 3168 O O . ALA B 1 122 ? -1.198 45.5 6.316 1 96.56 122 ALA B O 1
ATOM 3169 N N . ALA B 1 123 ? 0.902 45.094 6.836 1 96.88 123 ALA B N 1
ATOM 3170 C CA . ALA B 1 123 ? 1.422 46.188 6.031 1 96.88 123 ALA B CA 1
ATOM 3171 C C . ALA B 1 123 ? 1.149 45.938 4.547 1 96.88 123 ALA B C 1
ATOM 3173 O O . ALA B 1 123 ? 0.873 46.906 3.805 1 96.88 123 ALA B O 1
ATOM 3174 N N . LYS B 1 124 ? 1.202 44.719 4.195 1 96.12 124 LYS B N 1
ATOM 3175 C CA . LYS B 1 124 ? 1.076 44.375 2.785 1 96.12 124 LYS B CA 1
ATOM 3176 C C . LYS B 1 124 ? -0.389 44.25 2.375 1 96.12 124 LYS B C 1
ATOM 3178 O O . LYS B 1 124 ? -0.761 44.625 1.263 1 96.12 124 LYS B O 1
ATOM 3183 N N . TYR B 1 125 ? -1.221 43.75 3.27 1 95.94 125 TYR B N 1
ATOM 3184 C CA . TYR B 1 125 ? -2.551 43.375 2.816 1 95.94 125 TYR B CA 1
ATOM 3185 C C . TYR B 1 125 ? -3.631 44.062 3.617 1 95.94 125 TYR B C 1
ATOM 3187 O O . TYR B 1 125 ? -4.82 43.938 3.322 1 95.94 125 TYR B O 1
ATOM 3195 N N . GLY B 1 126 ? -3.234 44.844 4.633 1 94.56 126 GLY B N 1
ATOM 3196 C CA . GLY B 1 126 ? -4.176 45.562 5.465 1 94.56 126 GLY B CA 1
ATOM 3197 C C . GLY B 1 126 ? -4.441 44.906 6.797 1 94.56 126 GLY B C 1
ATOM 3198 O O . GLY B 1 126 ? -4.195 43.688 6.957 1 94.56 126 GLY B O 1
ATOM 3199 N N . ASP B 1 127 ? -4.898 45.688 7.738 1 93.19 127 ASP B N 1
ATOM 3200 C CA . ASP B 1 127 ? -5.219 45.156 9.062 1 93.19 127 ASP B CA 1
ATOM 3201 C C . ASP B 1 127 ? -6.48 44.312 9.031 1 93.19 127 ASP B C 1
ATOM 3203 O O . ASP B 1 127 ? -7.43 44.625 8.312 1 93.19 127 ASP B O 1
ATOM 3207 N N . PHE B 1 128 ? -6.488 43.25 9.781 1 93.62 128 PHE B N 1
ATOM 3208 C CA . PHE B 1 128 ? -7.645 42.375 10.039 1 93.62 128 PHE B CA 1
ATOM 3209 C C . PHE B 1 128 ? -8.273 41.906 8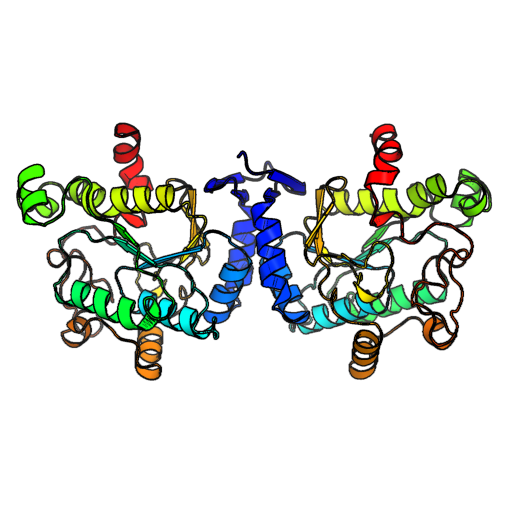.742 1 93.62 128 PHE B C 1
ATOM 3211 O O . PHE B 1 128 ? -9.484 42.062 8.547 1 93.62 128 PHE B O 1
ATOM 3218 N N . LEU B 1 129 ? -7.383 41.469 7.844 1 93.81 129 LEU B N 1
ATOM 3219 C CA . LEU B 1 129 ? -7.863 41 6.555 1 93.81 129 LEU B CA 1
ATOM 3220 C C . LEU B 1 129 ? -8.883 39.875 6.738 1 93.81 129 LEU B C 1
ATOM 3222 O O . LEU B 1 129 ? -9.797 39.719 5.926 1 93.81 129 LEU B O 1
ATOM 3226 N N . TRP B 1 130 ? -8.82 39.125 7.848 1 92.44 130 TRP B N 1
ATOM 3227 C CA . TRP B 1 130 ? -9.742 38.031 8.117 1 92.44 130 TRP B CA 1
ATOM 3228 C C . TRP B 1 130 ? -11.164 38.531 8.328 1 92.44 130 TRP B C 1
ATOM 3230 O O . TRP B 1 130 ? -12.125 37.781 8.242 1 92.44 130 TRP B O 1
ATOM 3240 N N . ASP B 1 131 ? -11.266 39.781 8.641 1 90.69 131 ASP B N 1
ATOM 3241 C CA . ASP B 1 131 ? -12.578 40.406 8.812 1 90.69 131 ASP B CA 1
ATOM 3242 C C . ASP B 1 131 ? -13.055 41.031 7.52 1 90.69 131 ASP B C 1
ATOM 3244 O O . ASP B 1 131 ? -14.242 40.969 7.184 1 90.69 131 ASP B O 1
ATOM 3248 N N . THR B 1 132 ? -12.18 41.625 6.738 1 92.56 132 THR B N 1
ATOM 3249 C CA . THR B 1 132 ? -12.555 42.438 5.586 1 92.56 132 THR B CA 1
ATOM 3250 C C . THR B 1 132 ? -12.664 41.594 4.332 1 92.56 132 THR B C 1
ATOM 3252 O O . THR B 1 132 ? -13.43 41.906 3.42 1 92.56 132 THR B O 1
ATOM 3255 N N . ASP B 1 133 ? -11.867 40.562 4.23 1 91.81 133 ASP B N 1
ATOM 3256 C CA . ASP B 1 133 ? -11.852 39.625 3.104 1 91.81 133 ASP B CA 1
ATOM 3257 C C . ASP B 1 133 ? -11.383 38.25 3.535 1 91.81 133 ASP B C 1
ATOM 3259 O O . ASP B 1 133 ? -10.219 37.875 3.324 1 91.81 133 ASP B O 1
ATOM 3263 N N . ASP B 1 134 ? -12.227 37.5 4.031 1 90.25 134 ASP B N 1
ATOM 3264 C CA . ASP B 1 134 ? -11.953 36.219 4.656 1 90.25 134 ASP B CA 1
ATOM 3265 C C . ASP B 1 134 ? -11.391 35.219 3.639 1 90.25 134 ASP B C 1
ATOM 3267 O O . ASP B 1 134 ? -10.469 34.469 3.945 1 90.25 134 ASP B O 1
ATOM 3271 N N . ASP B 1 135 ? -11.914 35.188 2.436 1 89.62 135 ASP B N 1
ATOM 3272 C CA . ASP B 1 135 ? -11.453 34.281 1.396 1 89.62 135 ASP B CA 1
ATOM 3273 C C . ASP B 1 135 ? -10.008 34.594 0.995 1 89.62 135 ASP B C 1
ATOM 3275 O O . ASP B 1 135 ? -9.195 33.688 0.849 1 89.62 135 ASP B O 1
ATOM 3279 N N . LYS B 1 136 ? -9.773 35.875 0.818 1 92.19 136 LYS B N 1
ATOM 3280 C CA . LYS B 1 136 ? -8.414 36.281 0.481 1 92.19 136 LYS B CA 1
ATOM 3281 C C . LYS B 1 136 ? -7.445 35.938 1.614 1 92.19 136 LYS B C 1
ATOM 3283 O O . LYS B 1 136 ? -6.32 35.5 1.369 1 92.19 136 LYS B O 1
ATOM 3288 N N . TYR B 1 137 ? -7.891 36.188 2.832 1 94.12 137 TYR B N 1
ATOM 3289 C CA . TYR B 1 137 ? -7.074 35.875 3.992 1 94.12 137 TYR B CA 1
ATOM 3290 C C . TYR B 1 137 ? -6.723 34.375 4 1 94.12 137 TYR B C 1
ATOM 3292 O O . TYR B 1 137 ? -5.543 34 4.047 1 94.12 137 TYR B O 1
ATOM 3300 N N . ASP B 1 138 ? -7.695 33.531 3.863 1 93.75 138 ASP B N 1
ATOM 3301 C CA . ASP B 1 138 ? -7.48 32.094 3.896 1 93.75 138 ASP B CA 1
ATOM 3302 C C . ASP B 1 138 ? -6.551 31.641 2.766 1 93.75 138 ASP B C 1
ATOM 3304 O O . ASP B 1 138 ? -5.699 30.781 2.959 1 93.75 138 ASP B O 1
ATOM 3308 N N . PHE B 1 139 ? -6.773 32.219 1.674 1 94.06 139 PHE B N 1
ATOM 3309 C CA . PHE B 1 139 ? -5.941 31.891 0.525 1 94.06 139 PHE B CA 1
ATOM 3310 C C . PHE B 1 139 ? -4.477 32.219 0.801 1 94.06 139 PHE B C 1
ATOM 3312 O O . PHE B 1 139 ? -3.602 31.359 0.6 1 94.06 139 PHE B O 1
ATOM 3319 N N . LEU B 1 140 ? -4.211 33.344 1.313 1 95.44 140 LEU B N 1
ATOM 3320 C CA . LEU B 1 140 ? -2.85 33.875 1.453 1 95.44 140 LEU B CA 1
ATOM 3321 C C . LEU B 1 140 ? -2.123 33.156 2.596 1 95.44 140 LEU B C 1
ATOM 3323 O O . LEU B 1 140 ? -0.916 32.906 2.518 1 95.44 140 LEU B O 1
ATOM 3327 N N . VAL B 1 141 ? -2.875 32.812 3.619 1 96 141 VAL B N 1
ATOM 3328 C CA . VAL B 1 141 ? -2.18 32.406 4.828 1 96 141 VAL B CA 1
ATOM 3329 C C . VAL B 1 141 ? -2.215 30.875 4.938 1 96 141 VAL B C 1
ATOM 3331 O O . VAL B 1 141 ? -1.404 30.266 5.648 1 96 141 VAL B O 1
ATOM 3334 N N . LYS B 1 142 ? -3.094 30.203 4.23 1 95.62 142 LYS B N 1
ATOM 3335 C CA . LYS B 1 142 ? -3.24 28.766 4.402 1 95.62 142 LYS B CA 1
ATOM 3336 C C . LYS B 1 142 ? -3.109 28.031 3.07 1 95.62 142 LYS B C 1
ATOM 3338 O O . LYS B 1 142 ? -2.252 27.156 2.914 1 95.62 142 LYS B O 1
ATOM 3343 N N . VAL B 1 143 ? -3.908 28.406 2.115 1 95.69 143 VAL B N 1
ATOM 3344 C CA . VAL B 1 143 ? -4.055 27.641 0.887 1 95.69 143 VAL B CA 1
ATOM 3345 C C . VAL B 1 143 ? -2.783 27.75 0.051 1 95.69 143 VAL B C 1
ATOM 3347 O O . VAL B 1 143 ? -2.186 26.734 -0.32 1 95.69 143 VAL B O 1
ATOM 3350 N N . GLU B 1 144 ? -2.375 29 -0.205 1 96.19 144 GLU B N 1
ATOM 3351 C CA . GLU B 1 144 ? -1.19 29.203 -1.035 1 96.19 144 GLU B CA 1
ATOM 3352 C C . GLU B 1 144 ? 0.046 28.578 -0.392 1 96.19 144 GLU B C 1
ATOM 3354 O O . GLU B 1 144 ? 0.816 27.875 -1.058 1 96.19 144 GLU B O 1
ATOM 3359 N N . PRO B 1 145 ? 0.286 28.828 0.906 1 97.5 145 PRO B N 1
ATOM 3360 C CA . PRO B 1 145 ? 1.472 28.219 1.506 1 97.5 145 PRO B CA 1
ATOM 3361 C C . PRO B 1 145 ? 1.422 26.688 1.473 1 97.5 145 PRO B C 1
ATOM 3363 O O . PRO B 1 145 ? 2.451 26.031 1.275 1 97.5 145 PRO B O 1
ATOM 3366 N N . ALA B 1 146 ? 0.309 26.109 1.674 1 97.25 146 ALA B N 1
ATOM 3367 C CA . ALA B 1 146 ? 0.177 24.656 1.599 1 97.25 146 ALA B CA 1
ATOM 3368 C C . ALA B 1 146 ? 0.484 24.156 0.192 1 97.25 146 ALA B C 1
ATOM 3370 O O . ALA B 1 146 ? 1.212 23.172 0.024 1 97.25 146 ALA B O 1
ATOM 3371 N N . HIS B 1 147 ? -0.134 24.844 -0.75 1 96.38 147 HIS B N 1
ATOM 3372 C CA . HIS B 1 147 ? 0.111 24.484 -2.145 1 96.38 147 HIS B CA 1
ATOM 3373 C C . HIS B 1 147 ? 1.6 24.547 -2.475 1 96.38 147 HIS B C 1
ATOM 3375 O O . HIS B 1 147 ? 2.139 23.609 -3.084 1 96.38 147 HIS B O 1
ATOM 3381 N N . ARG B 1 148 ? 2.217 25.609 -2.049 1 97 148 ARG B N 1
ATOM 3382 C CA . ARG B 1 148 ? 3.648 25.797 -2.271 1 97 148 ARG B CA 1
ATOM 3383 C C . ARG B 1 148 ? 4.449 24.688 -1.575 1 97 148 ARG B C 1
ATOM 3385 O O . ARG B 1 148 ? 5.395 24.156 -2.148 1 97 148 ARG B O 1
ATOM 3392 N N . ALA B 1 149 ? 4.113 24.328 -0.384 1 98.19 149 ALA B N 1
ATOM 3393 C CA . ALA B 1 149 ? 4.773 23.25 0.354 1 98.19 149 ALA B CA 1
ATOM 3394 C C . ALA B 1 149 ? 4.68 21.922 -0.401 1 98.19 149 ALA B C 1
ATOM 3396 O O . ALA B 1 149 ? 5.688 21.234 -0.59 1 98.19 149 ALA B O 1
ATOM 3397 N N . TYR B 1 150 ? 3.467 21.609 -0.849 1 97.88 150 TYR B N 1
ATOM 3398 C CA . TYR B 1 150 ? 3.232 20.328 -1.521 1 97.88 150 TYR B CA 1
ATOM 3399 C C . TYR B 1 150 ? 4.043 20.234 -2.807 1 97.88 150 TYR B C 1
ATOM 3401 O O . TYR B 1 150 ? 4.578 19.172 -3.135 1 97.88 150 TYR B O 1
ATOM 3409 N N . LYS B 1 151 ? 4.148 21.312 -3.475 1 96.31 151 LYS B N 1
ATOM 3410 C CA . LYS B 1 151 ? 4.891 21.344 -4.73 1 96.31 151 LYS B CA 1
ATOM 3411 C C . LYS B 1 151 ? 6.395 21.266 -4.48 1 96.31 151 LYS B C 1
ATOM 3413 O O . LYS B 1 151 ? 7.086 20.406 -5.043 1 96.31 151 LYS B O 1
ATOM 3418 N N . GLU B 1 152 ? 6.879 22.141 -3.646 1 97.69 152 GLU B N 1
ATOM 3419 C CA . GLU B 1 152 ? 8.312 22.234 -3.406 1 97.69 152 GLU B CA 1
ATOM 3420 C C . GLU B 1 152 ? 8.867 20.953 -2.789 1 97.69 152 GLU B C 1
ATOM 3422 O O . GLU B 1 152 ? 9.984 20.547 -3.1 1 97.69 152 GLU B O 1
ATOM 3427 N N . LEU B 1 153 ? 8.094 20.375 -1.95 1 98.19 153 LEU B N 1
ATOM 3428 C CA . LEU B 1 153 ? 8.555 19.172 -1.258 1 98.19 153 LEU B CA 1
ATOM 3429 C C . LEU B 1 153 ? 8.18 17.922 -2.039 1 98.19 153 LEU B C 1
ATOM 3431 O O . LEU B 1 153 ? 8.477 16.797 -1.609 1 98.19 153 LEU B O 1
ATOM 3435 N N . GLN B 1 154 ? 7.441 18.078 -3.123 1 97.06 154 GLN B N 1
ATOM 3436 C CA . GLN B 1 154 ? 7.039 16.984 -3.992 1 97.06 154 GLN B CA 1
ATOM 3437 C C . GLN B 1 154 ? 6.227 15.945 -3.223 1 97.06 154 GLN B C 1
ATOM 3439 O O . GLN B 1 154 ? 6.512 14.75 -3.293 1 97.06 154 GLN B O 1
ATOM 3444 N N . VAL B 1 155 ? 5.254 16.438 -2.555 1 98.38 155 VAL B N 1
ATOM 3445 C CA . VAL B 1 155 ? 4.414 15.594 -1.717 1 98.38 155 VAL B CA 1
ATOM 3446 C C . VAL B 1 155 ? 3.502 14.734 -2.594 1 98.38 155 VAL B C 1
ATOM 3448 O O . VAL B 1 155 ? 2.857 15.242 -3.514 1 98.38 155 VAL B O 1
ATOM 3451 N N . THR B 1 156 ? 3.449 13.406 -2.316 1 98.06 156 THR B N 1
ATOM 3452 C CA . THR B 1 156 ? 2.516 12.508 -2.98 1 98.06 156 THR B CA 1
ATOM 3453 C C . THR B 1 156 ? 1.292 12.25 -2.105 1 98.06 156 THR B C 1
ATOM 3455 O O . THR B 1 156 ? 0.163 12.227 -2.6 1 98.06 156 THR B O 1
ATOM 3458 N N . ALA B 1 157 ? 1.531 12.047 -0.824 1 98.62 157 ALA B N 1
ATOM 3459 C CA . ALA B 1 157 ? 0.477 11.758 0.144 1 98.62 157 ALA B CA 1
ATOM 3460 C C . ALA B 1 157 ? 0.747 12.453 1.476 1 98.62 157 ALA B C 1
ATOM 3462 O O . ALA B 1 157 ? 1.903 12.656 1.852 1 98.62 157 ALA B O 1
ATOM 3463 N N . VAL B 1 158 ? -0.341 12.812 2.182 1 98.69 158 VAL B N 1
ATOM 3464 C CA . VAL B 1 158 ? -0.17 13.516 3.449 1 98.69 158 VAL B CA 1
ATOM 3465 C C . VAL B 1 158 ? -1.171 12.984 4.473 1 98.69 158 VAL B C 1
ATOM 3467 O O . VAL B 1 158 ? -2.332 12.734 4.141 1 98.69 158 VAL B O 1
ATOM 3470 N N . PHE B 1 159 ? -0.638 12.719 5.688 1 98.81 159 PHE B N 1
ATOM 3471 C CA . PHE B 1 159 ? -1.53 12.461 6.812 1 98.81 159 PHE B CA 1
ATOM 3472 C C . PHE B 1 159 ? -2.189 13.75 7.285 1 98.81 159 PHE B C 1
ATOM 3474 O O . PHE B 1 159 ? -1.539 14.797 7.363 1 98.81 159 PHE B O 1
ATOM 3481 N N . THR B 1 160 ? -3.471 13.664 7.539 1 97.94 160 THR B N 1
ATOM 3482 C CA . THR B 1 160 ? -4.184 14.766 8.172 1 97.94 160 THR B CA 1
ATOM 3483 C C . THR B 1 160 ? -4.707 14.359 9.547 1 97.94 160 THR B C 1
ATOM 3485 O O . THR B 1 160 ? -4.672 13.18 9.906 1 97.94 160 THR B O 1
ATOM 3488 N N . GLY B 1 161 ? -5.172 15.367 10.305 1 97.06 161 GLY B N 1
ATOM 3489 C CA . GLY B 1 161 ? -5.719 15.094 11.633 1 97.06 161 GLY B CA 1
ATOM 3490 C C . GLY B 1 161 ? -7.234 15.133 11.672 1 97.06 161 GLY B C 1
ATOM 3491 O O . GLY B 1 161 ? -7.828 15.367 12.727 1 97.06 161 GLY B O 1
ATOM 3492 N N . ARG B 1 162 ? -7.855 14.867 10.516 1 96.31 162 ARG B N 1
ATOM 3493 C CA . ARG B 1 162 ? -9.305 15.008 10.445 1 96.31 162 ARG B CA 1
ATOM 3494 C C . ARG B 1 162 ? -10.008 13.734 10.922 1 96.31 162 ARG B C 1
ATOM 3496 O O . ARG B 1 162 ? -9.5 12.633 10.711 1 96.31 162 ARG B O 1
ATOM 3503 N N . ARG B 1 163 ? -11.141 13.945 11.602 1 97.06 163 ARG B N 1
ATOM 3504 C CA . ARG B 1 163 ? -11.977 12.852 12.086 1 97.06 163 ARG B CA 1
ATOM 3505 C C . ARG B 1 163 ? -13.438 13.078 11.703 1 97.06 163 ARG B C 1
ATOM 3507 O O . ARG B 1 163 ? -13.906 14.219 11.641 1 97.06 163 ARG B O 1
ATOM 3514 N N . LYS B 1 164 ? -14.148 12.016 11.539 1 95.69 164 LYS B N 1
ATOM 3515 C CA . LYS B 1 164 ? -15.578 12.078 11.258 1 95.69 164 LYS B CA 1
ATOM 3516 C C . LYS B 1 164 ? -16.328 12.742 12.406 1 95.69 164 LYS B C 1
ATOM 3518 O O . LYS B 1 164 ? -17.281 13.5 12.188 1 95.69 164 LYS B O 1
ATOM 3523 N N . SER B 1 165 ? -15.914 12.531 13.625 1 94.12 165 SER B N 1
ATOM 3524 C CA . SER B 1 165 ? -16.594 12.984 14.828 1 94.12 165 SER B CA 1
ATOM 3525 C C . SER B 1 165 ? -16.547 14.508 14.961 1 94.12 165 SER B C 1
ATOM 3527 O O . SER B 1 165 ? -17.25 15.094 15.773 1 94.12 165 SER B O 1
ATOM 3529 N N . GLN B 1 166 ? -15.742 15.203 14.133 1 89.75 166 GLN B N 1
ATOM 3530 C CA . GLN B 1 166 ? -15.594 16.656 14.203 1 89.75 166 GLN B CA 1
ATOM 3531 C C . GLN B 1 166 ? -16.75 17.359 13.5 1 89.75 166 GLN B C 1
ATOM 3533 O O . GLN B 1 166 ? -16.891 18.578 13.57 1 89.75 166 GLN B O 1
ATOM 3538 N N . GLY B 1 167 ? -17.609 16.609 12.766 1 85.12 167 GLY B N 1
ATOM 3539 C CA . GLY B 1 167 ? -18.891 17.109 12.258 1 85.12 167 GLY B CA 1
ATOM 3540 C C . GLY B 1 167 ? -18.734 17.938 10.992 1 85.12 167 GLY B C 1
ATOM 3541 O O . GLY B 1 167 ? -17.703 17.875 10.32 1 85.12 167 GLY B O 1
ATOM 3542 N N . GLY B 1 168 ? -19.875 18.531 10.609 1 82.19 168 GLY B N 1
ATOM 3543 C CA . GLY B 1 168 ? -19.875 19.359 9.414 1 82.19 168 GLY B CA 1
ATOM 3544 C C . GLY B 1 168 ? -19.547 18.578 8.156 1 82.19 168 GLY B C 1
ATOM 3545 O O . GLY B 1 168 ? -20.125 17.516 7.895 1 82.19 168 GLY B O 1
ATOM 3546 N N . ALA B 1 169 ? -18.594 19.219 7.387 1 80 169 ALA B N 1
ATOM 3547 C CA . ALA B 1 169 ? -18.188 18.625 6.117 1 80 169 ALA B CA 1
ATOM 3548 C C . ALA B 1 169 ? -17.359 17.359 6.348 1 80 169 ALA B C 1
ATOM 3550 O O . ALA B 1 169 ? -17.172 16.562 5.422 1 80 169 ALA B O 1
ATOM 3551 N N . ARG B 1 170 ? -16.953 17.094 7.605 1 86.5 170 ARG B N 1
ATOM 3552 C CA . ARG B 1 170 ? -16.062 15.969 7.895 1 86.5 170 ARG B CA 1
ATOM 3553 C C . ARG B 1 170 ? -16.875 14.719 8.234 1 86.5 170 ARG B C 1
ATOM 3555 O O . ARG B 1 170 ? -16.312 13.625 8.352 1 86.5 170 ARG B O 1
ATOM 3562 N N . SER B 1 171 ? -18.156 14.773 8.352 1 88.75 171 SER B N 1
ATOM 3563 C CA . SER B 1 171 ? -19 13.641 8.75 1 88.75 171 SER B CA 1
ATOM 3564 C C . SER B 1 171 ? -18.875 12.492 7.762 1 88.75 171 SER B C 1
ATOM 3566 O O . SER B 1 171 ? -19.047 11.328 8.133 1 88.75 171 SER B O 1
ATOM 3568 N N . ASN B 1 172 ? -18.5 12.805 6.539 1 91.62 172 ASN B N 1
ATOM 3569 C CA . ASN B 1 172 ? -18.406 11.781 5.508 1 91.62 172 ASN B CA 1
ATOM 3570 C C . ASN B 1 172 ? -16.953 11.578 5.066 1 91.62 172 ASN B C 1
ATOM 3572 O O . ASN B 1 172 ? -16.703 11.117 3.953 1 91.62 172 ASN B O 1
ATOM 3576 N N . LEU B 1 173 ? -16.188 11.93 5.965 1 94.31 173 LEU B N 1
ATOM 3577 C CA . LEU B 1 173 ? -14.75 11.812 5.723 1 94.31 173 LEU B CA 1
ATOM 3578 C C . LEU B 1 173 ? -14.359 10.375 5.387 1 94.31 173 LEU B C 1
ATOM 3580 O O . LEU B 1 173 ? -14.852 9.438 6.016 1 94.31 173 LEU B O 1
ATOM 3584 N N . LYS B 1 174 ? -13.547 10.203 4.348 1 97.62 174 LYS B N 1
ATOM 3585 C CA . LYS B 1 174 ? -12.992 8.898 4.012 1 97.62 174 LYS B CA 1
ATOM 3586 C C . LYS B 1 174 ? -11.555 8.766 4.496 1 97.62 174 LYS B C 1
ATOM 3588 O O . LYS B 1 174 ? -10.922 9.766 4.852 1 97.62 174 LYS B O 1
ATOM 3593 N N . PHE B 1 175 ? -11.086 7.57 4.543 1 98.69 175 PHE B N 1
ATOM 3594 C CA . PHE B 1 175 ? -9.703 7.348 4.945 1 98.69 175 PHE B CA 1
ATOM 3595 C C . PHE B 1 175 ? -8.734 7.898 3.9 1 98.69 175 PHE B C 1
ATOM 3597 O O . PHE B 1 175 ? -7.66 8.391 4.242 1 98.69 175 PHE B O 1
ATOM 3604 N N . ILE B 1 176 ? -9.125 7.754 2.654 1 98.69 176 ILE B N 1
ATOM 3605 C CA . ILE B 1 176 ? -8.352 8.242 1.519 1 98.69 176 ILE B CA 1
ATOM 3606 C C . ILE B 1 176 ? -9.18 9.25 0.727 1 98.69 176 ILE B C 1
ATOM 3608 O O . ILE B 1 176 ? -10.281 8.93 0.26 1 98.69 176 ILE B O 1
ATOM 3612 N N . GLU B 1 177 ? -8.625 10.469 0.611 1 97.44 177 GLU B N 1
ATOM 3613 C CA . GLU B 1 177 ? -9.25 11.516 -0.199 1 97.44 177 GLU B CA 1
ATOM 3614 C C . GLU B 1 177 ? -8.289 12.039 -1.258 1 97.44 177 GLU B C 1
ATOM 3616 O O . GLU B 1 177 ? -7.082 12.125 -1.021 1 97.44 177 GLU B O 1
ATOM 3621 N N . LEU B 1 178 ? -8.906 12.406 -2.389 1 96.06 178 LEU B N 1
ATOM 3622 C CA . LEU B 1 178 ? -8.125 12.992 -3.473 1 96.06 178 LEU B CA 1
ATOM 3623 C C . LEU B 1 178 ? -8.203 14.516 -3.434 1 96.06 178 LEU B C 1
ATOM 3625 O O . LEU B 1 178 ? -9.289 15.086 -3.318 1 96.06 178 LEU B O 1
ATOM 3629 N N . ASP B 1 179 ? -7.094 15.125 -3.359 1 95.56 179 ASP B N 1
ATOM 3630 C CA . ASP B 1 179 ? -6.965 16.562 -3.584 1 95.56 179 ASP B CA 1
ATOM 3631 C C . ASP B 1 179 ? -6.445 16.844 -4.988 1 95.56 179 ASP B C 1
ATOM 3633 O O . ASP B 1 179 ? -5.234 16.953 -5.199 1 95.56 179 ASP B O 1
ATOM 3637 N N . GLU B 1 180 ? -7.316 16.969 -5.91 1 92.19 180 GLU B N 1
ATOM 3638 C CA . GLU B 1 180 ? -6.973 17.109 -7.32 1 92.19 180 GLU B CA 1
ATOM 3639 C C . GLU B 1 180 ? -6.246 18.422 -7.586 1 92.19 180 GLU B C 1
ATOM 3641 O O . GLU B 1 180 ? -5.434 18.516 -8.508 1 92.19 180 GLU B O 1
ATOM 3646 N N . PHE B 1 181 ? -6.566 19.344 -6.785 1 91.5 181 PHE B N 1
ATOM 3647 C CA . PHE B 1 181 ? -5.961 20.656 -6.965 1 91.5 181 PHE B CA 1
ATOM 3648 C C . PHE B 1 181 ? -4.465 20.609 -6.676 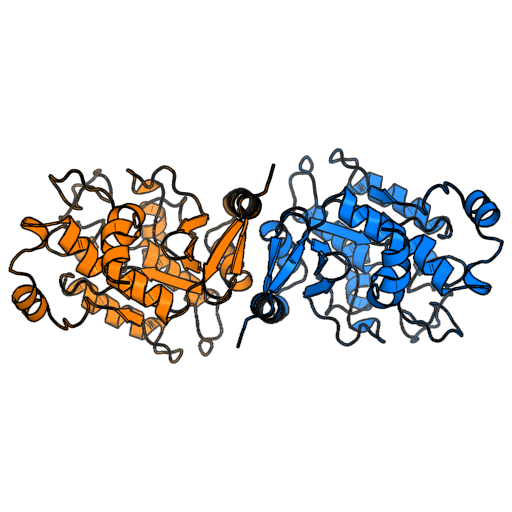1 91.5 181 PHE B C 1
ATOM 3650 O O . PHE B 1 181 ? -3.664 21.172 -7.426 1 91.5 181 PHE B O 1
ATOM 3657 N N . ASN B 1 182 ? -4.148 19.969 -5.605 1 95.62 182 ASN B N 1
ATOM 3658 C CA . ASN B 1 182 ? -2.754 19.891 -5.188 1 95.62 182 ASN B CA 1
ATOM 3659 C C . ASN B 1 182 ? -2.068 18.641 -5.715 1 95.62 182 ASN B C 1
ATOM 3661 O O . ASN B 1 182 ? -0.863 18.469 -5.535 1 95.62 182 ASN B O 1
ATOM 3665 N N . HIS B 1 183 ? -2.822 17.75 -6.352 1 96.31 183 HIS B N 1
ATOM 3666 C CA . HIS B 1 183 ? -2.303 16.5 -6.91 1 96.31 183 HIS B CA 1
ATOM 3667 C C . HIS B 1 183 ? -1.69 15.625 -5.824 1 96.31 183 HIS B C 1
ATOM 3669 O O . HIS B 1 183 ? -0.583 15.109 -5.984 1 96.31 183 HIS B O 1
ATOM 3675 N N . ILE B 1 184 ? -2.439 15.523 -4.719 1 97.62 184 ILE B N 1
ATOM 3676 C CA . ILE B 1 184 ? -1.979 14.68 -3.619 1 97.62 184 ILE B CA 1
ATOM 3677 C C . ILE B 1 184 ? -3.131 13.812 -3.117 1 97.62 184 ILE B C 1
ATOM 3679 O O . ILE B 1 184 ? -4.297 14.086 -3.404 1 97.62 184 ILE B O 1
ATOM 3683 N N . ILE B 1 185 ? -2.721 12.789 -2.32 1 97.62 185 ILE B N 1
ATOM 3684 C CA . ILE B 1 185 ? -3.645 11.984 -1.526 1 97.62 185 ILE B CA 1
ATOM 3685 C C . ILE B 1 185 ? -3.615 12.453 -0.072 1 97.62 185 ILE B C 1
ATOM 3687 O O . ILE B 1 185 ? -2.543 12.672 0.494 1 97.62 185 ILE B O 1
ATOM 3691 N N . LYS B 1 186 ? -4.777 12.68 0.468 1 98.19 186 LYS B N 1
ATOM 3692 C CA . LYS B 1 186 ? -4.898 12.914 1.904 1 98.19 186 LYS B CA 1
ATOM 3693 C C . LYS B 1 186 ? -5.316 11.641 2.635 1 98.19 186 LYS B C 1
ATOM 3695 O O . LYS B 1 186 ? -6.246 10.953 2.207 1 98.19 186 LYS B O 1
ATOM 3700 N N . ILE B 1 187 ? -4.621 11.32 3.666 1 98.88 187 ILE B N 1
ATOM 3701 C CA . ILE B 1 187 ? -4.875 10.125 4.465 1 98.88 187 ILE B CA 1
ATOM 3702 C C . ILE B 1 187 ? -5.324 10.531 5.867 1 98.88 187 ILE B C 1
ATOM 3704 O O . ILE B 1 187 ? -4.652 11.312 6.539 1 98.88 187 ILE B O 1
ATOM 3708 N N . ASN B 1 188 ? -6.453 9.992 6.277 1 98.75 188 ASN B N 1
ATOM 3709 C CA . ASN B 1 188 ? -7.012 10.266 7.598 1 98.75 188 ASN B CA 1
ATOM 3710 C C . ASN B 1 188 ? -7.008 9.016 8.477 1 98.75 188 ASN B C 1
ATOM 3712 O O . ASN B 1 188 ? -8.055 8.383 8.664 1 98.75 188 ASN B O 1
ATOM 3716 N N . PRO B 1 189 ? -5.887 8.742 9.109 1 98.75 189 PRO B N 1
ATOM 3717 C CA . PRO B 1 189 ? -5.746 7.457 9.797 1 98.75 189 PRO B CA 1
ATOM 3718 C C . PRO B 1 189 ? -6.668 7.324 11 1 98.75 189 PRO B C 1
ATOM 3720 O O . PRO B 1 189 ? -7.047 6.211 11.375 1 98.75 189 PRO B O 1
ATOM 3723 N N . LEU B 1 190 ? -7.074 8.422 11.609 1 98.62 190 LEU B N 1
ATOM 3724 C CA . LEU B 1 190 ? -7.891 8.383 12.82 1 98.62 190 LEU B CA 1
ATOM 3725 C C . LEU B 1 190 ? -9.32 8.828 12.523 1 98.62 190 LEU B C 1
ATOM 3727 O O . LEU B 1 190 ? -10.023 9.305 13.414 1 98.62 190 LEU B O 1
ATOM 3731 N N . ALA B 1 191 ? -9.742 8.672 11.266 1 98.19 191 ALA B N 1
ATOM 3732 C CA . ALA B 1 191 ? -11.047 9.148 10.812 1 98.19 191 ALA B CA 1
ATOM 3733 C C . ALA B 1 191 ? -12.164 8.633 11.719 1 98.19 191 ALA B C 1
ATOM 3735 O O . ALA B 1 191 ? -13.156 9.328 11.945 1 98.19 191 ALA B O 1
ATOM 3736 N N . ASN B 1 192 ? -12.016 7.469 12.312 1 97.69 192 ASN B N 1
ATOM 3737 C CA . ASN B 1 192 ? -13.117 6.84 13.031 1 97.69 192 ASN B CA 1
ATOM 3738 C C . ASN B 1 192 ? -13 7.062 14.539 1 97.69 192 ASN B C 1
ATOM 3740 O O . ASN B 1 192 ? -13.875 6.648 15.305 1 97.69 192 ASN B O 1
ATOM 3744 N N . TRP B 1 193 ? -11.938 7.652 15.023 1 98 193 TRP B N 1
ATOM 3745 C CA . TRP B 1 193 ? -11.805 7.941 16.453 1 98 193 TRP B CA 1
ATOM 3746 C C . TRP B 1 193 ? -12.664 9.141 16.844 1 98 193 TRP B C 1
ATOM 3748 O O . TRP B 1 193 ? -12.836 10.07 16.062 1 98 193 TRP B O 1
ATOM 3758 N N . ASP B 1 194 ? -13.141 9.086 17.953 1 96.44 194 ASP B N 1
ATOM 3759 C CA . ASP B 1 194 ? -13.797 10.281 18.484 1 96.44 194 ASP B CA 1
ATOM 3760 C C . ASP B 1 194 ? -12.852 11.07 19.391 1 96.44 194 ASP B C 1
ATOM 3762 O O . ASP B 1 194 ? -11.703 10.672 19.594 1 96.44 194 ASP B O 1
ATOM 3766 N N . PHE B 1 195 ? -13.352 12.18 19.844 1 94.88 195 PHE B N 1
ATOM 3767 C CA . PHE B 1 195 ? -12.523 13.109 20.609 1 94.88 195 PHE B CA 1
ATOM 3768 C C . PHE B 1 195 ? -11.977 12.445 21.859 1 94.88 195 PHE B C 1
ATOM 3770 O O . PHE B 1 195 ? -10.805 12.617 22.203 1 94.88 195 PHE B O 1
ATOM 3777 N N . ASN B 1 196 ? -12.742 11.68 22.562 1 95.81 196 ASN B N 1
ATOM 3778 C CA . ASN B 1 196 ? -12.328 11.031 23.797 1 95.81 196 ASN B CA 1
ATOM 3779 C C . ASN B 1 196 ? -11.227 10.008 23.562 1 95.81 196 ASN B C 1
ATOM 3781 O O . ASN B 1 196 ? -10.297 9.883 24.359 1 95.81 196 ASN B O 1
ATOM 3785 N N . GLN B 1 197 ? -11.359 9.305 22.484 1 97.94 197 GLN B N 1
ATOM 3786 C CA . GLN B 1 197 ? -10.336 8.328 22.141 1 97.94 197 GLN B CA 1
ATOM 3787 C C . GLN B 1 197 ? -8.984 9 21.891 1 97.94 197 GLN B C 1
ATOM 3789 O O . GLN B 1 197 ? -7.953 8.523 22.359 1 97.94 197 GLN B O 1
ATOM 3794 N N . VAL B 1 198 ? -9.023 10.102 21.219 1 98.19 198 VAL B N 1
ATOM 3795 C CA . VAL B 1 198 ? -7.789 10.82 20.922 1 98.19 198 VAL B CA 1
ATOM 3796 C C . VAL B 1 198 ? -7.203 11.391 22.219 1 98.19 198 VAL B C 1
ATOM 3798 O O . VAL B 1 198 ? -6 11.273 22.453 1 98.19 198 VAL B O 1
ATOM 3801 N N . GLN B 1 199 ? -8.047 11.938 23.031 1 96.88 199 GLN B N 1
ATOM 3802 C CA . GLN B 1 199 ? -7.594 12.5 24.297 1 96.88 199 GLN B CA 1
ATOM 3803 C C . GLN B 1 199 ? -6.957 11.422 25.172 1 96.88 199 GLN B C 1
ATOM 3805 O O . GLN B 1 199 ? -5.93 11.664 25.812 1 96.88 199 GLN B O 1
ATOM 3810 N N . SER B 1 200 ? -7.594 10.297 25.219 1 98.38 200 SER B N 1
ATOM 3811 C CA . SER B 1 200 ? -7.055 9.195 26.016 1 98.38 200 SER B CA 1
ATOM 3812 C C . SER B 1 200 ? -5.676 8.781 25.516 1 98.38 200 SER B C 1
ATOM 3814 O O . SER B 1 200 ? -4.77 8.539 26.312 1 98.38 200 SER B O 1
ATOM 3816 N N . TYR B 1 201 ? -5.551 8.711 24.234 1 98.69 201 TYR B N 1
ATOM 3817 C CA . TYR B 1 201 ? -4.246 8.367 23.688 1 98.69 201 TYR B CA 1
ATOM 3818 C C . TYR B 1 201 ? -3.189 9.383 24.109 1 98.69 201 TYR B C 1
ATOM 3820 O O . TYR B 1 201 ? -2.086 9.008 24.516 1 98.69 201 TYR B O 1
ATOM 3828 N N . ILE B 1 202 ? -3.498 10.633 23.969 1 98.62 202 ILE B N 1
ATOM 3829 C CA . ILE B 1 202 ? -2.58 11.711 24.297 1 98.62 202 ILE B CA 1
ATOM 3830 C C . ILE B 1 202 ? -2.143 11.594 25.75 1 98.62 202 ILE B C 1
ATOM 3832 O O . ILE B 1 202 ? -0.949 11.656 26.062 1 98.62 202 ILE B O 1
ATOM 3836 N N . ARG B 1 203 ? -3.109 11.398 26.594 1 97.94 203 ARG B N 1
ATOM 3837 C CA . ARG B 1 203 ? -2.842 11.281 28.016 1 97.94 203 ARG B CA 1
ATOM 3838 C C . ARG B 1 203 ? -2.012 10.039 28.328 1 97.94 203 ARG B C 1
ATOM 3840 O O . ARG B 1 203 ? -0.979 10.125 29 1 97.94 203 ARG B O 1
ATOM 3847 N N . ASP B 1 204 ? -2.391 8.93 27.766 1 98.5 204 ASP B N 1
ATOM 3848 C CA . ASP B 1 204 ? -1.782 7.641 28.078 1 98.5 204 ASP B CA 1
ATOM 3849 C C . ASP B 1 204 ? -0.348 7.574 27.562 1 98.5 204 ASP B C 1
ATOM 3851 O O . ASP B 1 204 ? 0.48 6.836 28.109 1 98.5 204 ASP B O 1
ATOM 3855 N N . ASN B 1 205 ? -0.075 8.375 26.594 1 98.38 205 ASN B N 1
ATOM 3856 C CA . ASN B 1 205 ? 1.251 8.312 25.984 1 98.38 205 ASN B CA 1
ATOM 3857 C C . ASN B 1 205 ? 2.064 9.57 26.297 1 98.38 205 ASN B C 1
ATOM 3859 O O . ASN B 1 205 ? 3.137 9.773 25.719 1 98.38 205 ASN B O 1
ATOM 3863 N N . ASN B 1 206 ? 1.577 10.414 27.109 1 98.38 206 ASN B N 1
ATOM 3864 C CA . ASN B 1 206 ? 2.242 11.648 27.531 1 98.38 206 ASN B CA 1
ATOM 3865 C C . ASN B 1 206 ? 2.676 12.492 26.328 1 98.38 206 ASN B C 1
ATOM 3867 O O . ASN B 1 206 ? 3.826 12.93 26.266 1 98.38 206 ASN B O 1
ATOM 3871 N N . VAL B 1 207 ? 1.822 12.594 25.391 1 98.81 207 VAL B N 1
ATOM 3872 C CA . VAL B 1 207 ? 2.09 13.398 24.203 1 98.81 207 VAL B CA 1
ATOM 3873 C C . VAL B 1 207 ? 1.934 14.875 24.547 1 98.81 207 VAL B C 1
ATOM 3875 O O . VAL B 1 207 ? 0.939 15.281 25.141 1 98.81 207 VAL B O 1
ATOM 3878 N N . PRO B 1 208 ? 2.914 15.719 24.172 1 98.62 208 PRO B N 1
ATOM 3879 C CA . PRO B 1 208 ? 2.723 17.156 24.391 1 98.62 208 PRO B CA 1
ATOM 3880 C C . PRO B 1 208 ? 1.512 17.703 23.641 1 98.62 208 PRO B C 1
ATOM 3882 O O . PRO B 1 208 ? 1.21 17.266 22.531 1 98.62 208 PRO B O 1
ATOM 3885 N N . TYR B 1 209 ? 0.838 18.609 24.219 1 98.44 209 TYR B N 1
ATOM 3886 C CA . TYR B 1 209 ? -0.313 19.234 23.562 1 98.44 209 TYR B CA 1
ATOM 3887 C C . TYR B 1 209 ? -0.415 20.703 23.922 1 98.44 209 TYR B C 1
ATOM 3889 O O . TYR B 1 209 ? 0.356 21.219 24.734 1 98.44 209 TYR B O 1
ATOM 3897 N N . ASN B 1 210 ? -1.273 21.438 23.203 1 98 210 ASN B N 1
ATOM 3898 C CA . ASN B 1 210 ? -1.486 22.875 23.406 1 98 210 ASN B CA 1
ATOM 3899 C C . ASN B 1 210 ? -2.203 23.156 24.719 1 98 210 ASN B C 1
ATOM 3901 O O . ASN B 1 210 ? -3.318 22.688 24.938 1 98 210 ASN B O 1
ATOM 3905 N N . GLU B 1 211 ? -1.657 23.953 25.562 1 96.81 211 GLU B N 1
ATOM 3906 C CA . GLU B 1 211 ? -2.184 24.203 26.906 1 96.81 211 GLU B CA 1
ATOM 3907 C C . GLU B 1 211 ? -3.547 24.875 26.844 1 96.81 211 GLU B C 1
ATOM 3909 O O . GLU B 1 211 ? -4.289 24.875 27.828 1 96.81 211 GLU B O 1
ATOM 3914 N N . LEU B 1 212 ? -3.9 25.469 25.656 1 96.94 212 LEU B N 1
ATOM 3915 C CA . LEU B 1 212 ? -5.207 26.094 25.5 1 96.94 212 LEU B CA 1
ATOM 3916 C C . LEU B 1 212 ? -6.328 25.078 25.688 1 96.94 212 LEU B C 1
ATOM 3918 O O . LEU B 1 212 ? -7.461 25.453 26 1 96.94 212 LEU B O 1
ATOM 3922 N N . LEU B 1 213 ? -5.992 23.812 25.469 1 95.19 213 LEU B N 1
ATOM 3923 C CA . LEU B 1 213 ? -6.984 22.766 25.688 1 95.19 213 LEU B CA 1
ATOM 3924 C C . LEU B 1 213 ? -7.426 22.719 27.141 1 95.19 213 LEU B C 1
ATOM 3926 O O . LEU B 1 213 ? -8.586 22.438 27.438 1 95.19 213 LEU B O 1
ATOM 3930 N N . ASP B 1 214 ? -6.516 23.016 28.016 1 94.81 214 ASP B N 1
ATOM 3931 C CA . ASP B 1 214 ? -6.812 23.031 29.438 1 94.81 214 ASP B CA 1
ATOM 3932 C C . ASP B 1 214 ? -7.672 24.234 29.812 1 94.81 214 ASP B C 1
ATOM 3934 O O . ASP B 1 214 ? -8.234 24.297 30.906 1 94.81 214 ASP B O 1
ATOM 3938 N N . LEU B 1 215 ? -7.762 25.188 28.906 1 94.25 215 LEU B N 1
ATOM 3939 C CA . LEU B 1 215 ? -8.516 26.422 29.156 1 94.25 215 LEU B CA 1
ATOM 3940 C C . LEU B 1 215 ? -9.852 26.391 28.422 1 94.25 215 LEU B C 1
ATOM 3942 O O . LEU B 1 215 ? -10.5 27.422 28.266 1 94.25 215 LEU B O 1
ATOM 3946 N N . GLY B 1 216 ? -10.195 25.219 27.891 1 92.88 216 GLY B N 1
ATOM 3947 C CA . GLY B 1 216 ? -11.531 25.047 27.344 1 92.88 216 GLY B CA 1
ATOM 3948 C C . GLY B 1 216 ? -11.562 25.062 25.828 1 92.88 216 GLY B C 1
ATOM 3949 O O . GLY B 1 216 ? -12.617 24.891 25.219 1 92.88 216 GLY B O 1
ATOM 3950 N N . TYR B 1 217 ? -10.398 25.234 25.203 1 93.94 217 TYR B N 1
ATOM 3951 C CA . TYR B 1 217 ? -10.344 25.125 23.75 1 93.94 217 TYR B CA 1
ATOM 3952 C C . TYR B 1 217 ? -10.352 23.672 23.312 1 93.94 217 TYR B C 1
ATOM 3954 O O . TYR B 1 217 ? -9.766 22.812 23.969 1 93.94 217 TYR B O 1
ATOM 3962 N N . ARG B 1 218 ? -11.047 23.375 22.234 1 90.62 218 ARG B N 1
ATOM 3963 C CA . ARG B 1 218 ? -11.094 21.984 21.766 1 90.62 218 ARG B CA 1
ATOM 3964 C C . ARG B 1 218 ? -10.516 21.859 20.359 1 90.62 218 ARG B C 1
ATOM 3966 O O . ARG B 1 218 ? -9.922 20.844 20.016 1 90.62 218 ARG B O 1
ATOM 3973 N N . SER B 1 219 ? -10.812 22.812 19.5 1 91.88 219 SER B N 1
ATOM 3974 C CA . SER B 1 219 ? -10.195 22.984 18.188 1 91.88 219 SER B CA 1
ATOM 3975 C C . SER B 1 219 ? -9.5 24.344 18.094 1 91.88 219 SER B C 1
ATOM 3977 O O . SER B 1 219 ? -10.125 25.391 18.297 1 91.88 219 SER B O 1
ATOM 3979 N N . ILE B 1 220 ? -8.219 24.25 17.812 1 94.44 220 ILE B N 1
ATOM 3980 C CA . ILE B 1 220 ? -7.43 25.484 17.891 1 94.44 220 ILE B CA 1
ATOM 3981 C C . ILE B 1 220 ? -6.883 25.828 16.516 1 94.44 220 ILE B C 1
ATOM 3983 O O . ILE B 1 220 ? -6.219 25.016 15.875 1 94.44 220 ILE B O 1
ATOM 3987 N N . GLY B 1 221 ? -7.219 26.969 15.961 1 94.19 221 GLY B N 1
ATOM 3988 C CA . GLY B 1 221 ? -6.66 27.609 14.773 1 94.19 221 GLY B CA 1
ATOM 3989 C C . GLY B 1 221 ? -6.027 28.953 15.07 1 94.19 221 GLY B C 1
ATOM 3990 O O . GLY B 1 221 ? -5.297 29.109 16.047 1 94.19 221 GLY B O 1
ATOM 3991 N N . ASP B 1 222 ? -6.246 29.922 14.258 1 96.12 222 ASP B N 1
ATOM 3992 C CA . ASP B 1 222 ? -5.758 31.266 14.492 1 96.12 222 ASP B CA 1
ATOM 3993 C C . ASP B 1 222 ? -6.496 31.922 15.656 1 96.12 222 ASP B C 1
ATOM 3995 O O . ASP B 1 222 ? -7.668 31.625 15.906 1 96.12 222 ASP B O 1
ATOM 3999 N N . TYR B 1 223 ? -5.777 32.812 16.359 1 95.62 223 TYR B N 1
ATOM 4000 C CA . TYR B 1 223 ? -6.309 33.344 17.609 1 95.62 223 TYR B CA 1
ATOM 4001 C C . TYR B 1 223 ? -7.594 34.125 17.375 1 95.62 223 TYR B C 1
ATOM 4003 O O . TYR B 1 223 ? -8.469 34.156 18.234 1 95.62 223 TYR B O 1
ATOM 4011 N N . HIS B 1 224 ? -7.797 34.719 16.156 1 94.25 224 HIS B N 1
ATOM 4012 C CA . HIS B 1 224 ? -8.945 35.562 15.906 1 94.25 224 HIS B CA 1
ATOM 4013 C C . HIS B 1 224 ? -10.18 34.75 15.562 1 94.25 224 HIS B C 1
ATOM 4015 O O . HIS B 1 224 ? -11.305 35.25 15.578 1 94.25 224 HIS B O 1
ATOM 4021 N N . SER B 1 225 ? -10.016 33.5 15.242 1 93.19 225 SER B N 1
ATOM 4022 C CA . SER B 1 225 ? -11.133 32.656 14.789 1 93.19 225 SER B CA 1
ATOM 4023 C C . SER B 1 225 ? -11.367 31.484 15.734 1 93.19 225 SER B C 1
ATOM 4025 O O . SER B 1 225 ? -12.039 30.516 15.367 1 93.19 225 SER B O 1
ATOM 4027 N N . THR B 1 226 ? -10.75 31.453 16.922 1 95.06 226 THR B N 1
ATOM 4028 C CA . THR B 1 226 ? -10.828 30.344 17.875 1 95.06 226 THR B CA 1
ATOM 4029 C C . THR B 1 226 ? -11.328 30.844 19.234 1 95.06 226 THR B C 1
ATOM 4031 O O . THR B 1 226 ? -10.852 31.859 19.75 1 95.06 226 THR B O 1
ATOM 4034 N N . GLN B 1 227 ? -12.336 30.156 19.75 1 93.75 227 GLN B N 1
ATOM 4035 C CA . GLN B 1 227 ? -12.883 30.438 21.078 1 93.75 227 GLN B CA 1
ATOM 4036 C C . GLN B 1 227 ? -13.078 29.156 21.875 1 93.75 227 GLN B C 1
ATOM 4038 O O . GLN B 1 227 ? -13.188 28.078 21.312 1 93.75 227 GLN B O 1
ATOM 4043 N N . PRO B 1 228 ? -13.008 29.297 23.203 1 93.19 228 PRO B N 1
ATOM 4044 C CA . PRO B 1 228 ? -13.328 28.109 24 1 93.19 228 PRO B CA 1
ATOM 4045 C C . PRO B 1 228 ? -14.75 27.609 23.781 1 93.19 228 PRO B C 1
ATOM 4047 O O . PRO B 1 228 ? -15.609 28.375 23.344 1 93.19 228 PRO B O 1
ATOM 4050 N N . VAL B 1 229 ? -14.945 26.344 24 1 90.38 229 VAL B N 1
ATOM 4051 C CA . VAL B 1 229 ? -16.266 25.75 23.828 1 90.38 229 VAL B CA 1
ATOM 4052 C C . VAL B 1 229 ? -16.812 25.297 25.172 1 90.38 229 VAL B C 1
ATOM 4054 O O . VAL B 1 229 ? -16.047 25.016 26.094 1 90.38 229 VAL B O 1
ATOM 4057 N N . GLN B 1 230 ? -18.109 25.312 25.281 1 86.5 230 GLN B N 1
ATOM 4058 C CA . GLN B 1 230 ? -18.75 24.812 26.5 1 86.5 230 GLN B CA 1
ATOM 4059 C C . GLN B 1 230 ? -18.781 23.281 26.516 1 86.5 230 GLN B C 1
ATOM 4061 O O . GLN B 1 230 ? -18.625 22.641 25.484 1 86.5 230 GLN B O 1
ATOM 4066 N N . GLU B 1 231 ? -18.922 22.812 27.75 1 83.5 231 GLU B N 1
ATOM 4067 C CA . GLU B 1 231 ? -19.047 21.359 27.875 1 83.5 231 GLU B CA 1
ATOM 4068 C C . GLU B 1 231 ? -20.219 20.828 27.062 1 83.5 231 GLU B C 1
ATOM 4070 O O . GLU B 1 231 ? -21.297 21.422 27.062 1 83.5 231 GLU B O 1
ATOM 4075 N N . GLY B 1 232 ? -19.969 19.797 26.297 1 81.12 232 GLY B N 1
ATOM 4076 C CA . GLY B 1 232 ? -21.047 19.172 25.531 1 81.12 232 GLY B CA 1
ATOM 4077 C C . GLY B 1 232 ? -21.156 19.719 24.125 1 81.12 232 GLY B C 1
ATOM 4078 O O . GLY B 1 232 ? -21.812 19.125 23.266 1 81.12 232 GLY B O 1
ATOM 4079 N N . GLU B 1 233 ? -20.547 20.859 23.891 1 85.19 233 GLU B N 1
ATOM 4080 C CA . GLU B 1 233 ? -20.594 21.422 22.547 1 85.19 233 GLU B CA 1
ATOM 4081 C C . GLU B 1 233 ? -19.672 20.656 21.609 1 85.19 233 GLU B C 1
ATOM 4083 O O . GLU B 1 233 ? -18.734 19.984 22.047 1 85.19 233 GLU B O 1
ATOM 4088 N N . ASP B 1 234 ? -19.984 20.875 20.375 1 86.19 234 ASP B N 1
ATOM 4089 C CA . ASP B 1 234 ? -19.172 20.234 19.344 1 86.19 234 ASP B CA 1
ATOM 4090 C C . ASP B 1 234 ? -17.734 20.719 19.391 1 86.19 234 ASP B C 1
ATOM 4092 O O . ASP B 1 234 ? -17.469 21.891 19.656 1 86.19 234 ASP B O 1
ATOM 4096 N N . GLU B 1 235 ? -16.828 19.812 19.109 1 89.19 235 GLU B N 1
ATOM 4097 C CA . GLU B 1 235 ? -15.391 20.062 19.188 1 89.19 235 GLU B CA 1
ATOM 4098 C C . GLU B 1 235 ? -14.992 21.297 18.375 1 89.19 235 GLU B C 1
ATOM 4100 O O . GLU B 1 235 ? -14.109 22.047 18.781 1 89.19 235 GLU B O 1
ATOM 4105 N N . ARG B 1 236 ? -15.719 21.531 17.297 1 88.56 236 ARG B N 1
ATOM 4106 C CA . ARG B 1 236 ? -15.266 22.594 16.391 1 88.56 236 ARG B CA 1
ATOM 4107 C C . ARG B 1 236 ? -16.188 23.812 16.484 1 88.56 236 ARG B C 1
ATOM 4109 O O . ARG B 1 236 ? -16.047 24.766 15.703 1 88.56 236 ARG B O 1
ATOM 4116 N N . SER B 1 237 ? -17.109 23.844 17.422 1 87.19 237 SER B N 1
ATOM 4117 C CA . SER B 1 237 ? -18.078 24.922 17.547 1 87.19 237 SER B CA 1
ATOM 4118 C C . SER B 1 237 ? -17.422 26.234 17.938 1 87.19 237 SER B C 1
ATOM 4120 O O . SER B 1 237 ? -18 27.312 17.766 1 87.19 237 SER B O 1
ATOM 4122 N N . GLY B 1 238 ? -16.219 26.172 18.484 1 86.94 238 GLY B N 1
ATOM 4123 C CA . GLY B 1 238 ? -15.5 27.359 18.875 1 86.94 238 GLY B CA 1
ATOM 4124 C C . GLY B 1 238 ? -14.734 28 17.719 1 86.94 238 GLY B C 1
ATOM 4125 O O . GLY B 1 238 ? -14.109 29.047 17.891 1 86.94 238 GLY B O 1
ATOM 4126 N N . ARG B 1 239 ? -14.781 27.281 16.578 1 88.69 239 ARG B N 1
ATOM 4127 C CA . ARG B 1 239 ? -14.086 27.797 15.414 1 88.69 239 ARG B CA 1
ATOM 4128 C C . ARG B 1 239 ? -15.008 28.672 14.57 1 88.69 239 ARG B C 1
ATOM 4130 O O . ARG B 1 239 ? -16.125 28.266 14.242 1 88.69 239 ARG B O 1
ATOM 4137 N N . TRP B 1 240 ? -14.578 29.938 14.141 1 84.81 240 TRP B N 1
ATOM 4138 C CA . TRP B 1 240 ? -15.305 30.859 13.266 1 84.81 240 TRP B CA 1
ATOM 4139 C C . TRP B 1 240 ? -16.703 31.109 13.789 1 84.81 240 TRP B C 1
ATOM 4141 O O . TRP B 1 240 ? -17.688 31.047 13.039 1 84.81 240 TRP B O 1
ATOM 4151 N N . LYS B 1 241 ? -16.828 31.234 15.023 1 77.06 241 LYS B N 1
ATOM 4152 C CA . LYS B 1 241 ? -18.141 31.484 15.617 1 77.06 241 LYS B CA 1
ATOM 4153 C C . LYS B 1 241 ? -18.844 32.656 14.922 1 77.06 241 LYS B C 1
ATOM 4155 O O . LYS B 1 241 ? -18.25 33.719 14.719 1 77.06 241 LYS B O 1
ATOM 4160 N N . GLY B 1 242 ? -20.109 32.375 14.609 1 71.38 242 GLY B N 1
ATOM 4161 C CA . GLY B 1 242 ? -20.938 33.375 13.977 1 71.38 242 GLY B CA 1
ATOM 4162 C C . GLY B 1 242 ? -20.766 33.438 12.469 1 71.38 242 GLY B C 1
ATOM 4163 O O . GLY B 1 242 ? -21.406 34.219 11.789 1 71.38 242 GLY B O 1
ATOM 4164 N N . LYS B 1 243 ? -19.906 32.688 11.938 1 77.5 243 LYS B N 1
ATOM 4165 C CA . LYS B 1 243 ? -19.688 32.625 10.492 1 77.5 243 LYS B CA 1
ATOM 4166 C C . LYS B 1 243 ? -20.188 31.281 9.938 1 77.5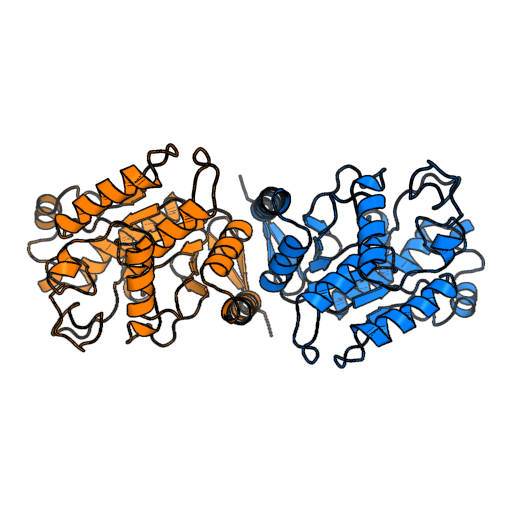 243 LYS B C 1
ATOM 4168 O O . LYS B 1 243 ? -20.375 30.312 10.68 1 77.5 243 LYS B O 1
ATOM 4173 N N . ALA B 1 244 ? -20.531 31.219 8.664 1 70.62 244 ALA B N 1
ATOM 4174 C CA . ALA B 1 244 ? -21.031 30.031 7.996 1 70.62 244 ALA B CA 1
ATOM 4175 C C . ALA B 1 244 ? -19.906 29.047 7.672 1 70.62 244 ALA B C 1
ATOM 4177 O O . ALA B 1 244 ? -20.156 27.906 7.297 1 70.62 244 ALA B O 1
ATOM 4178 N N . LYS B 1 245 ? -18.688 29.344 8.086 1 77 245 LYS B N 1
ATOM 4179 C CA . LYS B 1 245 ? -17.484 28.562 7.758 1 77 245 LYS B CA 1
ATOM 4180 C C . LYS B 1 245 ? -17.281 27.438 8.766 1 77 245 LYS B C 1
ATOM 4182 O O . LYS B 1 245 ? -17.453 27.641 9.969 1 77 245 LYS B O 1
ATOM 4187 N N . THR B 1 246 ? -16.938 26.125 8.227 1 72 246 THR B N 1
ATOM 4188 C CA . THR B 1 246 ? -16.719 25.016 9.148 1 72 246 THR B CA 1
ATOM 4189 C C . THR B 1 246 ? -15.344 24.391 8.938 1 72 246 THR B C 1
ATOM 4191 O O . THR B 1 246 ? -14.891 23.578 9.742 1 72 246 THR B O 1
ATOM 4194 N N . GLU B 1 247 ? -14.625 24.719 7.793 1 80.25 247 GLU B N 1
ATOM 4195 C CA . GLU B 1 247 ? -13.344 24.094 7.477 1 80.25 247 GLU B CA 1
ATOM 4196 C C . GLU B 1 247 ? -12.273 25.141 7.184 1 80.25 247 GLU B C 1
ATOM 4198 O O . GLU B 1 247 ? -12.578 26.219 6.66 1 80.25 247 GLU B O 1
ATOM 4203 N N . CYS B 1 248 ? -11.133 24.578 7.484 1 75.88 248 CYS B N 1
ATOM 4204 C CA . CYS B 1 248 ? -9.984 25.422 7.148 1 75.88 248 CYS B CA 1
ATOM 4205 C C . CYS B 1 248 ? -9.695 25.359 5.652 1 75.88 248 CYS B C 1
ATOM 4207 O O . CYS B 1 248 ? -9.93 24.344 5.008 1 75.88 248 CYS B O 1
ATOM 4209 N N . GLY B 1 249 ? -9.586 26.328 4.918 1 79.06 249 GLY B N 1
ATOM 4210 C CA . GLY B 1 249 ? -9.336 26.562 3.506 1 79.06 249 GLY B CA 1
ATOM 4211 C C . GLY B 1 249 ? -8.414 25.531 2.885 1 79.06 249 GLY B C 1
ATOM 4212 O O . GLY B 1 249 ? -8.516 25.234 1.69 1 79.06 249 GLY B O 1
ATOM 4213 N N . ILE B 1 250 ? -7.605 24.734 3.652 1 80.75 250 ILE B N 1
ATOM 4214 C CA . ILE B 1 250 ? -6.594 23.797 3.148 1 80.75 250 ILE B CA 1
ATOM 4215 C C . ILE B 1 250 ? -7.266 22.531 2.648 1 80.75 250 ILE B C 1
ATOM 4217 O O . ILE B 1 250 ? -6.734 21.844 1.773 1 80.75 250 ILE B O 1
ATOM 4221 N N . HIS B 1 251 ? -8.406 22.25 3.141 1 81.25 251 HIS B N 1
ATOM 4222 C CA . HIS B 1 251 ? -9.078 21.016 2.785 1 81.25 251 HIS B CA 1
ATOM 4223 C C . HIS B 1 251 ? -10.195 21.25 1.777 1 81.25 251 HIS B C 1
ATOM 4225 O O . HIS B 1 251 ? -10.875 20.312 1.363 1 81.25 251 HIS B O 1
ATOM 4231 N N . GLU B 1 252 ? -10.391 22.438 1.431 1 77.56 252 GLU B N 1
ATOM 4232 C CA . GLU B 1 252 ? -11.359 22.844 0.411 1 77.56 252 GLU B CA 1
ATOM 4233 C C . GLU B 1 252 ? -10.695 23.656 -0.697 1 77.56 252 GLU B C 1
ATOM 4235 O O . GLU B 1 252 ? -11.164 24.734 -1.054 1 77.56 252 GLU B O 1
ATOM 4240 N N . THR B 1 253 ? -9.758 23.109 -1.266 1 76.31 253 THR B N 1
ATOM 4241 C CA . THR B 1 253 ? -8.906 23.859 -2.178 1 76.31 253 THR B CA 1
ATOM 4242 C C . THR B 1 253 ? -9.664 24.219 -3.455 1 76.31 253 THR B C 1
ATOM 4244 O O . THR B 1 253 ? -9.32 25.188 -4.133 1 76.31 253 THR B O 1
ATOM 4247 N N . SER B 1 254 ? -10.578 23.422 -3.742 1 72 254 SER B N 1
ATOM 4248 C CA . SER B 1 254 ? -11.344 23.688 -4.949 1 72 254 SER B CA 1
ATOM 4249 C C . SER B 1 254 ? -11.984 25.078 -4.895 1 72 254 SER B C 1
ATOM 4251 O O . SER B 1 254 ? -12.086 25.766 -5.914 1 72 254 SER B O 1
ATOM 4253 N N . ARG B 1 255 ? -12.336 25.516 -3.693 1 77.06 255 ARG B N 1
ATOM 4254 C CA . ARG B 1 255 ? -12.953 26.828 -3.463 1 77.06 255 ARG B CA 1
ATOM 4255 C C . ARG B 1 255 ? -12.008 27.953 -3.848 1 77.06 255 ARG B C 1
ATOM 4257 O O . ARG B 1 255 ? -12.453 29.047 -4.203 1 77.06 255 ARG B O 1
ATOM 4264 N N . PHE B 1 256 ? -10.781 27.641 -3.889 1 81 256 PHE B N 1
ATOM 4265 C CA . PHE B 1 256 ? -9.789 28.688 -4.059 1 81 256 PHE B CA 1
ATOM 4266 C C . PHE B 1 256 ? -9.078 28.547 -5.402 1 81 256 PHE B C 1
ATOM 4268 O O . PHE B 1 256 ? -8.094 29.234 -5.664 1 81 256 PHE B O 1
ATOM 4275 N N . ALA B 1 257 ? -9.523 27.609 -6.215 1 73.94 257 ALA B N 1
ATOM 4276 C CA . ALA B 1 257 ? -8.891 27.312 -7.492 1 73.94 257 ALA B CA 1
ATOM 4277 C C . ALA B 1 257 ? -8.711 28.562 -8.328 1 73.94 257 ALA B C 1
ATOM 4279 O O . ALA B 1 257 ? -7.691 28.734 -9.008 1 73.94 257 ALA B O 1
ATOM 4280 N N . GLN B 1 258 ? -9.703 29.484 -8.195 1 68.88 258 GLN B N 1
ATOM 4281 C CA . GLN B 1 258 ? -9.656 30.719 -8.977 1 68.88 258 GLN B CA 1
ATOM 4282 C C . GLN B 1 258 ? -8.492 31.609 -8.539 1 68.88 258 GLN B C 1
ATOM 4284 O O . GLN B 1 258 ? -7.871 32.281 -9.375 1 68.88 258 GLN B O 1
ATOM 4289 N N . TYR B 1 259 ? -8.195 31.531 -7.266 1 76.31 259 TYR B N 1
ATOM 4290 C CA . TYR B 1 259 ? -7.098 32.344 -6.734 1 76.31 259 TYR B CA 1
ATOM 4291 C C . TYR B 1 259 ? -5.75 31.75 -7.148 1 76.31 259 TYR B C 1
ATOM 4293 O O . TYR B 1 259 ? -4.789 32.5 -7.371 1 76.31 259 TYR B O 1
ATOM 4301 N N . LEU B 1 260 ? -5.691 30.562 -7.355 1 72.19 260 LEU B N 1
ATOM 4302 C CA . LEU B 1 260 ? -4.449 29.875 -7.68 1 72.19 260 LEU B CA 1
ATOM 4303 C C . LEU B 1 260 ? -4.133 30 -9.164 1 72.19 260 LEU B C 1
ATOM 4305 O O . LEU B 1 260 ? -2.965 30.094 -9.555 1 72.19 260 LEU B O 1
ATOM 4309 N N . LYS B 1 261 ? -5.09 29.969 -10.109 1 68 261 LYS B N 1
ATOM 4310 C CA . LYS B 1 261 ? -4.914 30.094 -11.555 1 68 261 LYS B CA 1
ATOM 4311 C C . LYS B 1 261 ? -4.418 31.484 -11.938 1 68 261 LYS B C 1
ATOM 4313 O O . LYS B 1 261 ? -3.715 31.641 -12.938 1 68 261 LYS B O 1
ATOM 4318 N N . GLN B 1 262 ? -4.773 32.406 -11.18 1 56.66 262 GLN B N 1
ATOM 4319 C CA . GLN B 1 262 ? -4.375 33.781 -11.445 1 56.66 262 GLN B CA 1
ATOM 4320 C C . GLN B 1 262 ? -2.906 34 -11.102 1 56.66 262 GLN B C 1
ATOM 4322 O O . GLN B 1 262 ? -2.281 34.938 -11.609 1 56.66 262 GLN B O 1
ATOM 4327 N N . ARG B 1 263 ? -2.348 33.188 -10.32 1 57.44 263 ARG B N 1
ATOM 4328 C CA . ARG B 1 263 ? -0.966 33.438 -9.906 1 57.44 263 ARG B CA 1
ATOM 4329 C C . ARG B 1 263 ? -0.012 32.5 -10.656 1 57.44 263 ARG B C 1
ATOM 4331 O O . ARG B 1 263 ? 1.208 32.625 -10.531 1 57.44 263 ARG B O 1
ATOM 4338 N N . GLU B 1 264 ? -0.452 31.453 -11.375 1 48.06 264 GLU B N 1
ATOM 4339 C CA . GLU B 1 264 ? 0.454 30.688 -12.234 1 48.06 264 GLU B CA 1
ATOM 4340 C C . GLU B 1 264 ? 0.792 31.469 -13.508 1 48.06 264 GLU B C 1
ATOM 4342 O O . GLU B 1 264 ? -0.063 32.156 -14.062 1 48.06 264 GLU B O 1
#

Solvent-accessible surface area (backbone atoms only — not comparable to full-atom values): 28845 Å² total; per-residue (Å²): 129,86,77,55,70,43,67,33,37,89,77,37,49,49,31,55,66,46,51,54,44,36,39,60,48,50,73,76,47,54,45,68,54,42,49,53,47,47,64,43,67,41,64,49,44,34,32,44,41,82,59,43,68,49,27,41,47,50,53,53,50,49,55,61,71,49,72,51,63,70,49,74,64,77,46,41,38,32,71,44,54,57,45,59,39,70,59,54,56,52,42,52,53,52,49,33,57,68,70,26,45,70,31,76,40,71,68,45,72,36,42,26,84,97,32,93,40,50,66,50,41,28,72,72,70,41,76,63,34,64,75,79,38,45,69,61,35,38,37,46,30,40,30,50,27,49,48,50,47,37,59,76,67,47,31,30,31,29,38,44,50,52,31,25,70,59,37,80,89,30,54,74,59,57,45,60,40,80,38,76,86,73,13,28,38,39,32,18,53,49,28,85,44,42,73,65,56,45,51,48,50,33,62,77,63,70,52,82,73,47,68,55,48,81,70,37,30,69,39,74,61,39,53,91,42,38,39,60,42,59,91,90,52,59,55,46,61,17,36,37,68,96,51,97,59,88,71,67,48,66,82,45,48,75,82,44,46,70,66,52,60,73,71,105,128,85,77,56,69,43,67,34,36,90,78,38,50,48,33,55,66,46,51,53,44,34,38,61,47,51,73,76,47,54,42,68,54,43,49,54,48,46,64,44,67,40,62,49,46,35,32,45,42,84,58,41,67,49,27,41,47,50,53,53,51,50,54,61,72,48,71,53,62,70,48,74,63,77,46,42,39,32,71,44,54,59,45,60,38,71,58,53,57,52,41,50,52,52,49,33,58,70,69,27,44,71,31,77,39,71,69,45,74,36,41,26,85,98,33,92,39,50,66,50,39,27,72,73,68,39,76,63,33,65,75,78,38,46,68,60,35,38,37,45,29,41,31,49,27,48,51,50,48,38,58,78,66,45,30,30,31,30,39,44,48,53,28,24,70,58,37,81,90,30,56,75,58,56,46,61,40,80,36,76,86,72,14,29,36,40,32,18,53,50,28,85,44,42,71,67,57,46,51,48,50,32,62,77,63,68,52,83,72,49,68,55,47,80,69,38,31,72,39,74,61,38,52,91,41,37,38,61,43,60,90,90,53,57,53,46,61,17,36,38,67,96,51,95,58,90,72,66,49,67,81,44,48,76,82,44,45,69,66,53,61,70,71,104

Secondary structure (DSSP, 8-state):
-PPPEEE-GGG-EEEHHHHHHHHHHHTTS-HHHHHHHHHHH-SSEEEE-S--HHHHHHHHHHHHH---TTS----EEEE--S-B-HHHHHHHHHHIIIIIGGGT---EEE-STT--SHHHHHHHH-TTHHHH-HHHHHIIIIIHHHHHHHHHTT-SEEE----GGG-GGGGG--SEEEETTTTEEEE-TTTT--HHHHHHHHHHTT----GGGGGT-SS--BGGGB----TTS-TTTTBSTTSS--S-GGG-GGGGHHHHHTT-/----EEE-GGG-EEEHHHHHHHHHHHTTS-HHHHHHHHHHH-SSEEEE-S--HHHHHHHHHHHHH---TTS----EEEE--S-B-HHHHHHHHHHIIIIIGGGT---EEE-STT--SHHHHHHHH-TTHHHH-HHHHHIIIIIHHHHHHHHHTT-SEEE----GGG-GGGGG--SEEEETTTTEEEE-TTTT--HHHHHHHHHHTT----GGGGGT-SS--BGGGB----TTS-TTTTBSTTSS--S-GGG-GGGGHHHHHTT-

pLDDT: mean 93.09, std 8.66, range [48.06, 98.88]

Organism: Kluyveromyces lactis (strain ATCC 8585 / CBS 2359 / DSM 70799 / NBRC 1267 / NRRL Y-1140 / WM37) (NCBI:txid284590)

Radius of gyration: 27.94 Å; Cα contacts (8 Å, |Δi|>4): 911; chains: 2; bounding box: 43×86×63 Å